Protein AF-A0A7Z9U8B9-F1 (afdb_monomer_lite)

Structure (mmCIF, N/CA/C/O backbone):
data_AF-A0A7Z9U8B9-F1
#
_entry.id   AF-A0A7Z9U8B9-F1
#
loop_
_atom_site.group_PDB
_atom_site.id
_atom_site.type_symbol
_atom_site.label_atom_id
_atom_site.label_alt_id
_atom_site.label_comp_id
_atom_site.label_asym_id
_atom_site.label_entity_id
_atom_site.label_seq_id
_atom_site.pdbx_PDB_ins_code
_atom_site.Cartn_x
_atom_site.Cartn_y
_atom_site.Cartn_z
_atom_site.occupancy
_atom_site.B_iso_or_equiv
_atom_site.auth_seq_id
_atom_site.auth_comp_id
_atom_site.auth_asym_id
_atom_site.auth_atom_id
_atom_site.pdbx_PDB_model_num
ATOM 1 N N . MET A 1 1 ? 22.144 20.217 -22.924 1.00 68.25 1 MET A N 1
ATOM 2 C CA . MET A 1 1 ? 22.379 18.870 -23.494 1.00 68.25 1 MET A CA 1
ATOM 3 C C . MET A 1 1 ? 23.180 18.030 -22.517 1.00 68.25 1 MET A C 1
ATOM 5 O O . MET A 1 1 ? 24.128 18.555 -21.945 1.00 68.25 1 MET A O 1
ATOM 9 N N . ALA A 1 2 ? 22.829 16.751 -22.360 1.00 79.62 2 ALA A N 1
ATOM 10 C CA . ALA A 1 2 ? 23.523 15.823 -21.468 1.00 79.62 2 ALA A CA 1
ATOM 11 C C . ALA A 1 2 ? 25.004 15.615 -21.832 1.00 79.62 2 ALA A C 1
ATOM 13 O O . ALA A 1 2 ? 25.390 15.581 -23.004 1.00 79.62 2 ALA A O 1
ATOM 14 N N . THR A 1 3 ? 25.826 15.415 -20.814 1.00 86.19 3 THR A N 1
ATOM 15 C CA . THR A 1 3 ? 27.270 15.189 -20.874 1.00 86.19 3 THR A CA 1
ATOM 16 C C . THR A 1 3 ? 27.633 13.873 -20.198 1.00 86.19 3 THR A C 1
ATOM 18 O O . THR A 1 3 ? 26.857 13.304 -19.435 1.00 86.19 3 THR A O 1
ATOM 21 N N . THR A 1 4 ? 28.859 13.391 -20.406 1.00 85.31 4 THR A N 1
ATOM 22 C CA . THR A 1 4 ? 29.339 12.217 -19.658 1.00 85.31 4 THR A CA 1
ATOM 23 C C . THR A 1 4 ? 29.394 12.448 -18.147 1.00 85.31 4 THR A C 1
ATOM 25 O O . THR A 1 4 ? 29.430 11.478 -17.400 1.00 85.31 4 THR A O 1
ATOM 28 N N . ASN A 1 5 ? 29.430 13.705 -17.684 1.00 85.31 5 ASN A N 1
ATOM 29 C CA . ASN A 1 5 ? 29.385 13.991 -16.253 1.00 85.31 5 ASN A CA 1
ATOM 30 C C . ASN A 1 5 ? 28.024 13.627 -15.652 1.00 85.31 5 ASN A C 1
ATOM 32 O O . ASN A 1 5 ? 27.999 13.132 -14.536 1.00 85.31 5 ASN A O 1
ATOM 36 N N . ASP A 1 6 ? 26.933 13.782 -16.402 1.00 83.38 6 ASP A N 1
ATOM 37 C CA . ASP A 1 6 ? 25.580 13.457 -15.931 1.00 83.38 6 ASP A CA 1
ATOM 38 C C . ASP A 1 6 ? 25.370 11.942 -15.752 1.00 83.38 6 ASP A C 1
ATOM 40 O O . ASP A 1 6 ? 24.509 11.518 -14.990 1.00 83.38 6 ASP A O 1
ATOM 44 N N . LEU A 1 7 ? 26.202 11.118 -16.404 1.00 81.12 7 LEU A N 1
ATOM 45 C CA . LEU A 1 7 ? 26.239 9.661 -16.215 1.00 81.12 7 LEU A CA 1
ATOM 46 C C . LEU A 1 7 ? 27.098 9.232 -15.015 1.00 81.12 7 LEU A C 1
ATOM 48 O O . LEU A 1 7 ? 26.886 8.166 -14.447 1.00 81.12 7 LEU A O 1
ATOM 52 N N . ILE A 1 8 ? 28.116 10.025 -14.664 1.00 82.31 8 ILE A N 1
ATOM 53 C CA . ILE A 1 8 ? 29.082 9.703 -13.597 1.00 82.31 8 ILE A CA 1
ATOM 54 C C . ILE A 1 8 ? 28.626 10.288 -12.259 1.00 82.31 8 ILE A C 1
ATOM 56 O O . ILE A 1 8 ? 28.775 9.653 -11.221 1.00 82.31 8 ILE A O 1
ATOM 60 N N . ASN A 1 9 ? 28.082 11.502 -12.304 1.00 79.81 9 ASN A N 1
ATOM 61 C CA . ASN A 1 9 ? 27.596 12.282 -11.175 1.00 79.81 9 ASN A CA 1
ATOM 62 C C . ASN A 1 9 ? 26.145 12.714 -11.451 1.00 79.81 9 ASN A C 1
ATOM 64 O O . ASN A 1 9 ? 25.890 13.906 -11.647 1.00 79.81 9 ASN A O 1
ATOM 68 N N . PRO A 1 10 ? 25.208 11.757 -11.539 1.00 76.75 10 PRO A N 1
ATOM 69 C CA . PRO A 1 10 ? 23.806 12.065 -11.769 1.00 76.75 10 PRO A CA 1
ATOM 70 C C . PRO A 1 10 ? 23.230 12.902 -10.625 1.00 76.75 10 PRO A C 1
ATOM 72 O O . PRO A 1 10 ? 23.720 12.879 -9.492 1.00 76.75 10 PRO A O 1
ATOM 75 N N . ALA A 1 11 ? 22.181 13.660 -10.939 1.00 77.56 11 ALA A N 1
ATOM 76 C CA . ALA A 1 11 ? 21.441 14.412 -9.938 1.00 77.56 11 ALA A CA 1
ATOM 77 C C . ALA A 1 11 ? 20.837 13.465 -8.889 1.00 77.56 11 ALA A C 1
ATOM 79 O O . ALA A 1 11 ? 20.367 12.379 -9.228 1.00 77.56 11 ALA A O 1
ATOM 80 N N . LYS A 1 12 ? 20.837 13.909 -7.630 1.00 80.31 12 LYS A N 1
ATOM 81 C CA . LYS A 1 12 ? 20.164 13.236 -6.514 1.00 80.31 12 LYS A CA 1
ATOM 82 C C . LYS A 1 12 ? 18.772 13.815 -6.294 1.00 80.31 12 LYS A C 1
ATOM 84 O O . LYS A 1 12 ? 18.565 14.994 -6.585 1.00 80.31 12 LYS A O 1
ATOM 89 N N . SER A 1 13 ? 17.867 13.011 -5.742 1.00 80.88 13 SER A N 1
ATOM 90 C CA . SER A 1 13 ? 16.534 13.471 -5.337 1.00 80.88 13 SER A CA 1
ATOM 91 C C . SER A 1 13 ? 16.588 14.364 -4.099 1.00 80.88 13 SER A C 1
ATOM 93 O O . SER A 1 13 ? 15.685 15.161 -3.887 1.00 80.88 13 SER A O 1
ATOM 95 N N . LEU A 1 14 ? 17.662 14.260 -3.300 1.00 79.56 14 LEU A N 1
ATOM 96 C CA . LEU A 1 14 ? 17.802 14.907 -1.988 1.00 79.56 14 LEU A CA 1
ATOM 97 C C . LEU A 1 14 ? 16.842 14.346 -0.925 1.00 79.56 14 LEU A C 1
ATOM 99 O O . LEU A 1 14 ? 16.791 14.873 0.188 1.00 79.56 14 LEU A O 1
ATOM 103 N N . VAL A 1 15 ? 16.142 13.252 -1.233 1.00 79.00 15 VAL A N 1
ATOM 104 C CA . VAL A 1 15 ? 15.311 12.488 -0.303 1.00 79.00 15 VAL A CA 1
ATOM 105 C C . VAL A 1 15 ? 16.050 11.197 0.028 1.00 79.00 15 VAL A C 1
ATOM 107 O O . VAL A 1 15 ? 16.256 10.352 -0.837 1.00 79.00 15 VAL A O 1
ATOM 110 N N . GLY A 1 16 ? 16.460 11.040 1.289 1.00 79.94 16 GLY A N 1
ATOM 111 C CA . GLY A 1 16 ? 17.341 9.940 1.698 1.00 79.94 16 GLY A CA 1
ATOM 112 C C . GLY A 1 16 ? 16.769 8.544 1.436 1.00 79.94 16 GLY A C 1
ATOM 113 O O . GLY A 1 16 ? 17.518 7.656 1.049 1.00 79.94 16 GLY A O 1
ATOM 114 N N . THR A 1 17 ? 15.456 8.355 1.593 1.00 81.38 17 THR A N 1
ATOM 115 C CA . THR A 1 17 ? 14.780 7.074 1.322 1.00 81.38 17 THR A CA 1
ATOM 116 C C . THR A 1 17 ? 14.732 6.745 -0.166 1.00 81.38 17 THR A C 1
ATOM 118 O O . THR A 1 17 ? 14.982 5.606 -0.544 1.00 81.38 17 THR A O 1
ATOM 121 N N . THR A 1 18 ? 14.486 7.747 -1.009 1.00 83.69 18 THR A N 1
ATOM 122 C CA . THR A 1 18 ? 14.497 7.626 -2.471 1.00 83.69 18 THR A CA 1
ATOM 123 C C . THR A 1 18 ? 15.905 7.374 -3.002 1.00 83.69 18 THR A C 1
ATOM 125 O O . THR A 1 18 ? 16.117 6.447 -3.778 1.00 83.69 18 THR A O 1
ATOM 128 N N . ASP A 1 19 ? 16.888 8.165 -2.563 1.00 85.12 19 ASP A N 1
ATOM 129 C CA . ASP A 1 19 ? 18.281 8.023 -2.995 1.00 85.12 19 ASP A CA 1
ATOM 130 C C . ASP A 1 19 ? 18.888 6.681 -2.547 1.00 85.12 19 ASP A C 1
ATOM 132 O O . ASP A 1 19 ? 19.757 6.153 -3.239 1.00 85.12 19 ASP A O 1
ATOM 136 N N . ALA A 1 20 ? 18.411 6.101 -1.437 1.00 89.12 20 ALA A N 1
ATOM 137 C CA . ALA A 1 20 ? 18.893 4.818 -0.928 1.00 89.12 20 ALA A CA 1
ATOM 138 C C . ALA A 1 20 ? 18.482 3.598 -1.765 1.00 89.12 20 ALA A C 1
ATOM 140 O O . ALA A 1 20 ? 19.061 2.529 -1.599 1.00 89.12 20 ALA A O 1
ATOM 141 N N . VAL A 1 21 ? 17.497 3.738 -2.655 1.00 92.06 21 VAL A N 1
ATOM 142 C CA . VAL A 1 21 ? 17.031 2.653 -3.536 1.00 92.06 21 VAL A CA 1
ATOM 143 C C . VAL A 1 21 ? 17.298 2.952 -5.012 1.00 92.06 21 VAL A C 1
ATOM 145 O O . VAL A 1 21 ? 16.704 2.322 -5.882 1.00 92.06 21 VAL A O 1
ATOM 148 N N . ILE A 1 22 ? 18.185 3.902 -5.330 1.00 89.81 22 ILE A N 1
ATOM 149 C CA . ILE A 1 22 ? 18.598 4.208 -6.708 1.00 89.81 22 ILE A CA 1
ATOM 150 C C . ILE A 1 22 ? 20.051 3.788 -6.934 1.00 89.81 22 ILE A C 1
ATOM 152 O O . ILE A 1 22 ? 20.962 4.173 -6.203 1.00 89.81 22 ILE A O 1
ATOM 156 N N . THR A 1 23 ? 20.300 3.073 -8.031 1.00 76.38 23 THR A N 1
ATOM 157 C CA . THR A 1 23 ? 21.649 2.656 -8.417 1.00 76.38 23 THR A CA 1
ATOM 158 C C . THR A 1 23 ? 22.392 3.778 -9.147 1.00 76.38 23 THR A C 1
ATOM 160 O O . THR A 1 23 ? 22.108 4.084 -10.311 1.00 76.38 23 THR A O 1
ATOM 163 N N . PHE A 1 24 ? 23.454 4.314 -8.539 1.00 72.44 24 PHE A N 1
ATOM 164 C CA . PHE A 1 24 ? 24.417 5.186 -9.223 1.00 72.44 24 PHE A CA 1
ATOM 165 C C . PHE A 1 24 ? 25.874 4.756 -8.992 1.00 72.44 24 PHE A C 1
ATOM 167 O O . PHE A 1 24 ? 26.240 4.397 -7.875 1.00 72.44 24 PHE A O 1
ATOM 174 N N . PRO A 1 25 ? 26.755 4.811 -10.016 1.00 60.53 25 PRO A N 1
ATOM 175 C CA . PRO A 1 25 ? 26.518 5.116 -11.435 1.00 60.53 25 PRO A CA 1
ATOM 176 C C . PRO A 1 25 ? 26.218 3.861 -12.288 1.00 60.53 25 PRO A C 1
ATOM 178 O O . PRO A 1 25 ? 26.432 3.877 -13.495 1.00 60.53 25 PRO A O 1
ATOM 181 N N . GLN A 1 26 ? 25.805 2.741 -11.685 1.00 62.81 26 GLN A N 1
ATOM 182 C CA . GLN A 1 26 ? 25.656 1.458 -12.393 1.00 62.81 26 GLN A CA 1
ATOM 183 C C . GLN A 1 26 ? 24.251 1.201 -12.971 1.00 62.81 26 GLN A C 1
ATOM 185 O O . GLN A 1 26 ? 23.964 0.074 -13.355 1.00 62.81 26 GLN A O 1
ATOM 190 N N . SER A 1 27 ? 23.372 2.206 -13.063 1.00 73.19 27 SER A N 1
ATOM 191 C CA . SER A 1 27 ? 22.050 2.020 -13.677 1.00 73.19 27 SER A CA 1
ATOM 192 C C . SER A 1 27 ? 22.096 2.031 -15.208 1.00 73.19 27 SER A C 1
ATOM 194 O O . SER A 1 27 ? 23.053 2.483 -15.838 1.00 73.19 27 SER A O 1
ATOM 196 N N . ALA A 1 28 ? 21.017 1.543 -15.825 1.00 80.56 28 ALA A N 1
ATOM 197 C CA . ALA A 1 28 ? 20.840 1.581 -17.274 1.00 80.56 28 ALA A CA 1
ATOM 198 C C . ALA A 1 28 ? 20.695 3.011 -17.832 1.00 80.56 28 ALA A C 1
ATOM 200 O O . ALA A 1 28 ? 20.935 3.219 -19.012 1.00 80.56 28 ALA A O 1
AT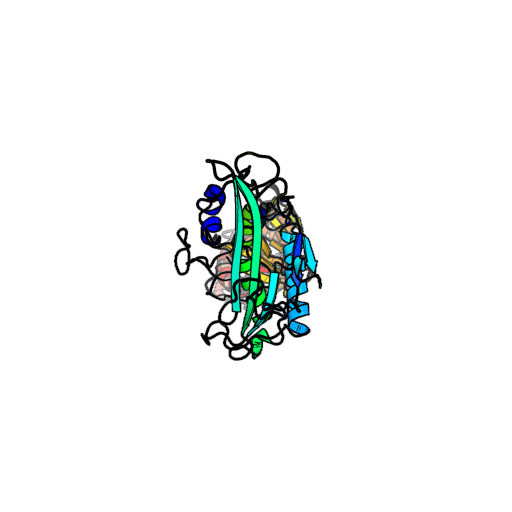OM 201 N N . PHE A 1 29 ? 20.275 3.999 -17.029 1.00 85.50 29 PHE A N 1
ATOM 202 C CA . PHE A 1 29 ? 20.028 5.382 -17.471 1.00 85.50 29 PHE A CA 1
ATOM 203 C C . PHE A 1 29 ? 19.150 5.499 -18.738 1.00 85.50 29 PHE A C 1
ATOM 205 O O . PHE A 1 29 ? 19.492 6.199 -19.698 1.00 85.50 29 PHE A O 1
ATOM 212 N N . TRP A 1 30 ? 17.983 4.846 -18.750 1.00 91.94 30 TRP A N 1
ATOM 213 C CA . TRP A 1 30 ? 17.090 4.788 -19.920 1.00 91.94 30 TRP A CA 1
ATOM 214 C C . TRP A 1 30 ? 16.686 6.160 -20.486 1.00 91.94 30 TRP A C 1
ATOM 216 O O . TRP A 1 30 ? 16.535 6.298 -21.699 1.00 91.94 30 TRP A O 1
ATOM 226 N N . ASN A 1 31 ? 16.609 7.211 -19.661 1.00 88.94 31 ASN A N 1
ATOM 227 C CA . ASN A 1 31 ? 16.320 8.573 -20.134 1.00 88.94 31 ASN A CA 1
ATOM 228 C C . ASN A 1 31 ? 17.397 9.186 -21.030 1.00 88.94 31 ASN A C 1
ATOM 230 O O . ASN A 1 31 ? 17.160 10.205 -21.677 1.00 88.94 31 ASN A O 1
ATOM 234 N N . TYR A 1 32 ? 18.585 8.601 -21.105 1.00 87.31 32 TYR A N 1
ATOM 235 C CA . TYR A 1 32 ? 19.627 9.075 -22.007 1.00 87.31 32 TYR A CA 1
ATOM 236 C C . TYR A 1 32 ? 19.551 8.384 -23.370 1.00 87.31 32 TYR A C 1
ATOM 238 O O . TYR A 1 32 ? 20.203 8.847 -24.303 1.00 87.31 32 TYR A O 1
ATOM 246 N N . GLN A 1 33 ? 18.725 7.338 -23.514 1.00 86.75 33 GLN A N 1
ATOM 247 C CA . GLN A 1 33 ? 18.643 6.505 -24.709 1.00 86.75 33 GLN A CA 1
ATOM 248 C C . GLN A 1 33 ? 18.376 7.308 -25.986 1.00 86.75 33 GLN A C 1
ATOM 250 O O . GLN A 1 33 ? 17.504 8.185 -26.066 1.00 86.75 33 GLN A O 1
ATOM 255 N N . THR A 1 34 ? 19.111 6.935 -27.030 1.00 79.56 34 THR A N 1
ATOM 256 C CA . THR A 1 34 ? 18.948 7.462 -28.378 1.00 79.56 34 THR A CA 1
ATOM 257 C C . THR A 1 34 ? 18.909 6.338 -29.405 1.00 79.56 34 THR A C 1
ATOM 259 O O . THR 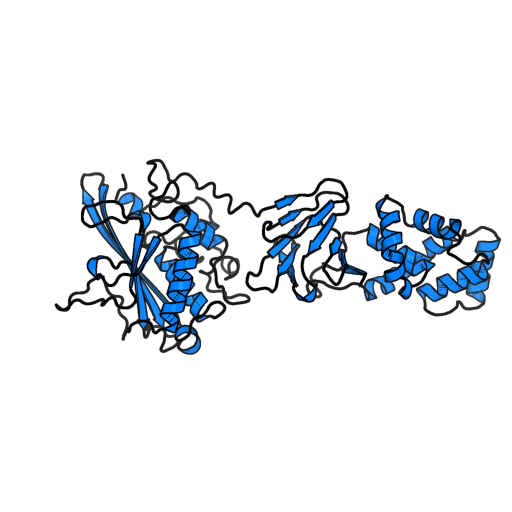A 1 34 ? 19.463 5.259 -29.212 1.00 79.56 34 THR A O 1
ATOM 262 N N . THR A 1 35 ? 18.341 6.615 -30.568 1.00 71.38 35 THR A N 1
ATOM 263 C CA . THR A 1 35 ? 18.573 5.842 -31.788 1.00 71.38 35 THR A CA 1
ATOM 264 C C . THR A 1 35 ? 20.035 5.962 -32.250 1.00 71.38 35 THR A C 1
ATOM 266 O O . THR A 1 35 ? 20.835 6.741 -31.721 1.00 71.38 35 THR A O 1
ATOM 269 N N . ASN A 1 36 ? 20.411 5.187 -33.273 1.00 66.94 36 ASN A N 1
ATOM 270 C CA . ASN A 1 36 ? 21.775 5.179 -33.815 1.00 66.94 36 ASN A CA 1
ATOM 271 C C . ASN A 1 36 ? 22.235 6.519 -34.411 1.00 66.94 36 ASN A C 1
ATOM 273 O O . ASN A 1 36 ? 23.438 6.766 -34.449 1.00 66.94 36 ASN A O 1
ATOM 277 N N . ASP A 1 37 ? 21.306 7.355 -34.872 1.00 66.94 37 ASP A N 1
ATOM 278 C CA . ASP A 1 37 ? 21.549 8.705 -35.391 1.00 66.94 37 ASP A CA 1
ATOM 279 C C . ASP A 1 37 ? 21.485 9.798 -34.305 1.00 66.94 37 ASP A C 1
ATOM 281 O O . ASP A 1 37 ? 21.630 10.975 -34.621 1.00 66.94 37 ASP A O 1
ATOM 285 N N . GLY A 1 38 ? 21.315 9.419 -33.031 1.00 65.00 38 GLY A N 1
ATOM 286 C CA . GLY A 1 38 ? 21.307 10.340 -31.890 1.00 65.00 38 GLY A CA 1
ATOM 287 C C . GLY A 1 38 ? 19.934 10.932 -31.555 1.00 65.00 38 GLY A C 1
ATOM 288 O O . GLY A 1 38 ? 19.837 11.779 -30.667 1.00 65.00 38 GLY A O 1
ATOM 289 N N . THR A 1 39 ? 18.862 10.486 -32.219 1.00 70.50 39 THR A N 1
ATOM 290 C CA . THR A 1 39 ? 17.497 10.934 -31.911 1.00 70.50 39 THR A CA 1
ATOM 291 C C . THR A 1 39 ? 17.036 10.346 -30.568 1.00 70.50 39 THR A C 1
ATOM 293 O O . THR A 1 39 ? 17.185 9.144 -30.353 1.00 70.50 39 THR A O 1
ATOM 296 N N . PRO A 1 40 ? 16.468 11.149 -29.650 1.00 74.19 40 PRO A N 1
ATOM 297 C CA . PRO A 1 40 ? 15.854 10.655 -28.417 1.00 74.19 40 PRO A CA 1
ATOM 298 C C . PRO A 1 40 ? 14.863 9.511 -28.669 1.00 74.19 40 PRO A C 1
ATOM 300 O O . PRO A 1 40 ? 14.018 9.629 -29.557 1.00 74.19 40 PRO A O 1
ATOM 303 N N . LEU A 1 41 ? 14.922 8.441 -27.873 1.00 75.50 41 LEU A N 1
ATOM 304 C CA . LEU A 1 41 ? 13.957 7.342 -27.952 1.00 75.50 41 LEU A CA 1
ATOM 305 C C . LEU A 1 41 ? 13.153 7.252 -26.653 1.00 75.50 41 LEU A C 1
ATOM 307 O O . LEU A 1 41 ? 13.723 7.344 -25.572 1.00 75.50 41 LEU A O 1
ATOM 311 N N . ASN A 1 42 ? 11.838 7.065 -26.769 1.00 79.31 42 ASN A N 1
ATOM 312 C CA . ASN A 1 42 ? 10.918 7.005 -25.628 1.00 79.31 42 ASN A CA 1
ATOM 313 C C . ASN A 1 42 ? 10.373 5.591 -25.343 1.00 79.31 42 ASN A C 1
ATOM 315 O O . ASN A 1 42 ? 9.394 5.432 -24.621 1.00 79.31 42 ASN A O 1
ATOM 319 N N . THR A 1 43 ? 10.948 4.579 -25.991 1.00 83.81 43 THR A N 1
ATOM 320 C CA . THR A 1 43 ? 10.458 3.197 -25.983 1.00 83.81 43 THR A CA 1
ATOM 321 C C . THR A 1 43 ? 11.584 2.267 -25.559 1.00 83.81 43 THR A C 1
ATOM 323 O O . THR A 1 43 ? 12.684 2.348 -26.115 1.00 83.81 43 THR A O 1
ATOM 326 N N . ILE A 1 44 ? 11.304 1.373 -24.612 1.00 94.31 44 ILE A N 1
ATOM 327 C CA . ILE A 1 44 ? 12.178 0.247 -24.278 1.00 94.31 44 ILE A CA 1
ATOM 328 C C . ILE A 1 44 ? 11.700 -0.950 -25.091 1.00 94.31 44 ILE A C 1
ATOM 330 O O . ILE A 1 44 ? 10.578 -1.433 -24.926 1.00 94.31 44 ILE A O 1
ATOM 334 N N . TYR A 1 45 ? 12.556 -1.413 -25.996 1.00 88.81 45 TYR A N 1
ATOM 335 C CA . TYR A 1 45 ? 12.259 -2.565 -26.831 1.00 88.81 45 TYR A CA 1
ATOM 336 C C . TYR A 1 45 ? 12.751 -3.829 -26.143 1.00 88.81 45 TYR A C 1
ATOM 338 O O . TYR A 1 45 ? 13.943 -3.951 -25.844 1.00 88.81 45 TYR A O 1
ATOM 346 N N . TYR A 1 46 ? 11.840 -4.770 -25.916 1.00 96.56 46 TYR A N 1
ATOM 347 C CA . TYR A 1 46 ? 12.155 -6.010 -25.221 1.00 96.56 46 TYR A CA 1
ATOM 348 C C . TYR A 1 46 ? 11.915 -7.252 -26.073 1.00 96.56 46 TYR A C 1
ATOM 350 O O . TYR A 1 46 ? 11.169 -7.220 -27.052 1.00 96.56 46 TYR A O 1
ATOM 358 N N . SER A 1 47 ? 12.569 -8.355 -25.711 1.00 93.69 47 SER A N 1
ATOM 359 C CA . SER A 1 47 ? 12.395 -9.637 -26.393 1.00 93.69 47 SER A CA 1
ATOM 360 C C . SER A 1 47 ? 12.625 -10.826 -25.463 1.00 93.69 47 SER A C 1
ATOM 362 O O . SER A 1 47 ? 13.485 -10.791 -24.581 1.00 93.69 47 SER A O 1
ATOM 364 N N . PHE A 1 48 ? 11.873 -11.899 -25.706 1.00 95.12 48 PHE A N 1
ATOM 365 C CA . PHE A 1 48 ? 12.030 -13.204 -25.051 1.00 95.12 48 PHE A CA 1
ATOM 366 C C . PHE A 1 48 ? 12.835 -14.201 -25.892 1.00 95.12 48 PHE A C 1
ATOM 368 O O . PHE A 1 48 ? 13.056 -15.326 -25.456 1.00 95.12 48 PHE A O 1
ATOM 375 N N . THR A 1 49 ? 13.239 -13.809 -27.103 1.00 91.50 49 THR A N 1
ATOM 376 C CA . THR A 1 49 ? 13.914 -14.673 -28.086 1.00 91.50 49 THR A CA 1
ATOM 377 C C . THR A 1 49 ? 15.207 -14.050 -28.610 1.00 91.50 49 THR A C 1
ATOM 379 O O . THR A 1 49 ? 15.701 -14.440 -29.665 1.00 91.50 49 THR A O 1
ATOM 382 N N . PHE A 1 50 ? 15.736 -13.038 -27.919 1.00 88.69 50 PHE A N 1
ATOM 383 C CA . PHE A 1 50 ? 16.953 -12.360 -28.344 1.00 88.69 50 PHE A CA 1
ATOM 384 C C . PHE A 1 50 ? 18.176 -13.238 -28.091 1.00 88.69 50 PHE A C 1
ATOM 386 O O . PHE A 1 50 ? 18.519 -13.543 -26.954 1.00 88.69 50 PHE A O 1
ATOM 393 N N . GLU A 1 51 ? 18.863 -13.615 -29.162 1.00 83.50 51 GLU A N 1
ATOM 394 C CA . GLU A 1 51 ? 20.122 -14.348 -29.069 1.00 83.50 51 GLU A CA 1
ATOM 395 C C . GLU A 1 51 ? 21.254 -13.389 -28.686 1.00 83.50 51 GLU A C 1
ATOM 397 O O . GLU A 1 51 ? 21.535 -12.420 -29.399 1.00 83.50 51 GLU A O 1
ATOM 402 N N . THR A 1 52 ? 21.931 -13.660 -27.567 1.00 74.75 52 THR A N 1
ATOM 403 C CA . THR A 1 52 ? 23.009 -12.797 -27.045 1.00 74.75 52 THR A CA 1
ATOM 404 C C . THR A 1 52 ? 24.285 -12.856 -27.883 1.00 74.75 52 THR A C 1
ATOM 406 O O . THR A 1 52 ? 25.093 -11.925 -27.846 1.00 74.75 52 THR A O 1
ATOM 409 N N . ILE A 1 53 ? 24.455 -13.913 -28.679 1.00 76.44 53 ILE A N 1
ATOM 410 C CA . ILE A 1 53 ? 25.572 -14.125 -29.600 1.00 76.44 53 ILE A CA 1
ATOM 411 C C . ILE A 1 53 ? 25.035 -14.101 -31.036 1.00 76.44 53 ILE A C 1
ATOM 413 O O . ILE A 1 53 ? 24.022 -14.721 -31.338 1.00 76.44 53 ILE A O 1
ATOM 417 N N . ASN A 1 54 ? 25.706 -13.390 -31.943 1.00 73.62 54 ASN A N 1
ATOM 418 C CA . ASN A 1 54 ? 25.330 -13.389 -33.359 1.00 73.62 54 ASN A CA 1
ATOM 419 C C . ASN A 1 54 ? 25.886 -14.604 -34.126 1.00 73.62 54 ASN A C 1
ATOM 421 O O . ASN A 1 54 ? 26.758 -15.319 -33.638 1.00 73.62 54 ASN A O 1
ATOM 425 N N . ASP A 1 55 ? 25.464 -14.783 -35.383 1.00 76.00 55 ASP A N 1
ATOM 426 C CA . ASP A 1 55 ? 25.906 -15.890 -36.254 1.00 76.00 55 ASP A CA 1
ATOM 427 C C . ASP A 1 55 ? 27.428 -15.940 -36.501 1.00 76.00 55 ASP A C 1
ATOM 429 O O . ASP A 1 55 ? 27.950 -16.922 -37.027 1.00 76.00 55 ASP A O 1
ATOM 433 N N . GLN A 1 56 ? 28.156 -14.871 -36.163 1.00 75.75 56 GLN A N 1
ATOM 434 C CA . GLN A 1 56 ? 29.614 -14.792 -36.266 1.00 75.75 56 GLN A CA 1
ATOM 435 C C . GLN A 1 56 ? 30.327 -15.092 -34.936 1.00 75.75 56 GLN A C 1
ATOM 437 O O . GLN A 1 56 ? 31.549 -14.964 -34.866 1.00 75.75 56 GLN A O 1
ATOM 442 N N . GLY A 1 57 ? 29.594 -15.484 -33.890 1.00 73.19 57 GLY A N 1
ATOM 443 C CA . GLY A 1 57 ? 30.139 -15.804 -32.571 1.00 73.19 57 GLY A CA 1
ATOM 444 C C . GLY A 1 57 ? 30.486 -14.582 -31.718 1.00 73.19 57 GLY A C 1
ATOM 445 O O . GLY A 1 57 ? 31.154 -14.729 -30.698 1.00 73.19 57 GLY A O 1
ATOM 446 N N . ASN A 1 58 ? 30.064 -13.380 -32.122 1.00 71.88 58 ASN A N 1
ATOM 447 C CA . ASN A 1 58 ? 30.321 -12.160 -31.364 1.00 71.88 58 ASN A CA 1
ATOM 448 C C . ASN A 1 58 ? 29.152 -11.851 -30.419 1.00 71.88 58 ASN A C 1
ATOM 450 O O . ASN A 1 58 ? 27.995 -11.950 -30.845 1.00 71.88 58 ASN A O 1
ATOM 454 N N . PRO A 1 59 ? 29.428 -11.418 -29.177 1.00 68.75 59 PRO A N 1
ATOM 455 C CA . PRO A 1 59 ? 28.390 -10.946 -28.277 1.00 68.75 59 PRO A CA 1
ATOM 456 C C . PRO A 1 59 ? 27.731 -9.687 -28.847 1.00 68.75 59 PRO A C 1
ATOM 458 O O . PRO A 1 59 ? 28.415 -8.747 -29.259 1.00 68.75 59 PRO A O 1
ATOM 461 N N . ARG A 1 60 ? 26.398 -9.679 -28.893 1.00 68.06 60 ARG A N 1
ATOM 462 C CA . ARG A 1 60 ? 25.595 -8.526 -29.327 1.00 68.06 60 ARG A CA 1
ATOM 463 C C . ARG A 1 60 ? 25.499 -7.457 -28.238 1.00 68.06 60 ARG A C 1
ATOM 465 O O . ARG A 1 60 ? 25.500 -6.276 -28.562 1.00 68.06 60 ARG A O 1
ATOM 472 N N . HIS A 1 61 ? 25.516 -7.892 -26.980 1.00 67.19 61 HIS A N 1
ATOM 473 C CA . HIS A 1 61 ? 25.749 -7.095 -25.773 1.00 67.19 61 HIS A CA 1
ATOM 474 C C . HIS A 1 61 ? 26.763 -7.842 -24.893 1.00 67.19 61 HIS A C 1
ATOM 476 O O . HIS A 1 61 ? 26.817 -9.070 -24.986 1.00 67.19 61 HIS A O 1
ATOM 482 N N . PRO A 1 62 ? 27.578 -7.167 -24.060 1.00 66.31 62 PRO A N 1
ATOM 483 C CA . PRO A 1 62 ? 28.395 -7.832 -23.045 1.00 66.31 62 PRO A CA 1
ATOM 484 C C . PRO A 1 62 ? 27.570 -8.850 -22.246 1.00 66.31 62 PRO A C 1
ATOM 486 O O . PRO A 1 62 ? 26.546 -8.500 -21.668 1.00 66.31 62 PRO A O 1
ATOM 489 N N . VAL A 1 63 ? 28.000 -10.113 -22.266 1.00 60.53 63 VAL A N 1
ATOM 490 C CA . VAL A 1 63 ? 27.237 -11.246 -21.723 1.00 60.53 63 VAL A CA 1
ATOM 491 C C . VAL A 1 63 ? 27.703 -11.536 -20.301 1.00 60.53 63 VAL A C 1
ATOM 493 O O . VAL A 1 63 ? 28.904 -11.695 -20.068 1.00 60.53 63 VAL A O 1
ATOM 496 N N . PHE A 1 64 ? 26.764 -11.633 -19.360 1.00 63.62 64 PHE A N 1
ATOM 497 C CA . PHE A 1 64 ? 27.052 -12.164 -18.031 1.00 63.62 64 PHE A CA 1
ATOM 498 C C . PHE A 1 64 ? 27.373 -13.662 -18.128 1.00 63.62 64 PHE A C 1
ATOM 500 O O . PHE A 1 64 ? 26.656 -14.421 -18.782 1.00 63.62 64 PHE A O 1
ATOM 507 N N . SER A 1 65 ? 28.465 -14.095 -17.494 1.00 58.19 65 SER A N 1
ATOM 508 C CA . SER A 1 65 ? 28.883 -15.499 -17.514 1.00 58.19 65 SER A CA 1
ATOM 509 C C . SER A 1 65 ? 27.910 -16.344 -16.694 1.00 58.19 65 SER A C 1
ATOM 511 O O . SER A 1 65 ? 28.049 -16.452 -15.480 1.00 58.19 65 SER A O 1
ATOM 513 N N . THR A 1 66 ? 26.941 -16.955 -17.365 1.00 59.56 66 THR A N 1
ATOM 514 C CA . THR A 1 66 ? 26.107 -18.032 -16.823 1.00 59.56 66 THR A CA 1
ATOM 515 C C . THR A 1 66 ? 26.614 -19.364 -17.371 1.00 59.56 66 THR A C 1
ATOM 517 O O . THR A 1 66 ? 27.076 -19.429 -18.511 1.00 59.56 66 THR A O 1
ATOM 520 N N . ASP A 1 67 ? 26.550 -20.433 -16.573 1.00 56.66 67 ASP A N 1
ATOM 521 C CA . ASP A 1 67 ? 27.005 -21.762 -17.013 1.00 56.66 67 ASP A CA 1
ATOM 522 C C . ASP A 1 67 ? 26.128 -22.316 -18.153 1.00 56.66 67 ASP A C 1
ATOM 524 O O . ASP A 1 67 ? 26.580 -23.141 -18.952 1.00 56.66 67 ASP A O 1
ATOM 528 N N . ASN A 1 68 ? 24.873 -21.852 -18.232 1.00 72.88 68 ASN A N 1
ATOM 529 C CA . ASN A 1 68 ? 23.920 -22.093 -19.312 1.00 72.88 68 ASN A CA 1
ATOM 530 C C . ASN A 1 68 ? 22.728 -21.117 -19.173 1.00 72.88 68 ASN A C 1
ATOM 532 O O . ASN A 1 68 ? 22.255 -20.908 -18.052 1.00 72.88 68 ASN A O 1
ATOM 536 N N . HIS A 1 69 ? 22.200 -20.578 -20.278 1.00 82.50 69 HIS A N 1
ATOM 537 C CA . HIS A 1 69 ? 20.915 -19.862 -20.291 1.00 82.50 69 HIS A CA 1
ATOM 538 C C . HIS A 1 69 ? 20.001 -20.375 -21.404 1.00 82.50 69 HIS A C 1
ATOM 540 O O . HIS A 1 69 ? 20.454 -20.930 -22.404 1.00 82.50 69 HIS A O 1
ATOM 546 N N . ALA A 1 70 ? 18.699 -20.186 -21.228 1.00 91.19 70 ALA A N 1
ATOM 547 C CA . ALA A 1 70 ? 17.675 -20.500 -22.214 1.00 91.19 70 ALA A CA 1
ATOM 548 C C . ALA A 1 70 ? 16.580 -19.427 -22.198 1.00 91.19 70 ALA A C 1
ATOM 550 O O . ALA A 1 70 ? 16.494 -18.616 -21.277 1.00 91.19 70 ALA A O 1
ATOM 551 N N . PHE A 1 71 ? 15.729 -19.423 -23.218 1.00 94.94 71 PHE A N 1
ATOM 552 C CA . PHE A 1 71 ? 14.596 -18.506 -23.271 1.00 94.94 71 PHE A CA 1
ATOM 553 C C . PHE A 1 71 ? 13.558 -18.811 -22.195 1.00 94.94 71 PHE A C 1
ATOM 555 O O . PHE A 1 71 ? 13.389 -19.961 -21.781 1.00 94.94 71 PHE A O 1
ATOM 562 N N . PHE A 1 72 ? 12.844 -17.767 -21.778 1.00 97.62 72 PHE A N 1
ATOM 563 C CA . PHE A 1 72 ? 11.692 -17.910 -20.899 1.00 97.62 72 PHE A CA 1
ATOM 564 C C . PHE A 1 72 ? 10.630 -18.844 -21.490 1.00 97.62 72 PHE A C 1
ATOM 566 O O . PHE A 1 72 ? 10.344 -18.841 -22.689 1.00 97.62 72 PHE A O 1
ATOM 573 N N . ASN A 1 73 ? 10.002 -19.625 -20.615 1.00 97.19 73 ASN A N 1
ATOM 574 C CA . ASN A 1 73 ? 8.836 -20.432 -20.943 1.00 97.19 73 ASN A CA 1
ATOM 575 C C . ASN A 1 73 ? 7.551 -19.574 -21.007 1.00 97.19 73 ASN A C 1
ATOM 577 O O . ASN A 1 73 ? 7.549 -18.386 -20.684 1.00 97.19 73 ASN A O 1
ATOM 581 N N . SER A 1 74 ? 6.418 -20.174 -21.390 1.00 97.38 74 SER A N 1
ATOM 582 C CA . SER A 1 74 ? 5.147 -19.448 -21.554 1.00 97.38 74 SER A CA 1
ATOM 583 C C . SER A 1 74 ? 4.630 -18.763 -20.282 1.00 97.38 74 SER A C 1
ATOM 585 O O . SER A 1 74 ? 4.012 -17.702 -20.375 1.00 97.38 74 SER A O 1
ATOM 587 N N . ASN A 1 75 ? 4.868 -19.347 -19.105 1.00 96.94 75 ASN A N 1
ATOM 588 C CA . ASN A 1 75 ? 4.412 -18.796 -17.828 1.00 96.94 75 ASN A CA 1
ATOM 589 C C . ASN A 1 75 ? 5.263 -17.586 -17.436 1.00 96.94 75 ASN A C 1
ATOM 591 O O . ASN A 1 75 ? 4.724 -16.532 -17.114 1.00 96.94 75 ASN A O 1
ATOM 595 N N . GLN A 1 76 ? 6.584 -17.697 -17.582 1.00 98.62 76 GLN A N 1
ATOM 596 C CA . GLN A 1 76 ? 7.517 -16.591 -17.362 1.00 98.62 76 GLN A CA 1
ATOM 597 C C . GLN A 1 76 ? 7.272 -15.424 -18.329 1.00 98.62 76 GLN A C 1
ATOM 599 O O . GLN A 1 76 ? 7.232 -14.275 -17.901 1.00 98.62 76 GLN A O 1
ATOM 604 N N . ILE A 1 77 ? 7.027 -15.707 -19.615 1.00 98.06 77 ILE A N 1
ATOM 605 C CA . ILE A 1 77 ? 6.649 -14.689 -20.611 1.00 98.06 77 ILE A CA 1
ATOM 606 C C . ILE A 1 77 ? 5.362 -13.966 -20.193 1.00 98.06 77 ILE A C 1
ATOM 608 O O . ILE A 1 77 ? 5.273 -12.743 -20.295 1.00 98.06 77 ILE A O 1
ATOM 612 N N . THR A 1 78 ? 4.357 -14.712 -19.725 1.00 94.88 78 THR A N 1
ATOM 613 C CA . THR A 1 78 ? 3.080 -14.133 -19.280 1.00 94.88 78 THR A CA 1
ATOM 614 C C . THR A 1 78 ? 3.288 -13.207 -18.083 1.00 94.88 78 THR A C 1
ATOM 616 O O . THR A 1 78 ? 2.849 -12.059 -18.129 1.00 94.88 78 THR A O 1
ATOM 619 N N . ALA A 1 79 ? 4.023 -13.662 -17.066 1.00 96.88 79 ALA A N 1
ATOM 620 C CA . ALA A 1 79 ? 4.358 -12.863 -15.890 1.00 96.88 79 ALA A CA 1
ATOM 621 C C . ALA A 1 79 ? 5.168 -11.606 -16.241 1.00 96.88 79 ALA A C 1
ATOM 623 O O . ALA A 1 79 ? 4.858 -10.520 -15.761 1.00 96.88 79 ALA A O 1
ATOM 624 N N . ALA A 1 80 ? 6.162 -11.723 -17.127 1.00 98.38 80 ALA A N 1
ATOM 625 C CA . ALA A 1 80 ? 6.980 -10.592 -17.556 1.00 98.38 80 ALA A CA 1
ATOM 626 C C . ALA A 1 80 ? 6.149 -9.531 -18.284 1.00 98.38 80 ALA A C 1
ATOM 628 O O . ALA A 1 80 ? 6.285 -8.346 -17.998 1.00 98.38 80 ALA A O 1
ATOM 629 N N . ARG A 1 81 ? 5.239 -9.936 -19.180 1.00 97.38 81 ARG A N 1
ATOM 630 C CA . ARG A 1 81 ? 4.322 -8.995 -19.844 1.00 97.38 81 ARG A CA 1
ATOM 631 C C . ARG A 1 81 ? 3.394 -8.296 -18.848 1.00 97.38 81 ARG A C 1
ATOM 633 O O . ARG A 1 81 ? 3.152 -7.105 -19.005 1.00 97.38 81 ARG A O 1
ATOM 640 N N . GLN A 1 82 ? 2.899 -9.006 -17.830 1.00 93.75 82 GLN A N 1
ATOM 641 C CA . GLN A 1 82 ? 2.082 -8.407 -16.766 1.00 93.75 82 GLN A CA 1
ATOM 642 C C . GLN A 1 82 ? 2.874 -7.369 -15.964 1.00 93.75 82 GLN A C 1
ATOM 644 O O . GLN A 1 82 ? 2.404 -6.245 -15.807 1.00 93.75 82 GLN A O 1
ATOM 649 N N . ALA A 1 83 ? 4.095 -7.710 -15.543 1.00 96.62 83 ALA A N 1
ATOM 650 C CA . ALA A 1 83 ? 4.972 -6.791 -14.828 1.00 96.62 83 ALA A CA 1
ATOM 651 C C . ALA A 1 83 ? 5.301 -5.552 -15.677 1.00 96.62 83 ALA A C 1
ATOM 653 O O . ALA A 1 83 ? 5.119 -4.431 -15.218 1.00 96.62 83 ALA A O 1
ATOM 654 N N . LEU A 1 84 ? 5.703 -5.726 -16.941 1.00 96.19 84 LEU A N 1
ATOM 655 C CA . LEU A 1 84 ? 6.000 -4.606 -17.841 1.00 96.19 84 LEU A CA 1
ATOM 656 C C . LEU A 1 84 ? 4.773 -3.729 -18.132 1.00 96.19 84 LEU A C 1
ATOM 658 O O . LEU A 1 84 ? 4.930 -2.521 -18.276 1.00 96.19 84 LEU A O 1
ATOM 662 N N . SER A 1 85 ? 3.568 -4.307 -18.198 1.00 88.69 85 SER A N 1
ATOM 663 C CA . SER A 1 85 ? 2.326 -3.533 -18.330 1.00 88.69 85 SER A CA 1
ATOM 664 C C . SER A 1 85 ? 2.096 -2.651 -17.104 1.00 88.69 85 SER A C 1
ATOM 666 O O . SER A 1 85 ? 1.948 -1.445 -17.257 1.00 88.69 85 SER A O 1
ATOM 668 N N . TYR A 1 86 ? 2.143 -3.236 -15.902 1.00 95.81 86 TYR A N 1
ATOM 669 C CA . TYR A 1 86 ? 2.018 -2.506 -14.635 1.00 95.81 86 TYR A CA 1
ATOM 670 C C . TYR A 1 86 ? 3.041 -1.363 -14.533 1.00 95.81 86 TYR A C 1
ATOM 672 O O . TYR A 1 86 ? 2.703 -0.231 -14.199 1.00 95.81 86 TYR A O 1
ATOM 680 N N . ILE A 1 87 ? 4.300 -1.641 -14.875 1.00 95.38 87 ILE A N 1
ATOM 681 C CA . ILE A 1 87 ? 5.372 -0.644 -14.822 1.00 95.38 87 ILE A CA 1
ATOM 682 C C . ILE A 1 87 ? 5.164 0.443 -15.876 1.00 95.38 87 ILE A C 1
ATOM 684 O O . ILE A 1 87 ? 5.429 1.612 -15.601 1.00 95.38 87 ILE A O 1
ATOM 688 N N . GLY A 1 88 ? 4.709 0.081 -17.076 1.00 84.19 88 GLY A N 1
ATOM 689 C CA . GLY A 1 88 ? 4.366 1.043 -18.119 1.00 84.19 88 GLY A CA 1
ATOM 690 C C . GLY A 1 88 ? 3.286 2.018 -17.654 1.00 84.19 88 GLY A C 1
ATOM 691 O O . GLY A 1 88 ? 3.458 3.223 -17.819 1.00 84.19 88 GLY A O 1
ATOM 692 N N . ASP A 1 89 ? 2.241 1.514 -16.992 1.00 81.75 89 ASP A N 1
ATOM 693 C CA . ASP A 1 89 ? 1.175 2.337 -16.409 1.00 81.75 89 ASP A CA 1
ATOM 694 C C . ASP A 1 89 ? 1.699 3.237 -15.275 1.00 81.75 89 ASP A C 1
ATOM 696 O O . ASP A 1 89 ? 1.337 4.409 -15.202 1.00 81.75 89 ASP A O 1
ATOM 700 N N . LEU A 1 90 ? 2.595 2.720 -14.426 1.00 85.50 90 LEU A N 1
ATOM 701 C CA . LEU A 1 90 ? 3.195 3.470 -13.316 1.00 85.50 90 LEU A CA 1
ATOM 702 C C . LEU A 1 90 ? 4.127 4.599 -13.785 1.00 85.50 90 LEU A C 1
ATOM 704 O O . LEU A 1 90 ? 4.142 5.685 -13.212 1.00 85.50 90 LEU A O 1
ATOM 708 N N . THR A 1 91 ? 4.968 4.314 -14.777 1.00 86.19 91 THR A N 1
ATOM 709 C CA . THR A 1 91 ? 6.108 5.172 -15.150 1.00 86.19 91 THR A CA 1
ATOM 710 C C . THR A 1 91 ? 5.874 5.984 -16.418 1.00 86.19 91 THR A C 1
ATOM 712 O O . THR A 1 91 ? 6.671 6.867 -16.732 1.00 86.19 91 THR A O 1
ATOM 715 N N . GLY A 1 92 ? 4.840 5.653 -17.193 1.00 82.06 92 GLY A N 1
ATOM 716 C CA . GLY A 1 92 ? 4.603 6.177 -18.537 1.00 82.06 92 GLY A CA 1
ATOM 717 C C . GLY A 1 92 ? 5.555 5.621 -19.607 1.00 82.06 92 GLY A C 1
ATOM 718 O O . GLY A 1 92 ? 5.493 6.035 -20.768 1.00 82.06 92 GLY A O 1
ATOM 719 N N . ILE A 1 93 ? 6.466 4.702 -19.258 1.00 88.00 93 ILE A N 1
ATOM 720 C CA . ILE A 1 93 ? 7.410 4.110 -20.213 1.00 88.00 93 ILE A CA 1
ATOM 721 C C . ILE A 1 93 ? 6.658 3.218 -21.204 1.00 88.00 93 ILE A C 1
ATOM 723 O O . ILE A 1 93 ? 5.925 2.306 -20.829 1.00 88.00 93 ILE A O 1
ATOM 727 N N . ASN A 1 94 ? 6.917 3.420 -22.497 1.00 86.31 94 ASN A N 1
ATOM 728 C CA . ASN A 1 94 ? 6.415 2.527 -23.533 1.00 86.31 94 ASN A CA 1
ATOM 729 C C . ASN A 1 94 ? 7.313 1.286 -23.650 1.00 86.31 94 ASN A C 1
ATOM 731 O O . ASN A 1 94 ? 8.417 1.364 -24.198 1.00 86.31 94 ASN A O 1
ATOM 735 N N . PHE A 1 95 ? 6.841 0.139 -23.164 1.00 93.31 95 PHE A N 1
ATOM 736 C CA . PHE A 1 95 ? 7.486 -1.153 -23.394 1.00 93.31 95 PHE A CA 1
ATOM 737 C C . PHE A 1 95 ? 6.919 -1.813 -24.647 1.00 93.31 95 PHE A C 1
ATOM 739 O O . PHE A 1 95 ? 5.724 -2.093 -24.728 1.00 93.31 95 PHE A O 1
ATOM 746 N N . GLN A 1 96 ? 7.782 -2.122 -25.613 1.00 90.12 96 GLN A N 1
ATOM 747 C CA . GLN A 1 96 ? 7.365 -2.732 -26.872 1.00 90.12 96 GLN A CA 1
ATOM 748 C C . GLN A 1 96 ? 8.137 -4.020 -27.156 1.00 90.12 96 GLN A C 1
ATOM 750 O O . GLN A 1 96 ? 9.355 -4.004 -27.327 1.00 90.12 96 GLN A O 1
ATOM 755 N N . GLU A 1 97 ? 7.417 -5.135 -27.263 1.00 91.69 97 GLU A N 1
ATOM 756 C CA . GLU A 1 97 ? 8.010 -6.401 -27.691 1.00 91.69 97 GLU A CA 1
ATOM 757 C C . GLU A 1 97 ? 8.440 -6.316 -29.161 1.00 91.69 97 GLU A C 1
ATOM 759 O O . GLU A 1 97 ? 7.725 -5.754 -29.999 1.00 91.69 97 GLU A O 1
ATOM 764 N N . THR A 1 98 ? 9.606 -6.868 -29.491 1.00 85.44 98 THR A N 1
ATOM 765 C CA . THR A 1 98 ? 10.118 -6.891 -30.863 1.00 85.44 98 THR A CA 1
ATOM 766 C C . THR A 1 98 ? 10.883 -8.175 -31.173 1.00 85.44 98 THR A C 1
ATOM 768 O O . THR A 1 98 ? 11.567 -8.749 -30.325 1.00 85.44 98 THR A O 1
ATOM 771 N N . GLU A 1 99 ? 10.793 -8.601 -32.432 1.00 83.69 99 GLU A N 1
ATOM 772 C CA . GLU A 1 99 ? 11.631 -9.657 -33.017 1.00 83.69 99 GLU A CA 1
ATOM 773 C C . GLU A 1 99 ? 12.850 -9.072 -33.752 1.00 83.69 99 GLU A C 1
ATOM 775 O O . GLU A 1 99 ? 13.706 -9.803 -34.247 1.00 83.69 99 GLU A O 1
ATOM 780 N N . LEU A 1 100 ? 12.939 -7.741 -33.863 1.00 78.62 100 LEU A N 1
ATOM 781 C CA . LEU A 1 100 ? 14.055 -7.091 -34.531 1.00 78.62 100 LEU A CA 1
ATOM 782 C C . LEU A 1 100 ? 15.223 -6.929 -33.557 1.00 78.62 100 LEU A C 1
ATOM 784 O O . LEU A 1 100 ? 15.300 -5.953 -32.814 1.00 78.62 100 LEU A O 1
ATOM 788 N N . ASP A 1 101 ? 16.180 -7.849 -33.641 1.00 78.00 101 ASP A N 1
ATOM 789 C CA . ASP A 1 101 ? 17.392 -7.889 -32.813 1.00 78.00 101 ASP A CA 1
ATOM 790 C C . ASP A 1 101 ? 18.103 -6.536 -32.659 1.00 78.00 101 ASP A C 1
ATOM 792 O O . ASP A 1 101 ? 18.598 -6.202 -31.587 1.00 78.00 101 ASP A O 1
ATOM 796 N N . SER A 1 102 ? 18.145 -5.719 -33.716 1.00 77.06 102 SER A N 1
ATOM 797 C CA . SER A 1 102 ? 18.818 -4.414 -33.684 1.00 77.06 102 SER A CA 1
ATOM 798 C C . SER A 1 102 ? 18.135 -3.366 -32.799 1.00 77.06 102 SER A C 1
ATOM 800 O O . SER A 1 102 ? 18.695 -2.287 -32.615 1.00 77.06 102 SER A O 1
ATOM 802 N N . GLN A 1 103 ? 16.917 -3.633 -32.325 1.00 81.56 103 GLN A N 1
ATOM 803 C CA . GLN A 1 103 ? 16.175 -2.765 -31.412 1.00 81.56 103 GLN A CA 1
ATOM 804 C C . GLN A 1 103 ? 16.241 -3.240 -29.963 1.00 81.56 103 GLN A C 1
ATOM 806 O O . GLN A 1 103 ? 16.030 -2.418 -29.081 1.00 81.56 103 GLN A O 1
ATOM 811 N N . VAL A 1 104 ? 16.511 -4.524 -29.711 1.00 86.56 104 VAL A N 1
ATOM 812 C CA . VAL A 1 104 ? 16.373 -5.114 -28.375 1.00 86.56 104 VAL A CA 1
ATOM 813 C C . VAL A 1 104 ? 17.367 -4.492 -27.398 1.00 86.56 104 VAL A C 1
ATOM 815 O O . VAL A 1 104 ? 18.588 -4.603 -27.556 1.00 86.56 104 VAL A O 1
ATOM 818 N N . THR A 1 105 ? 16.819 -3.876 -26.355 1.00 89.31 105 THR A N 1
ATOM 819 C CA . THR A 1 105 ? 17.577 -3.320 -25.235 1.00 89.31 105 THR A CA 1
ATOM 820 C C . THR A 1 105 ? 17.265 -4.028 -23.923 1.00 89.31 105 THR A C 1
ATOM 822 O O . THR A 1 105 ? 18.140 -4.091 -23.071 1.00 89.31 105 THR A O 1
ATOM 825 N N . LEU A 1 106 ? 16.082 -4.621 -23.759 1.00 95.25 106 LEU A N 1
ATOM 826 C CA . LEU A 1 106 ? 15.734 -5.432 -22.589 1.00 95.25 106 LEU A CA 1
ATOM 827 C C . LEU A 1 106 ? 15.493 -6.889 -23.000 1.00 95.25 106 LEU A C 1
ATOM 829 O O . LEU A 1 106 ? 14.781 -7.166 -23.961 1.00 95.25 106 LEU A O 1
ATOM 833 N N . SER A 1 107 ? 16.081 -7.845 -22.291 1.00 94.62 107 SER A N 1
ATOM 834 C CA . SER A 1 107 ? 15.929 -9.265 -22.629 1.00 94.62 107 SER A CA 1
ATOM 835 C C . SER A 1 107 ? 15.811 -10.145 -21.395 1.00 94.62 107 SER A C 1
ATOM 837 O O . SER A 1 107 ? 16.268 -9.764 -20.322 1.00 94.62 107 SER A O 1
ATOM 839 N N . PHE A 1 108 ? 15.178 -11.306 -21.557 1.00 96.62 108 PHE A N 1
ATOM 840 C CA . PHE A 1 108 ? 14.776 -12.175 -20.454 1.00 96.62 108 PHE A CA 1
ATOM 841 C C . PHE A 1 108 ? 15.158 -13.631 -20.717 1.00 96.62 108 PHE A C 1
ATOM 843 O O . PHE A 1 108 ? 14.877 -14.164 -21.795 1.00 96.62 108 PHE A O 1
ATOM 850 N N . TYR A 1 109 ? 15.741 -14.285 -19.715 1.00 95.31 109 TYR A N 1
ATOM 851 C CA . TYR A 1 109 ? 16.246 -15.649 -19.819 1.00 95.31 109 TYR A CA 1
ATOM 852 C C . TYR A 1 109 ? 16.046 -16.422 -18.526 1.00 95.31 109 TYR A C 1
ATOM 854 O O . TYR A 1 109 ? 16.123 -15.883 -17.428 1.00 95.31 109 TYR A O 1
ATOM 862 N N . GLN A 1 110 ? 15.881 -17.728 -18.648 1.00 94.56 110 GLN A N 1
ATOM 863 C CA . GLN A 1 110 ? 16.128 -18.633 -17.536 1.00 94.56 110 GLN A CA 1
ATOM 864 C C . GLN A 1 110 ? 17.606 -19.037 -17.540 1.00 94.56 110 GLN A C 1
ATOM 866 O O . GLN A 1 110 ? 18.210 -19.179 -18.606 1.00 94.56 110 GLN A O 1
ATOM 871 N N . ALA A 1 111 ? 18.193 -19.243 -16.368 1.00 92.19 111 ALA A N 1
ATOM 872 C CA . ALA A 1 111 ? 19.589 -19.647 -16.244 1.00 92.19 111 ALA A CA 1
ATOM 873 C C . ALA A 1 111 ? 19.809 -20.617 -15.080 1.00 92.19 111 ALA A C 1
ATOM 875 O O . ALA A 1 111 ? 18.918 -20.851 -14.262 1.00 92.19 111 ALA A O 1
ATOM 876 N N . ASN A 1 112 ? 21.016 -21.180 -15.050 1.00 92.25 112 ASN A N 1
ATOM 877 C CA . ASN A 1 112 ? 21.647 -21.692 -13.839 1.00 92.25 112 ASN A CA 1
ATOM 878 C C . ASN A 1 112 ? 22.614 -20.613 -13.337 1.00 92.25 112 ASN A C 1
ATOM 880 O O . ASN A 1 112 ? 23.646 -20.378 -13.981 1.00 92.25 112 ASN A O 1
ATOM 884 N N . ILE A 1 113 ? 22.262 -19.906 -12.265 1.00 90.69 113 ILE A N 1
ATOM 885 C CA . ILE A 1 113 ? 23.099 -18.845 -11.709 1.00 90.69 113 ILE A CA 1
ATOM 886 C C . ILE A 1 113 ? 24.127 -19.499 -10.782 1.00 90.69 113 ILE A C 1
ATOM 888 O O . ILE A 1 113 ? 23.813 -20.351 -9.966 1.00 90.69 113 ILE A O 1
ATOM 892 N N . ALA A 1 114 ? 25.399 -19.111 -10.907 1.00 88.44 114 ALA A N 1
ATOM 893 C CA . ALA A 1 114 ? 26.496 -19.812 -10.232 1.00 88.44 114 ALA A CA 1
ATOM 894 C C . ALA A 1 114 ? 26.391 -19.828 -8.691 1.00 88.44 114 ALA A C 1
ATOM 896 O O . ALA A 1 114 ? 26.971 -20.703 -8.047 1.00 88.44 114 ALA A O 1
ATOM 897 N N . ASN A 1 115 ? 25.704 -18.845 -8.098 1.00 89.25 115 ASN A N 1
ATOM 898 C CA . ASN A 1 115 ? 25.413 -18.829 -6.672 1.00 89.25 115 ASN A CA 1
ATOM 899 C C . ASN A 1 115 ? 24.001 -19.392 -6.421 1.00 89.25 115 ASN A C 1
ATOM 901 O O . ASN A 1 115 ? 23.038 -18.700 -6.747 1.00 89.25 115 ASN A O 1
ATOM 905 N N . PRO A 1 116 ? 23.861 -20.555 -5.757 1.00 89.19 116 PRO A N 1
ATOM 906 C CA . PRO A 1 116 ? 22.570 -21.220 -5.559 1.00 89.19 116 PRO A CA 1
ATOM 907 C C . PRO A 1 116 ? 21.620 -20.487 -4.600 1.00 89.19 116 PRO A C 1
ATOM 909 O O . PRO A 1 116 ? 20.524 -20.967 -4.339 1.00 89.19 116 PRO A O 1
ATOM 912 N N . THR A 1 117 ? 22.044 -19.370 -3.994 1.00 93.25 117 THR A N 1
ATOM 913 C CA . THR A 1 117 ? 21.164 -18.510 -3.183 1.00 93.25 117 THR A CA 1
ATOM 914 C C . THR A 1 117 ? 20.606 -17.323 -3.965 1.00 93.25 117 THR A C 1
ATOM 916 O O . THR A 1 117 ? 19.872 -16.517 -3.398 1.00 93.25 117 THR A O 1
ATOM 919 N N . THR A 1 118 ? 21.011 -17.147 -5.222 1.00 93.69 118 THR A N 1
ATOM 920 C CA . THR A 1 118 ? 20.594 -16.034 -6.074 1.00 93.69 118 THR A CA 1
ATOM 921 C C . THR A 1 118 ? 19.451 -16.503 -6.969 1.00 93.69 118 THR A C 1
ATOM 923 O O . THR A 1 118 ? 19.667 -17.216 -7.942 1.00 93.69 118 THR A O 1
ATOM 926 N N . ALA A 1 119 ? 18.225 -16.092 -6.641 1.00 96.19 119 ALA A N 1
ATOM 927 C CA . ALA A 1 119 ? 17.031 -16.535 -7.361 1.00 96.19 119 ALA A CA 1
ATOM 928 C C . ALA A 1 119 ? 16.781 -15.776 -8.674 1.00 96.19 119 ALA A C 1
ATOM 930 O O . ALA A 1 119 ? 16.125 -16.300 -9.575 1.00 96.19 119 ALA A O 1
ATOM 931 N N . GLY A 1 120 ? 17.302 -14.560 -8.797 1.00 95.88 120 GLY A N 1
ATOM 932 C CA . GLY A 1 120 ? 17.208 -13.728 -9.987 1.00 95.88 120 GLY A CA 1
ATOM 933 C C . GLY A 1 120 ? 18.462 -12.877 -10.143 1.00 95.88 120 GLY A C 1
ATOM 934 O O . GLY A 1 120 ? 19.258 -12.753 -9.212 1.00 95.88 120 GLY A O 1
ATOM 935 N N . LEU A 1 121 ? 18.685 -12.372 -11.354 1.00 93.31 121 LEU A N 1
ATOM 936 C CA . LEU A 1 121 ? 19.758 -11.426 -11.625 1.00 93.31 121 LEU A CA 1
ATOM 937 C C . LEU A 1 121 ? 19.404 -10.510 -12.791 1.00 93.31 121 LEU A C 1
ATOM 939 O O . LEU A 1 121 ? 19.151 -10.973 -13.904 1.00 93.31 121 LEU A O 1
ATOM 943 N N . ALA A 1 122 ? 19.502 -9.209 -12.566 1.00 93.25 122 ALA A N 1
ATOM 944 C CA . ALA A 1 122 ? 19.532 -8.200 -13.603 1.00 93.25 122 ALA A CA 1
ATOM 945 C C . ALA A 1 122 ? 20.974 -7.777 -13.887 1.00 93.25 122 ALA A C 1
ATOM 947 O O . ALA A 1 122 ? 21.705 -7.291 -13.027 1.00 93.25 122 ALA A O 1
ATOM 948 N N . TRP A 1 123 ? 21.384 -7.928 -15.138 1.00 89.25 123 TRP A N 1
ATOM 949 C CA . TRP A 1 123 ? 22.626 -7.373 -15.646 1.00 89.25 123 TRP A CA 1
ATOM 950 C C . TRP A 1 123 ? 22.307 -6.143 -16.480 1.00 89.25 123 TRP A C 1
ATOM 952 O O . TRP A 1 123 ? 21.448 -6.199 -17.357 1.00 89.25 123 TRP A O 1
ATOM 962 N N . THR A 1 124 ? 22.993 -5.034 -16.238 1.00 89.62 124 THR A N 1
ATOM 963 C CA . THR A 1 124 ? 22.766 -3.783 -16.962 1.00 89.62 124 THR A CA 1
ATOM 964 C C . THR A 1 124 ? 24.073 -3.192 -17.464 1.00 89.62 124 THR A C 1
ATOM 966 O O . THR A 1 124 ? 25.146 -3.413 -16.899 1.00 89.62 124 THR A O 1
ATOM 969 N N . GLY A 1 125 ? 23.997 -2.445 -18.556 1.00 86.62 125 GLY A N 1
ATOM 970 C CA . GLY A 1 125 ? 25.125 -1.698 -19.073 1.00 86.62 125 GLY A CA 1
ATOM 971 C C . GLY A 1 125 ? 24.717 -0.747 -20.181 1.00 86.62 125 GLY A C 1
ATOM 972 O O . GLY A 1 125 ? 23.564 -0.683 -20.600 1.00 86.62 125 GLY A O 1
ATOM 973 N N . ALA A 1 126 ? 25.690 0.006 -20.683 1.00 86.69 126 ALA A N 1
ATOM 974 C CA . ALA A 1 126 ? 25.459 0.923 -21.784 1.00 86.69 126 ALA A CA 1
ATOM 975 C C . ALA A 1 126 ? 26.698 1.094 -22.659 1.00 86.69 126 ALA A C 1
ATOM 977 O O . ALA A 1 126 ? 27.837 0.900 -22.230 1.00 86.69 126 ALA A O 1
ATOM 978 N N . SER A 1 127 ? 26.466 1.515 -23.898 1.00 82.75 127 SER A N 1
ATOM 979 C CA . SER A 1 127 ? 27.494 2.071 -24.774 1.00 82.75 127 SER A CA 1
ATOM 980 C C . SER A 1 127 ? 27.104 3.484 -25.185 1.00 82.75 127 SER A C 1
ATOM 982 O O . SER A 1 127 ? 25.929 3.771 -25.408 1.00 82.75 127 SER A O 1
ATOM 984 N N . TYR A 1 128 ? 28.076 4.386 -25.284 1.00 85.38 128 TYR A N 1
ATOM 985 C CA . TYR A 1 128 ? 27.796 5.778 -25.618 1.00 85.38 128 TYR A CA 1
ATOM 986 C C . TYR A 1 128 ? 28.904 6.420 -26.449 1.00 85.38 128 TYR A C 1
ATOM 988 O O . TYR A 1 128 ? 30.051 5.973 -26.451 1.00 85.38 128 TYR A O 1
ATOM 996 N N . ALA A 1 129 ? 28.543 7.480 -27.167 1.00 83.25 129 ALA A N 1
ATOM 997 C CA . ALA A 1 129 ? 29.460 8.351 -27.888 1.00 83.25 129 ALA A CA 1
ATOM 998 C C . ALA A 1 129 ? 29.273 9.795 -27.418 1.00 83.25 129 ALA A C 1
ATOM 1000 O O . ALA A 1 129 ? 28.177 10.193 -27.017 1.00 83.25 129 ALA A O 1
ATOM 1001 N N . TYR A 1 130 ? 30.349 10.577 -27.471 1.00 88.88 130 TYR A N 1
ATOM 1002 C CA . TYR A 1 130 ? 30.347 11.979 -27.073 1.00 88.88 130 TYR A CA 1
ATOM 1003 C C . TYR A 1 130 ? 31.220 12.828 -28.000 1.00 88.88 130 TYR A C 1
ATOM 1005 O O . TYR A 1 130 ? 32.059 12.308 -28.738 1.00 88.88 130 TYR A O 1
ATOM 1013 N N . THR A 1 131 ? 31.024 14.143 -27.959 1.00 89.38 131 THR A N 1
ATOM 1014 C CA . THR A 1 131 ? 31.784 15.122 -28.745 1.00 89.38 131 THR A CA 1
ATOM 1015 C C . THR A 1 131 ? 32.142 16.356 -27.918 1.00 89.38 131 THR A C 1
ATOM 1017 O O . THR A 1 131 ? 31.549 16.604 -26.869 1.00 89.38 131 THR A O 1
ATOM 1020 N N . GLY A 1 132 ? 33.100 17.141 -28.417 1.00 90.94 132 GLY A N 1
ATOM 1021 C CA . GLY A 1 132 ? 33.552 18.387 -27.798 1.00 90.94 132 GLY A CA 1
ATOM 1022 C C . GLY A 1 132 ? 34.321 18.198 -26.487 1.00 90.94 132 GLY A C 1
ATOM 1023 O O . GLY A 1 132 ? 34.409 17.098 -25.938 1.00 90.94 132 GLY A O 1
ATOM 1024 N N . ASP A 1 133 ? 34.877 19.299 -25.981 1.00 87.75 133 ASP A N 1
ATOM 1025 C CA . ASP A 1 133 ? 35.663 19.307 -24.739 1.00 87.75 133 ASP A CA 1
ATOM 1026 C C . ASP A 1 133 ? 34.785 19.050 -23.500 1.00 87.75 133 ASP A C 1
ATOM 1028 O O . ASP A 1 133 ? 35.225 18.417 -22.542 1.00 87.75 133 ASP A O 1
ATOM 1032 N N . GLU A 1 134 ? 33.516 19.463 -23.557 1.00 83.19 134 GLU A N 1
ATOM 1033 C CA . GLU A 1 134 ? 32.499 19.237 -22.517 1.00 83.19 134 GLU A CA 1
ATOM 1034 C C . GLU A 1 134 ? 31.942 17.802 -22.514 1.00 83.19 134 GLU A C 1
ATOM 1036 O O . GLU A 1 134 ? 31.163 17.438 -21.636 1.00 83.19 134 GLU A O 1
ATOM 1041 N N . LYS A 1 135 ? 32.355 16.964 -23.480 1.00 89.38 135 LYS A N 1
ATOM 1042 C CA . LYS A 1 135 ? 31.910 15.571 -23.640 1.00 89.38 135 LYS A CA 1
ATOM 1043 C C . LYS A 1 135 ? 30.384 15.431 -23.680 1.00 89.38 135 LYS A C 1
ATOM 1045 O O . LYS A 1 135 ? 29.801 14.594 -22.987 1.00 89.38 135 LYS A O 1
ATOM 1050 N N . THR A 1 136 ? 29.738 16.233 -24.517 1.00 85.56 136 THR A N 1
ATOM 1051 C CA . THR A 1 136 ? 28.298 16.143 -24.776 1.00 85.56 136 THR A CA 1
ATOM 1052 C C . THR A 1 136 ? 27.958 14.796 -25.403 1.00 85.56 136 THR A C 1
ATOM 1054 O O . THR A 1 136 ? 28.581 14.408 -26.393 1.00 85.56 136 THR A O 1
ATOM 1057 N N . ILE A 1 137 ? 26.971 14.093 -24.850 1.00 83.44 137 ILE A N 1
ATOM 1058 C CA . ILE A 1 137 ? 26.513 12.794 -25.346 1.00 83.44 137 ILE A CA 1
ATOM 1059 C C . ILE A 1 137 ? 25.819 12.985 -26.695 1.00 83.44 137 ILE A C 1
ATOM 1061 O O . ILE A 1 137 ? 24.906 13.795 -26.834 1.00 83.44 137 ILE A O 1
ATOM 1065 N N . THR A 1 138 ? 26.249 12.217 -27.694 1.00 79.38 138 THR A N 1
ATOM 1066 C CA . THR A 1 138 ? 25.650 12.193 -29.039 1.00 79.38 138 THR A CA 1
ATOM 1067 C C . THR A 1 138 ? 24.919 10.890 -29.331 1.00 79.38 138 THR A C 1
ATOM 1069 O O . THR A 1 138 ? 24.082 10.843 -30.228 1.00 79.38 138 THR A O 1
ATOM 1072 N N . LYS A 1 139 ? 25.237 9.829 -28.584 1.00 81.56 139 LYS A N 1
ATOM 1073 C CA . LYS A 1 139 ? 24.578 8.530 -28.671 1.00 81.56 139 LYS A CA 1
ATOM 1074 C C . LYS A 1 139 ? 24.644 7.831 -27.324 1.00 81.56 139 LYS A C 1
ATOM 1076 O O . LYS A 1 139 ? 25.715 7.814 -26.722 1.00 81.56 139 LYS A O 1
ATOM 1081 N N . TYR A 1 140 ? 23.552 7.203 -26.909 1.00 86.38 140 TYR A N 1
ATOM 1082 C CA . TYR A 1 140 ? 23.506 6.367 -25.713 1.00 86.38 140 TYR A CA 1
ATOM 1083 C C . TYR A 1 140 ? 22.610 5.153 -25.968 1.00 86.38 140 TYR A C 1
ATOM 1085 O O . TYR A 1 140 ? 21.451 5.296 -26.358 1.00 86.38 140 TYR A O 1
ATOM 1093 N N . LEU A 1 141 ? 23.167 3.960 -25.791 1.00 84.69 141 LEU A N 1
ATOM 1094 C CA . LEU A 1 141 ? 22.497 2.678 -25.983 1.00 84.69 141 LEU A CA 1
ATOM 1095 C C . LEU A 1 141 ? 22.622 1.862 -24.697 1.00 84.69 141 LEU A C 1
ATOM 1097 O O . LEU A 1 141 ? 23.642 1.184 -24.516 1.00 84.69 141 LEU A O 1
ATOM 1101 N N . PRO A 1 142 ? 21.626 1.952 -23.812 1.00 89.69 142 PRO A N 1
ATOM 1102 C CA . PRO A 1 142 ? 21.534 1.086 -22.658 1.00 89.69 142 PRO A CA 1
ATOM 1103 C C . PRO A 1 142 ? 21.004 -0.291 -23.044 1.00 89.69 142 PRO A C 1
ATOM 1105 O O . PRO A 1 142 ? 20.312 -0.455 -24.053 1.00 89.69 142 PRO A O 1
ATOM 1108 N N . TYR A 1 143 ? 21.346 -1.283 -22.237 1.00 88.62 143 TYR A N 1
ATOM 1109 C CA . TYR A 1 143 ? 20.806 -2.624 -22.334 1.00 88.62 143 TYR A CA 1
ATOM 1110 C C . TYR A 1 143 ? 20.698 -3.255 -20.948 1.00 88.62 143 TYR A C 1
ATOM 1112 O O . TYR A 1 143 ? 21.499 -2.972 -20.058 1.00 88.62 143 TYR A O 1
ATOM 1120 N N . SER A 1 144 ? 19.732 -4.154 -20.786 1.00 92.88 144 SER A N 1
ATOM 1121 C CA . SER A 1 144 ? 19.612 -4.996 -19.607 1.00 92.88 144 SER A CA 1
ATOM 1122 C C . SER A 1 144 ? 19.172 -6.417 -19.962 1.00 92.88 144 SER A C 1
ATOM 1124 O O . SER A 1 144 ? 18.465 -6.667 -20.945 1.00 92.88 144 SER A O 1
ATOM 1126 N N . GLN A 1 145 ? 19.653 -7.370 -19.175 1.00 92.12 145 GLN A N 1
ATOM 1127 C CA . GLN A 1 145 ? 19.386 -8.792 -19.298 1.00 92.12 145 GLN A CA 1
ATOM 1128 C C . GLN A 1 145 ? 18.913 -9.300 -17.943 1.00 92.12 145 GLN A C 1
ATOM 1130 O O . GLN A 1 145 ? 19.635 -9.178 -16.957 1.00 92.12 145 GLN A O 1
ATOM 1135 N N . ILE A 1 146 ? 17.715 -9.866 -17.908 1.00 95.56 146 ILE A N 1
ATOM 1136 C CA . ILE A 1 146 ? 17.100 -10.408 -16.704 1.00 95.56 146 ILE A CA 1
ATOM 1137 C C . ILE A 1 146 ? 17.182 -11.924 -16.762 1.00 95.56 146 ILE A C 1
ATOM 1139 O O . ILE A 1 146 ? 16.784 -12.542 -17.752 1.00 95.56 146 ILE A O 1
ATOM 1143 N N . TYR A 1 147 ? 17.684 -12.511 -15.685 1.00 95.25 147 TYR A N 1
ATOM 1144 C CA . TYR A 1 147 ? 17.839 -13.941 -15.508 1.00 95.25 147 TYR A CA 1
ATOM 1145 C C . TYR A 1 147 ? 17.002 -14.403 -14.319 1.00 95.25 147 TYR A C 1
ATOM 1147 O O . TYR A 1 147 ? 17.074 -13.810 -13.247 1.00 95.25 147 TYR A O 1
ATOM 1155 N N . LEU A 1 148 ? 16.240 -15.482 -14.492 1.00 97.31 148 LEU A N 1
ATOM 1156 C CA . LEU A 1 148 ? 15.650 -16.225 -13.377 1.00 97.31 148 LEU A CA 1
ATOM 1157 C C . LEU A 1 148 ? 16.377 -17.553 -13.216 1.00 97.31 148 LEU A C 1
ATOM 1159 O O . LEU A 1 148 ? 16.513 -18.306 -14.189 1.00 97.31 148 LEU A O 1
ATOM 1163 N N . ASP A 1 149 ? 16.806 -17.863 -11.996 1.00 95.69 149 ASP A N 1
ATOM 1164 C CA . ASP A 1 149 ? 17.383 -19.170 -11.716 1.00 95.69 149 ASP A CA 1
ATOM 1165 C C . ASP A 1 149 ? 16.279 -20.231 -11.734 1.00 95.69 149 ASP A C 1
ATOM 1167 O O . ASP A 1 149 ? 15.320 -20.171 -10.967 1.00 95.69 149 ASP A O 1
ATOM 1171 N N . THR A 1 150 ? 16.393 -21.204 -12.630 1.00 95.19 150 THR A N 1
ATOM 1172 C CA . THR A 1 150 ? 15.408 -22.293 -12.765 1.00 95.19 150 THR A CA 1
ATOM 1173 C C . THR A 1 150 ? 15.975 -23.660 -12.412 1.00 95.19 150 THR A C 1
ATOM 1175 O O . THR A 1 150 ? 15.281 -24.664 -12.571 1.00 95.19 150 THR A O 1
ATOM 1178 N N . VAL A 1 151 ? 17.218 -23.713 -11.936 1.00 93.94 151 VAL A N 1
ATOM 1179 C CA . VAL A 1 151 ? 17.875 -24.942 -11.493 1.00 93.94 151 VAL A CA 1
ATOM 1180 C C . VAL A 1 151 ? 17.770 -25.057 -9.980 1.00 93.94 151 VAL A C 1
ATOM 1182 O O . VAL A 1 151 ? 17.214 -26.040 -9.491 1.00 93.94 151 VAL A O 1
ATOM 1185 N N . ASP A 1 152 ? 18.214 -24.033 -9.255 1.00 94.94 152 ASP A N 1
ATOM 1186 C CA . ASP A 1 152 ? 18.196 -23.999 -7.793 1.00 94.94 152 ASP A CA 1
ATOM 1187 C C . ASP A 1 152 ? 16.872 -23.432 -7.249 1.00 94.94 152 ASP A C 1
ATOM 1189 O O . ASP A 1 152 ? 16.416 -23.829 -6.176 1.00 94.94 152 ASP A O 1
ATOM 1193 N N . HIS A 1 153 ? 16.186 -22.588 -8.032 1.00 96.25 153 HIS A N 1
ATOM 1194 C CA . HIS A 1 153 ? 14.925 -21.929 -7.651 1.00 96.25 153 HIS A CA 1
ATOM 1195 C C . HIS A 1 153 ? 13.730 -22.309 -8.546 1.00 96.25 153 HIS A C 1
ATOM 1197 O O . HIS A 1 153 ? 12.794 -21.535 -8.761 1.00 96.25 153 HIS A O 1
ATOM 1203 N N . ALA A 1 154 ? 13.730 -23.543 -9.059 1.00 96.12 154 ALA A N 1
ATOM 1204 C CA . ALA A 1 154 ? 12.720 -24.048 -9.991 1.00 96.12 154 ALA A CA 1
ATOM 1205 C C . ALA A 1 154 ? 11.267 -23.923 -9.483 1.00 96.12 154 ALA A C 1
ATOM 1207 O O . ALA A 1 154 ? 10.364 -23.631 -10.268 1.00 96.12 154 ALA A O 1
ATOM 1208 N N . GLU A 1 155 ? 11.039 -24.144 -8.183 1.00 95.81 155 GLU A N 1
ATOM 1209 C CA . GLU A 1 155 ? 9.701 -24.152 -7.573 1.00 95.81 155 GLU A CA 1
ATOM 1210 C C . GLU A 1 155 ? 8.982 -22.805 -7.725 1.00 95.81 155 GLU A C 1
ATOM 1212 O O . GLU A 1 155 ? 7.804 -22.777 -8.081 1.00 95.81 155 GLU A O 1
ATOM 1217 N N . SER A 1 156 ? 9.699 -21.695 -7.534 1.00 95.69 156 SER A N 1
ATOM 1218 C CA . SER A 1 156 ? 9.159 -20.347 -7.713 1.00 95.69 156 SER A CA 1
ATOM 1219 C C . SER A 1 156 ? 9.246 -19.880 -9.167 1.00 95.69 156 SER A C 1
ATOM 1221 O O . SER A 1 156 ? 8.288 -19.322 -9.703 1.00 95.69 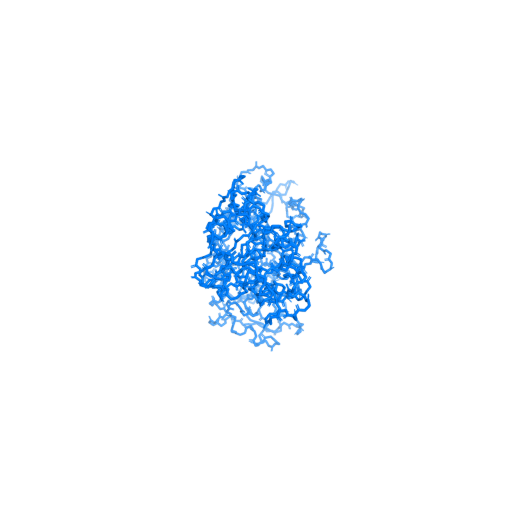156 SER A O 1
ATOM 1223 N N . ASN A 1 157 ? 10.384 -20.109 -9.824 1.00 97.94 157 ASN A N 1
ATOM 1224 C CA . ASN A 1 157 ? 10.741 -19.386 -11.043 1.00 97.94 157 ASN A CA 1
ATOM 1225 C C . ASN A 1 157 ? 10.296 -20.057 -12.342 1.00 97.94 157 ASN A C 1
ATOM 1227 O O . ASN A 1 157 ? 10.290 -19.397 -13.381 1.00 97.94 157 ASN A O 1
ATOM 1231 N N . LEU A 1 158 ? 9.898 -21.336 -12.329 1.00 97.75 158 LEU A N 1
ATOM 1232 C CA . LEU A 1 158 ? 9.336 -21.972 -13.528 1.00 97.75 158 LEU A CA 1
ATOM 1233 C C . LEU A 1 158 ? 7.922 -21.474 -13.844 1.00 97.75 158 LEU A C 1
ATOM 1235 O O . LEU A 1 158 ? 7.546 -21.438 -15.016 1.00 97.75 158 LEU A O 1
ATOM 1239 N N . ASN A 1 159 ? 7.146 -21.102 -12.822 1.00 97.06 159 ASN A N 1
ATOM 1240 C CA . ASN A 1 159 ? 5.736 -20.727 -12.954 1.00 97.06 159 ASN A CA 1
ATOM 1241 C C . ASN A 1 159 ? 5.405 -19.436 -12.177 1.00 97.06 159 ASN A C 1
ATOM 1243 O O . ASN A 1 159 ? 4.528 -19.465 -11.312 1.00 97.06 159 ASN A O 1
ATOM 1247 N N . PRO A 1 160 ? 6.089 -18.310 -12.449 1.00 97.56 160 PRO A N 1
ATOM 1248 C CA . PRO A 1 160 ? 5.789 -17.055 -11.774 1.00 97.56 160 PRO A CA 1
ATOM 1249 C C . PRO A 1 160 ? 4.373 -16.586 -12.135 1.00 97.56 160 PRO A C 1
ATOM 1251 O O . PRO A 1 160 ? 3.953 -16.660 -13.290 1.00 97.56 160 PRO A O 1
ATOM 1254 N N . ALA A 1 161 ? 3.644 -16.096 -11.138 1.00 93.50 161 ALA A N 1
ATOM 1255 C CA . ALA A 1 161 ? 2.330 -15.478 -11.278 1.00 93.50 161 ALA A CA 1
ATOM 1256 C C . ALA A 1 161 ? 2.139 -14.448 -10.150 1.00 93.50 161 ALA A C 1
ATOM 1258 O O . ALA A 1 161 ? 2.720 -14.651 -9.078 1.00 93.50 161 ALA A O 1
ATOM 1259 N N . PRO A 1 162 ? 1.352 -13.373 -10.353 1.00 92.44 162 PRO A N 1
ATOM 1260 C CA . PRO A 1 162 ? 1.068 -12.392 -9.305 1.00 92.44 162 PRO A CA 1
ATOM 1261 C C . PRO A 1 162 ? 0.671 -13.058 -7.974 1.00 92.44 162 PRO A C 1
ATOM 1263 O O . PRO A 1 162 ? -0.140 -13.983 -7.960 1.00 92.44 162 PRO A O 1
ATOM 1266 N N . GLY A 1 163 ? 1.288 -12.623 -6.871 1.00 91.19 163 GLY A N 1
ATOM 1267 C CA . GLY A 1 163 ? 1.129 -13.187 -5.523 1.00 91.19 163 GLY A CA 1
ATOM 1268 C C . GLY A 1 163 ? 2.071 -14.360 -5.213 1.00 91.19 163 GLY A C 1
ATOM 1269 O O . GLY A 1 163 ? 2.179 -14.792 -4.065 1.00 91.19 163 GLY A O 1
ATOM 1270 N N . GLY A 1 164 ? 2.797 -14.874 -6.208 1.00 95.94 164 GLY A N 1
ATOM 1271 C CA . GLY A 1 164 ? 3.833 -15.893 -6.038 1.00 95.94 164 GLY A CA 1
ATOM 1272 C C . GLY A 1 164 ? 5.241 -15.306 -5.904 1.00 95.94 164 GLY A C 1
ATOM 1273 O O . GLY A 1 164 ? 5.561 -14.281 -6.507 1.00 95.94 164 GLY A O 1
ATOM 1274 N N . ALA A 1 165 ? 6.121 -16.011 -5.187 1.00 97.75 165 ALA A N 1
ATOM 1275 C CA . ALA A 1 165 ? 7.505 -15.584 -4.958 1.00 97.75 165 ALA A CA 1
ATOM 1276 C C . ALA A 1 165 ? 8.285 -15.338 -6.263 1.00 97.75 165 ALA A C 1
ATOM 1278 O O . ALA A 1 165 ? 9.014 -14.358 -6.373 1.00 97.75 165 ALA A O 1
ATOM 1279 N N . GLY A 1 166 ? 8.081 -16.176 -7.289 1.00 98.38 166 GLY A N 1
ATOM 1280 C CA . GLY A 1 166 ? 8.741 -16.006 -8.589 1.00 98.38 166 GLY A CA 1
ATOM 1281 C C . GLY A 1 166 ? 8.329 -14.728 -9.325 1.00 98.38 166 GLY A C 1
ATOM 1282 O O . GLY A 1 166 ? 9.129 -14.170 -10.070 1.00 98.38 166 GLY A O 1
ATOM 1283 N N . TYR A 1 167 ? 7.102 -14.236 -9.111 1.00 98.62 167 TYR A N 1
ATOM 1284 C CA . TYR A 1 167 ? 6.666 -12.962 -9.687 1.00 98.62 167 TYR A CA 1
ATOM 1285 C C . TYR A 1 167 ? 7.293 -11.778 -8.955 1.00 98.62 167 TYR A C 1
ATOM 1287 O O . TYR A 1 167 ? 7.758 -10.853 -9.612 1.00 98.62 167 TYR A O 1
ATOM 1295 N N . GLN A 1 168 ? 7.373 -11.831 -7.622 1.00 98.62 168 GLN A N 1
ATOM 1296 C CA . GLN A 1 168 ? 8.084 -10.811 -6.849 1.00 98.62 168 GLN A CA 1
ATOM 1297 C C . GLN A 1 168 ? 9.568 -10.748 -7.238 1.00 98.62 168 GLN A C 1
ATOM 1299 O O . GLN A 1 168 ? 10.079 -9.654 -7.447 1.00 98.62 168 GLN A O 1
ATOM 1304 N N . ILE A 1 169 ? 10.240 -11.896 -7.409 1.00 98.62 169 ILE A N 1
ATOM 1305 C CA . ILE A 1 169 ? 11.629 -11.954 -7.902 1.00 98.62 169 ILE A CA 1
ATOM 1306 C C . ILE A 1 169 ? 11.726 -11.330 -9.297 1.00 98.62 169 ILE A C 1
ATOM 1308 O O . ILE A 1 169 ? 12.570 -10.478 -9.536 1.00 98.62 169 ILE A O 1
ATOM 1312 N N . LEU A 1 170 ? 10.840 -11.698 -10.226 1.00 98.81 170 LEU A N 1
ATOM 1313 C CA . LEU A 1 170 ? 10.843 -11.106 -11.564 1.00 98.81 170 LEU A CA 1
ATOM 1314 C C . LEU A 1 170 ? 10.653 -9.582 -11.524 1.00 98.81 170 LEU A C 1
ATOM 1316 O O . LEU A 1 170 ? 11.347 -8.863 -12.240 1.00 98.81 170 LEU A O 1
ATOM 1320 N N . LEU A 1 171 ? 9.736 -9.089 -10.690 1.00 98.75 171 LEU A N 1
ATOM 1321 C CA . LEU A 1 171 ? 9.492 -7.659 -10.524 1.00 98.75 171 LEU A CA 1
ATOM 1322 C C . LEU A 1 171 ? 10.707 -6.944 -9.909 1.00 98.75 171 LEU A C 1
ATOM 1324 O O . LEU A 1 171 ? 11.048 -5.849 -10.350 1.00 98.75 171 LEU A O 1
ATOM 1328 N N . HIS A 1 172 ? 11.399 -7.597 -8.972 1.00 98.56 172 HIS A N 1
ATOM 1329 C CA . HIS A 1 172 ? 12.651 -7.131 -8.371 1.00 98.56 172 HIS A CA 1
ATOM 1330 C C . HIS A 1 172 ? 13.752 -6.958 -9.424 1.00 98.56 172 HIS A C 1
ATOM 1332 O O . HIS A 1 172 ? 14.336 -5.882 -9.545 1.00 98.56 172 HIS A O 1
ATOM 1338 N N . GLU A 1 173 ? 13.969 -7.966 -10.275 1.00 98.06 173 GLU A N 1
ATOM 1339 C CA . GLU A 1 173 ? 14.976 -7.872 -11.339 1.00 98.06 173 GLU A CA 1
ATOM 1340 C C . GLU A 1 173 ? 14.625 -6.816 -12.396 1.00 98.06 173 GLU A C 1
ATOM 1342 O O . GLU A 1 173 ? 15.507 -6.139 -12.929 1.00 98.06 173 GLU A O 1
ATOM 1347 N N . ILE A 1 174 ? 13.337 -6.620 -12.697 1.00 98.44 174 ILE A N 1
ATOM 1348 C CA . ILE A 1 174 ? 12.926 -5.506 -13.560 1.00 98.44 174 ILE A CA 1
ATOM 1349 C C . ILE A 1 174 ? 13.194 -4.161 -12.863 1.00 98.44 174 ILE A C 1
ATOM 1351 O O . ILE A 1 174 ? 13.625 -3.220 -13.526 1.00 98.44 174 ILE A O 1
ATOM 1355 N N . GLY A 1 175 ? 13.017 -4.068 -11.541 1.00 97.69 175 GLY A N 1
ATOM 1356 C CA . GLY A 1 175 ? 13.406 -2.902 -10.741 1.00 97.69 175 GLY A CA 1
ATOM 1357 C C . GLY A 1 175 ? 14.879 -2.537 -10.933 1.00 97.69 175 GLY A C 1
ATOM 1358 O O . GLY A 1 175 ? 15.190 -1.410 -11.327 1.00 97.69 175 GLY A O 1
ATOM 1359 N N . HIS A 1 176 ? 15.781 -3.510 -10.790 1.00 96.44 176 HIS A N 1
ATOM 1360 C CA . HIS A 1 176 ? 17.202 -3.325 -11.097 1.00 96.44 176 HIS A CA 1
ATOM 1361 C C . HIS A 1 176 ? 17.457 -2.910 -12.549 1.00 96.44 176 HIS A C 1
ATOM 1363 O O . HIS A 1 176 ? 18.227 -1.980 -12.808 1.00 96.44 176 HIS A O 1
ATOM 1369 N N . ALA A 1 177 ? 16.783 -3.542 -13.515 1.00 95.81 177 ALA A N 1
ATOM 1370 C CA . ALA A 1 177 ? 16.894 -3.162 -14.923 1.00 95.81 177 ALA A CA 1
ATOM 1371 C C . ALA A 1 177 ? 16.493 -1.695 -15.163 1.00 95.81 177 ALA A C 1
ATOM 1373 O O . ALA A 1 177 ? 17.023 -1.056 -16.072 1.00 95.81 177 ALA A O 1
ATOM 1374 N N . LEU A 1 178 ? 15.599 -1.145 -14.339 1.00 95.44 178 LEU A N 1
ATOM 1375 C CA . LEU A 1 178 ? 15.147 0.247 -14.368 1.00 95.44 178 LEU A CA 1
ATOM 1376 C C . LEU A 1 178 ? 15.965 1.183 -13.470 1.00 95.44 178 LEU A C 1
ATOM 1378 O O . LEU A 1 178 ? 15.693 2.381 -13.456 1.00 95.44 178 LEU A O 1
ATOM 1382 N N . GLY A 1 179 ? 17.002 0.685 -12.798 1.00 93.38 179 GLY A N 1
ATOM 1383 C CA . GLY A 1 179 ? 17.930 1.493 -12.009 1.00 93.38 179 GLY A CA 1
ATOM 1384 C C . GLY A 1 179 ? 17.606 1.597 -10.523 1.00 93.38 179 G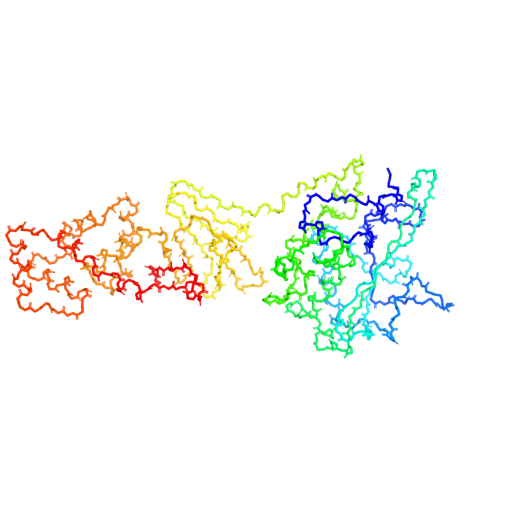LY A C 1
ATOM 1385 O O . GLY A 1 179 ? 18.161 2.485 -9.877 1.00 93.38 179 GLY A O 1
ATOM 1386 N N . LEU A 1 180 ? 16.744 0.727 -9.992 1.00 95.06 180 LEU A N 1
ATOM 1387 C CA . LEU A 1 180 ? 16.585 0.573 -8.547 1.00 95.06 180 LEU A CA 1
ATOM 1388 C C . LEU A 1 180 ? 17.711 -0.289 -7.962 1.00 95.06 180 LEU A C 1
ATOM 1390 O O . LEU A 1 180 ? 18.166 -1.234 -8.606 1.00 95.06 180 LEU A O 1
ATOM 1394 N N . ASP A 1 181 ? 18.136 0.019 -6.742 1.00 93.25 181 ASP A N 1
ATOM 1395 C CA . ASP A 1 181 ? 19.141 -0.737 -5.990 1.00 93.25 181 ASP A CA 1
ATOM 1396 C C . ASP A 1 181 ? 18.528 -1.372 -4.745 1.00 93.25 181 ASP A C 1
ATOM 1398 O O . ASP A 1 181 ? 17.442 -0.991 -4.300 1.00 93.25 181 ASP A O 1
ATOM 1402 N N . HIS A 1 182 ? 19.253 -2.307 -4.141 1.00 95.19 182 HIS A N 1
ATOM 1403 C CA . HIS A 1 182 ? 18.914 -2.725 -2.792 1.00 95.19 182 HIS A CA 1
ATOM 1404 C C . HIS A 1 182 ? 19.077 -1.549 -1.816 1.00 95.19 182 HIS A C 1
ATOM 1406 O O . HIS A 1 182 ? 20.065 -0.818 -1.904 1.00 95.19 182 HIS A O 1
ATOM 1412 N N . PRO A 1 183 ? 18.200 -1.419 -0.801 1.00 93.88 183 PRO A N 1
ATOM 1413 C CA . PRO A 1 183 ? 18.232 -0.299 0.147 1.00 93.88 183 PRO A CA 1
ATOM 1414 C C . PRO A 1 183 ? 19.500 -0.236 1.014 1.00 93.88 183 PRO A C 1
ATOM 1416 O O . PRO A 1 183 ? 19.733 0.750 1.709 1.00 93.88 183 PRO A O 1
ATOM 1419 N N . PHE A 1 184 ? 20.296 -1.305 1.023 1.00 91.06 184 PHE A N 1
ATOM 1420 C CA . PHE A 1 184 ? 21.529 -1.449 1.797 1.00 91.06 184 PHE A CA 1
ATOM 1421 C C . PHE A 1 184 ? 22.793 -1.386 0.923 1.00 91.06 184 PHE A C 1
ATOM 1423 O O . PHE A 1 184 ? 23.907 -1.506 1.448 1.00 91.06 184 PHE A O 1
ATOM 1430 N N . ASP A 1 185 ? 22.656 -1.203 -0.391 1.00 87.31 185 ASP A N 1
ATOM 1431 C CA . ASP A 1 185 ? 23.765 -1.075 -1.338 1.00 87.31 185 ASP A CA 1
ATOM 1432 C C . ASP A 1 185 ? 24.060 0.402 -1.667 1.00 87.31 185 ASP A C 1
ATOM 1434 O O . ASP A 1 185 ? 23.438 1.315 -1.144 1.00 87.31 185 ASP A O 1
ATOM 1438 N N . GLY A 1 186 ? 25.128 0.683 -2.419 1.00 79.44 186 GLY A N 1
ATOM 1439 C CA . GLY A 1 186 ? 25.462 2.064 -2.806 1.00 79.44 186 GLY A CA 1
ATOM 1440 C C . GLY A 1 186 ? 26.062 2.953 -1.700 1.00 79.44 186 GLY A C 1
ATOM 1441 O O . GLY A 1 186 ? 26.725 2.477 -0.775 1.00 79.44 186 GLY A O 1
ATOM 1442 N N . THR A 1 187 ? 25.938 4.276 -1.855 1.00 80.06 187 THR A N 1
ATOM 1443 C CA . THR A 1 187 ? 26.458 5.279 -0.899 1.00 80.06 187 THR A CA 1
ATOM 1444 C C . THR A 1 187 ? 25.405 5.791 0.068 1.00 80.06 187 THR A C 1
ATOM 1446 O O . THR A 1 187 ? 25.725 6.050 1.227 1.00 80.06 187 THR A O 1
ATOM 1449 N N . ASP A 1 188 ? 24.184 5.964 -0.422 1.00 83.94 188 ASP A N 1
ATOM 1450 C CA . ASP A 1 188 ? 23.020 6.345 0.363 1.00 83.94 188 ASP A CA 1
ATOM 1451 C C . ASP A 1 188 ? 22.311 5.032 0.702 1.00 83.94 188 ASP A C 1
ATOM 1453 O O . ASP A 1 188 ? 22.084 4.223 -0.189 1.00 83.94 188 ASP A O 1
ATOM 1457 N N . LYS A 1 189 ? 22.091 4.759 1.989 1.00 88.62 189 LYS A N 1
ATOM 1458 C CA . LYS A 1 189 ? 21.605 3.464 2.479 1.00 88.62 189 LYS A CA 1
ATOM 1459 C C . LYS A 1 189 ? 20.588 3.677 3.579 1.00 88.62 189 LYS A C 1
ATOM 1461 O O . LYS A 1 189 ? 20.755 4.582 4.400 1.00 88.62 189 LYS A O 1
ATOM 1466 N N . LEU A 1 190 ? 19.597 2.803 3.630 1.00 86.31 190 LEU A N 1
ATOM 1467 C CA . LEU A 1 190 ? 18.739 2.641 4.791 1.00 86.31 190 LEU A CA 1
ATOM 1468 C C . LEU A 1 190 ? 19.463 1.814 5.857 1.00 86.31 190 LEU A C 1
ATOM 1470 O O . LEU A 1 190 ? 20.325 0.989 5.552 1.00 86.31 190 LEU A O 1
ATOM 1474 N N . GLU A 1 191 ? 19.133 2.056 7.123 1.00 84.81 191 GLU A N 1
ATOM 1475 C CA . GLU A 1 191 ? 19.711 1.293 8.227 1.00 84.81 191 GLU A CA 1
ATOM 1476 C C . GLU A 1 191 ? 19.134 -0.131 8.261 1.00 84.81 191 GLU A C 1
ATOM 1478 O O . GLU A 1 191 ? 17.933 -0.334 8.053 1.00 84.81 191 GLU A O 1
ATOM 1483 N N . ASP A 1 192 ? 19.971 -1.120 8.579 1.00 82.38 192 ASP A N 1
ATOM 1484 C CA . ASP A 1 192 ? 19.540 -2.512 8.732 1.00 82.38 192 ASP A CA 1
ATOM 1485 C C . ASP A 1 192 ? 18.361 -2.614 9.718 1.00 82.38 192 ASP A C 1
ATOM 1487 O O . ASP A 1 192 ? 18.409 -2.099 10.836 1.00 82.38 192 ASP A O 1
ATOM 1491 N N . GLY A 1 193 ? 17.297 -3.311 9.315 1.00 78.25 193 GLY A N 1
ATOM 1492 C CA . GLY A 1 193 ? 16.093 -3.494 10.134 1.00 78.25 193 GLY A CA 1
ATOM 1493 C C . GLY A 1 193 ? 15.083 -2.342 10.067 1.00 78.25 193 GLY A C 1
ATOM 1494 O O . GLY A 1 193 ? 14.038 -2.439 10.704 1.00 78.25 193 GLY A O 1
ATOM 1495 N N . THR A 1 194 ? 15.352 -1.292 9.281 1.00 78.62 194 THR A N 1
ATOM 1496 C CA . THR A 1 194 ? 14.393 -0.199 8.999 1.00 78.62 194 THR A CA 1
ATOM 1497 C C . THR A 1 194 ? 13.681 -0.340 7.655 1.00 78.62 194 THR A C 1
ATOM 1499 O O . THR A 1 194 ? 12.872 0.505 7.282 1.00 78.62 194 THR A O 1
ATOM 1502 N N . HIS A 1 195 ? 13.975 -1.411 6.921 1.00 88.06 195 HIS A N 1
ATOM 1503 C CA . HIS A 1 195 ? 13.417 -1.664 5.604 1.00 88.06 195 HIS A CA 1
ATOM 1504 C C . HIS A 1 195 ? 13.013 -3.130 5.446 1.00 88.06 195 HIS A C 1
ATOM 1506 O O . HIS A 1 195 ? 13.702 -4.046 5.913 1.00 88.06 195 HIS A O 1
ATOM 1512 N N . ASP A 1 196 ? 11.928 -3.351 4.720 1.00 93.12 196 ASP A N 1
ATOM 1513 C CA . ASP A 1 196 ? 11.437 -4.668 4.341 1.00 93.12 196 ASP A CA 1
ATOM 1514 C C . ASP A 1 196 ? 10.632 -4.573 3.038 1.00 93.12 196 ASP A C 1
ATOM 1516 O O . ASP A 1 196 ? 10.504 -3.503 2.441 1.00 93.12 196 ASP A O 1
ATOM 1520 N N . THR A 1 197 ? 10.091 -5.695 2.569 1.00 93.94 197 THR A N 1
ATOM 1521 C CA . THR A 1 197 ? 9.318 -5.729 1.321 1.00 93.94 197 THR A CA 1
ATOM 1522 C C . THR A 1 197 ? 7.990 -4.969 1.368 1.00 93.94 197 THR A C 1
ATOM 1524 O O . THR A 1 197 ? 7.340 -4.896 0.332 1.00 93.94 197 THR A O 1
ATOM 1527 N N . ASN A 1 198 ? 7.544 -4.439 2.514 1.00 89.19 198 ASN A N 1
ATOM 1528 C CA . ASN A 1 198 ? 6.413 -3.505 2.584 1.00 89.19 198 ASN A CA 1
ATOM 1529 C C . ASN A 1 198 ? 6.847 -2.048 2.359 1.00 89.19 198 ASN A C 1
ATOM 1531 O O . ASN A 1 198 ? 6.010 -1.238 1.973 1.00 89.19 198 ASN A O 1
ATOM 1535 N N . THR A 1 199 ? 8.124 -1.706 2.575 1.00 86.69 199 THR A N 1
ATOM 1536 C CA . THR A 1 199 ? 8.652 -0.352 2.316 1.00 86.69 199 THR A CA 1
ATOM 1537 C C . THR A 1 199 ? 9.315 -0.234 0.941 1.00 86.69 199 THR A C 1
ATOM 1539 O O . THR A 1 199 ? 9.114 0.755 0.235 1.00 86.69 199 THR A O 1
ATOM 1542 N N . THR A 1 200 ? 10.060 -1.264 0.523 1.00 95.88 200 THR A N 1
ATOM 1543 C CA . THR A 1 200 ? 10.683 -1.394 -0.806 1.00 95.88 200 THR A CA 1
ATOM 1544 C C . THR A 1 200 ? 10.739 -2.859 -1.227 1.00 95.88 200 THR A C 1
ATOM 1546 O O . THR A 1 200 ? 11.274 -3.714 -0.520 1.00 95.88 200 THR A O 1
ATOM 1549 N N . LEU A 1 201 ? 10.237 -3.163 -2.423 1.00 97.75 201 LEU A N 1
ATOM 1550 C CA . LEU A 1 201 ? 10.340 -4.484 -3.042 1.00 97.75 201 LEU A CA 1
ATOM 1551 C C . LEU A 1 201 ? 11.805 -4.901 -3.258 1.00 97.75 201 LEU A C 1
ATOM 1553 O O . LEU A 1 201 ? 12.104 -6.095 -3.334 1.00 97.75 201 LEU A O 1
ATOM 1557 N N . MET A 1 202 ? 12.727 -3.934 -3.293 1.00 97.50 202 MET A N 1
ATOM 1558 C CA . MET A 1 202 ? 14.166 -4.170 -3.389 1.00 97.50 202 MET A CA 1
ATOM 1559 C C . MET A 1 202 ? 14.786 -4.703 -2.086 1.00 97.50 202 MET A C 1
ATOM 1561 O O . MET A 1 202 ? 15.974 -5.011 -2.043 1.00 97.50 202 MET A O 1
ATOM 1565 N N . SER A 1 203 ? 14.020 -4.851 -1.001 1.00 96.62 203 SER A N 1
ATOM 1566 C CA . SER A 1 203 ? 14.539 -5.411 0.247 1.00 96.62 203 SER A CA 1
ATOM 1567 C C . SER A 1 203 ? 14.726 -6.932 0.208 1.00 96.62 203 SER A C 1
ATOM 1569 O O . SER A 1 203 ? 13.912 -7.678 -0.335 1.00 96.62 203 SER A O 1
ATOM 1571 N N . TYR A 1 204 ? 15.757 -7.418 0.904 1.00 95.25 204 TYR A N 1
ATOM 1572 C CA . TYR A 1 204 ? 15.942 -8.847 1.188 1.00 95.25 204 TYR A CA 1
ATOM 1573 C C . TYR A 1 204 ? 15.119 -9.341 2.385 1.00 95.25 204 TYR A C 1
ATOM 1575 O O . TYR A 1 204 ? 14.984 -10.549 2.581 1.00 95.25 204 TYR A O 1
ATOM 1583 N N . THR A 1 205 ? 14.539 -8.439 3.178 1.00 94.88 205 THR A N 1
ATOM 1584 C CA . THR A 1 205 ? 13.688 -8.803 4.317 1.00 94.88 205 THR A CA 1
ATOM 1585 C C . THR A 1 205 ? 12.246 -8.960 3.844 1.00 94.88 205 THR A C 1
ATOM 1587 O O . THR A 1 205 ? 11.515 -7.981 3.726 1.00 94.88 205 THR A O 1
ATOM 1590 N N . TRP A 1 206 ? 11.836 -10.194 3.545 1.00 95.50 206 TRP A N 1
ATOM 1591 C CA . TRP A 1 206 ? 10.492 -10.492 3.041 1.00 95.50 206 TRP A CA 1
ATOM 1592 C C . TRP A 1 206 ? 9.475 -10.563 4.186 1.00 95.50 206 TRP A C 1
ATOM 1594 O O . TRP A 1 206 ? 9.649 -11.332 5.131 1.00 95.50 206 TRP A O 1
ATOM 1604 N N . VAL A 1 207 ? 8.404 -9.773 4.090 1.00 91.56 207 VAL A N 1
ATOM 1605 C CA . VAL A 1 207 ? 7.343 -9.651 5.101 1.00 91.56 207 VAL A CA 1
ATOM 1606 C C . VAL A 1 207 ? 5.965 -9.677 4.438 1.00 91.56 207 VAL A C 1
ATOM 1608 O O . VAL A 1 207 ? 5.702 -8.953 3.473 1.00 91.56 207 VAL A O 1
ATOM 1611 N N . GLY A 1 208 ? 5.063 -10.474 5.016 1.00 93.25 208 GLY A N 1
ATOM 1612 C CA . GLY A 1 208 ? 3.685 -10.629 4.550 1.00 93.25 208 GLY A CA 1
ATOM 1613 C C . GLY A 1 208 ? 3.582 -11.398 3.232 1.00 93.25 208 GLY A C 1
ATOM 1614 O O . GLY A 1 208 ? 4.445 -12.213 2.905 1.00 93.25 208 GLY A O 1
ATOM 1615 N N . ASP A 1 209 ? 2.509 -11.134 2.488 1.00 94.44 209 ASP A N 1
ATOM 1616 C CA . ASP A 1 209 ? 2.287 -11.735 1.173 1.00 94.44 209 ASP A CA 1
ATOM 1617 C C . ASP A 1 209 ? 3.306 -11.239 0.143 1.00 94.44 209 ASP A C 1
ATOM 1619 O O . ASP A 1 209 ? 3.811 -10.110 0.235 1.00 94.44 209 ASP A O 1
ATOM 1623 N N . ASN A 1 210 ? 3.575 -12.077 -0.866 1.00 96.62 210 ASN A N 1
ATOM 1624 C CA . ASN A 1 210 ? 4.487 -11.711 -1.944 1.00 96.62 210 ASN A CA 1
ATOM 1625 C C . ASN A 1 210 ? 3.929 -10.528 -2.735 1.00 96.62 210 ASN A C 1
ATOM 1627 O O . ASN A 1 210 ? 2.756 -10.506 -3.118 1.00 96.62 210 ASN A O 1
ATOM 1631 N N . LYS A 1 211 ? 4.795 -9.567 -3.030 1.00 96.38 211 LYS A N 1
ATOM 1632 C CA . LYS A 1 211 ? 4.419 -8.314 -3.671 1.00 96.38 211 LYS A CA 1
ATOM 1633 C C . LYS A 1 211 ? 4.127 -8.512 -5.152 1.00 96.38 211 LYS A C 1
ATOM 1635 O O . LYS A 1 211 ? 4.873 -9.166 -5.883 1.00 96.38 211 LYS A O 1
ATOM 1640 N N . THR A 1 212 ? 3.029 -7.911 -5.592 1.00 94.94 212 THR A N 1
ATOM 1641 C CA . THR A 1 212 ? 2.623 -7.824 -7.002 1.00 94.94 212 THR A CA 1
ATOM 1642 C C . THR A 1 212 ? 2.946 -6.477 -7.631 1.00 94.94 212 THR A C 1
ATOM 1644 O O . THR A 1 212 ? 2.837 -6.332 -8.846 1.00 94.94 212 THR A O 1
ATOM 1647 N N . GLU A 1 213 ? 3.345 -5.510 -6.811 1.00 96.75 213 GLU A N 1
ATOM 1648 C CA . GLU A 1 213 ? 3.596 -4.125 -7.182 1.00 96.75 213 GLU A CA 1
ATOM 1649 C C . GLU A 1 213 ? 4.849 -3.605 -6.476 1.00 96.75 213 GLU A C 1
ATOM 1651 O O . GLU A 1 213 ? 5.334 -4.201 -5.519 1.00 96.75 213 GLU A O 1
ATOM 1656 N N . PHE A 1 214 ? 5.346 -2.469 -6.949 1.00 96.88 214 PHE A N 1
ATOM 1657 C CA . PHE A 1 214 ? 6.396 -1.697 -6.291 1.00 96.88 214 PHE A CA 1
ATOM 1658 C C . PHE A 1 214 ? 5.846 -0.980 -5.053 1.00 96.88 214 PHE A C 1
ATOM 1660 O O . PHE A 1 214 ? 4.691 -0.542 -5.045 1.00 96.88 214 PHE A O 1
ATOM 1667 N N . MET A 1 215 ? 6.666 -0.863 -4.010 1.00 94.31 215 MET A N 1
ATOM 1668 C CA . MET A 1 215 ? 6.291 -0.186 -2.767 1.00 94.31 215 MET A CA 1
ATOM 1669 C C . MET A 1 215 ? 6.604 1.314 -2.844 1.00 94.31 215 MET A C 1
ATOM 1671 O O . MET A 1 215 ? 7.067 1.815 -3.869 1.00 94.31 215 MET A O 1
ATOM 1675 N N . GLU A 1 216 ? 6.323 2.042 -1.765 1.00 88.38 216 GLU A N 1
ATOM 1676 C CA . GLU A 1 216 ? 6.433 3.503 -1.699 1.00 88.38 216 GLU A CA 1
ATOM 1677 C C . GLU A 1 216 ? 7.796 4.026 -2.180 1.00 88.38 216 GLU A C 1
ATOM 1679 O O . GLU A 1 216 ? 7.848 4.886 -3.061 1.00 88.38 216 GLU A O 1
ATOM 1684 N N . TYR A 1 217 ? 8.903 3.470 -1.676 1.00 91.19 217 TYR A N 1
ATOM 1685 C CA . TYR A 1 217 ? 10.241 3.977 -2.009 1.00 91.19 217 TYR A CA 1
ATOM 1686 C C . TYR A 1 217 ? 10.633 3.665 -3.455 1.00 91.19 217 TYR A C 1
ATOM 1688 O O . TYR A 1 217 ? 11.239 4.496 -4.130 1.00 91.19 217 TYR A O 1
ATOM 1696 N N . ASP A 1 218 ? 10.216 2.507 -3.965 1.00 95.69 218 ASP A N 1
ATOM 1697 C CA . ASP A 1 218 ? 10.435 2.115 -5.357 1.00 95.69 218 ASP A CA 1
ATOM 1698 C C . ASP A 1 218 ? 9.675 3.048 -6.312 1.00 95.69 218 ASP A C 1
ATOM 1700 O O . ASP A 1 218 ? 10.221 3.510 -7.314 1.00 95.69 218 ASP A O 1
ATOM 1704 N N . LYS A 1 219 ? 8.407 3.352 -5.992 1.00 92.38 219 LYS A N 1
ATOM 1705 C CA . LYS A 1 219 ? 7.554 4.264 -6.765 1.00 92.38 219 LYS A CA 1
ATOM 1706 C C . LYS A 1 219 ? 8.153 5.671 -6.776 1.00 92.38 219 LYS A C 1
ATOM 1708 O O . LYS A 1 219 ? 8.277 6.258 -7.850 1.00 92.38 219 LYS A O 1
ATOM 1713 N N . ALA A 1 220 ? 8.591 6.178 -5.621 1.00 84.50 220 ALA A N 1
ATOM 1714 C CA . ALA A 1 220 ? 9.260 7.474 -5.514 1.00 84.50 220 ALA A CA 1
ATOM 1715 C C . ALA A 1 220 ? 10.552 7.527 -6.348 1.00 84.50 220 ALA A C 1
ATOM 1717 O O . ALA A 1 220 ? 10.778 8.486 -7.089 1.00 84.50 220 ALA A O 1
ATOM 1718 N N . ALA A 1 221 ? 11.370 6.476 -6.295 1.00 91.69 221 ALA A N 1
ATOM 1719 C CA . ALA A 1 221 ? 12.607 6.382 -7.062 1.00 91.69 221 ALA A CA 1
ATOM 1720 C C . ALA A 1 221 ? 12.367 6.300 -8.571 1.00 91.69 221 ALA A C 1
ATOM 1722 O O . ALA A 1 221 ? 12.972 7.055 -9.333 1.00 91.69 221 ALA A O 1
ATOM 1723 N N . LEU A 1 222 ? 11.445 5.449 -9.025 1.00 92.94 222 LEU A N 1
ATOM 1724 C CA . LEU A 1 222 ? 11.081 5.361 -10.441 1.00 92.94 222 LEU A CA 1
ATOM 1725 C C . LEU A 1 222 ? 10.506 6.674 -10.960 1.00 92.94 222 LEU A C 1
ATOM 1727 O O . LEU A 1 222 ? 10.778 7.057 -12.095 1.00 92.94 222 LEU A O 1
ATOM 1731 N N . ALA A 1 223 ? 9.743 7.384 -10.142 1.00 87.56 223 ALA A N 1
ATOM 1732 C CA . ALA A 1 223 ? 9.158 8.644 -10.540 1.00 87.56 223 ALA A CA 1
ATOM 1733 C C . ALA A 1 223 ? 10.188 9.795 -10.518 1.00 87.56 223 ALA A C 1
ATOM 1735 O O . ALA A 1 223 ? 10.166 10.649 -11.403 1.00 87.56 223 ALA A O 1
ATOM 1736 N N . PHE A 1 224 ? 11.186 9.762 -9.628 1.00 87.06 224 PHE A N 1
ATOM 1737 C CA . PHE A 1 224 ? 12.367 10.627 -9.734 1.00 87.06 224 PHE A CA 1
ATOM 1738 C C . PHE A 1 224 ? 13.180 10.345 -11.004 1.00 87.06 224 PHE A C 1
ATOM 1740 O O . PHE A 1 224 ? 13.630 11.269 -11.685 1.00 87.06 224 PHE A O 1
ATOM 1747 N N . LEU A 1 225 ? 13.351 9.070 -11.357 1.00 89.00 225 LEU A N 1
ATOM 1748 C CA . LEU A 1 225 ? 14.061 8.692 -12.569 1.00 89.00 225 LEU A CA 1
ATOM 1749 C C . LEU A 1 225 ? 13.277 9.121 -13.813 1.00 89.00 225 LEU A C 1
ATOM 1751 O O . LEU A 1 225 ? 13.860 9.784 -14.662 1.00 89.00 225 LEU A O 1
ATOM 1755 N N . TYR A 1 226 ? 11.981 8.811 -13.914 1.00 88.25 226 TYR A N 1
ATOM 1756 C CA . TYR A 1 226 ? 11.212 8.846 -15.169 1.00 88.25 226 TYR A CA 1
ATOM 1757 C C . TYR A 1 226 ? 10.067 9.859 -15.232 1.00 88.25 226 TYR A C 1
ATOM 1759 O O . TYR A 1 226 ? 9.455 9.985 -16.284 1.00 88.25 226 TYR A O 1
ATOM 1767 N N . GLY A 1 227 ? 9.755 10.568 -14.147 1.00 83.06 227 GLY A N 1
ATOM 1768 C CA . GLY A 1 227 ? 8.729 11.617 -14.135 1.00 83.06 227 GLY A CA 1
ATOM 1769 C C . GLY A 1 227 ? 7.280 11.138 -14.277 1.00 83.06 227 GLY A C 1
ATOM 1770 O O . GLY A 1 227 ? 6.379 11.969 -14.351 1.00 83.06 227 GLY A O 1
ATOM 1771 N N . SER A 1 228 ? 7.051 9.822 -14.331 1.00 84.25 228 SER A N 1
ATOM 1772 C CA . SER A 1 228 ? 5.748 9.173 -14.570 1.00 84.25 228 SER A CA 1
ATOM 1773 C C . SER A 1 228 ? 5.087 9.479 -15.923 1.00 84.25 228 SER A C 1
ATOM 1775 O O . SER A 1 228 ? 3.988 9.003 -16.198 1.00 84.25 228 SER A O 1
ATOM 1777 N N . ASP A 1 229 ? 5.753 10.226 -16.802 1.00 78.69 229 ASP A N 1
ATOM 1778 C CA . ASP A 1 229 ? 5.311 10.525 -18.166 1.00 78.69 229 ASP A CA 1
ATOM 1779 C C . ASP A 1 229 ? 6.226 9.903 -19.236 1.00 78.69 229 ASP A C 1
ATOM 1781 O O . ASP A 1 229 ? 6.219 10.285 -20.413 1.00 78.69 229 ASP A O 1
ATOM 1785 N N . GLY A 1 230 ? 6.965 8.874 -18.821 1.00 82.94 230 GLY A N 1
ATOM 1786 C CA . GLY A 1 230 ? 7.796 8.040 -19.664 1.00 82.94 230 GLY A CA 1
ATOM 1787 C C . GLY A 1 230 ? 9.168 8.623 -19.956 1.00 82.94 230 GLY A C 1
ATOM 1788 O O . GLY A 1 230 ? 9.597 9.661 -19.455 1.00 82.94 230 GLY A O 1
ATOM 1789 N N . LEU A 1 231 ? 9.905 7.910 -20.808 1.00 87.12 231 LEU A N 1
ATOM 1790 C CA . LEU A 1 231 ? 11.290 8.266 -21.073 1.00 87.12 231 LEU A CA 1
ATOM 1791 C C . LEU A 1 231 ? 11.404 9.645 -21.732 1.00 87.12 231 LEU A C 1
ATOM 1793 O O . LEU A 1 231 ? 10.858 9.886 -22.818 1.00 87.12 231 LEU A O 1
ATOM 1797 N N . ARG A 1 232 ? 12.201 10.516 -21.103 1.00 79.75 232 ARG A N 1
ATOM 1798 C CA . ARG A 1 232 ? 12.408 11.912 -21.516 1.00 79.75 232 ARG A CA 1
ATOM 1799 C C . ARG A 1 232 ? 11.087 12.664 -21.632 1.00 79.75 232 ARG A C 1
ATOM 1801 O O . ARG A 1 232 ? 10.836 13.305 -22.658 1.00 79.75 232 ARG A O 1
ATOM 1808 N N . GLY A 1 233 ? 10.232 12.538 -20.630 1.00 78.94 233 GLY A N 1
ATOM 1809 C CA . GLY A 1 233 ? 9.050 13.365 -20.493 1.00 78.94 233 GLY A CA 1
ATOM 1810 C C . GLY A 1 233 ? 9.383 14.798 -20.072 1.00 78.94 233 GLY A C 1
ATOM 1811 O O . GLY A 1 233 ? 10.431 15.358 -20.413 1.00 78.94 233 GLY A O 1
ATOM 1812 N N . THR A 1 234 ? 8.446 15.417 -19.376 1.00 81.06 234 THR A N 1
ATOM 1813 C CA . THR A 1 234 ? 8.513 16.763 -18.801 1.00 81.06 234 THR A CA 1
ATOM 1814 C C . THR A 1 234 ? 9.183 16.766 -17.427 1.00 81.06 234 THR A C 1
ATOM 1816 O O . THR A 1 234 ? 9.804 17.765 -17.065 1.00 81.06 234 THR A O 1
ATOM 1819 N N . ALA A 1 235 ? 9.154 15.636 -16.718 1.00 79.81 235 ALA A N 1
ATOM 1820 C CA . ALA A 1 235 ? 9.804 15.432 -15.427 1.00 79.81 235 ALA A CA 1
ATOM 1821 C C . ALA A 1 235 ? 10.842 14.292 -15.481 1.00 79.81 235 ALA A C 1
ATOM 1823 O O . ALA A 1 235 ? 11.051 13.654 -16.515 1.00 79.81 235 ALA A O 1
ATOM 1824 N N . GLY A 1 236 ? 11.534 14.075 -14.362 1.00 81.81 236 GLY A N 1
ATOM 1825 C CA . GLY A 1 236 ? 12.575 13.059 -14.217 1.00 81.81 236 GLY A CA 1
ATOM 1826 C C . GLY A 1 236 ? 13.960 13.486 -14.714 1.00 81.81 236 GLY A C 1
ATOM 1827 O O . GLY A 1 236 ? 14.176 14.595 -15.215 1.00 81.81 236 GLY A O 1
ATOM 1828 N N . ILE A 1 237 ? 14.942 12.597 -14.562 1.00 84.06 237 ILE A N 1
ATOM 1829 C CA . ILE A 1 237 ? 16.326 12.871 -14.972 1.00 84.06 237 ILE A CA 1
ATOM 1830 C C . ILE A 1 237 ? 16.401 13.022 -16.498 1.00 84.06 237 ILE A C 1
ATOM 1832 O O . ILE A 1 237 ? 15.935 12.155 -17.228 1.00 84.06 237 ILE A O 1
ATOM 1836 N N . ASN A 1 238 ? 17.079 14.065 -16.995 1.00 81.56 238 ASN A N 1
ATOM 1837 C CA . ASN A 1 238 ? 17.261 14.319 -18.435 1.00 81.56 238 ASN A CA 1
ATOM 1838 C C . ASN A 1 238 ? 15.927 14.502 -19.205 1.00 81.56 238 ASN A C 1
ATOM 1840 O O . ASN A 1 238 ? 15.770 14.019 -20.335 1.00 81.56 238 ASN A O 1
ATOM 1844 N N . SER A 1 239 ? 14.969 15.204 -18.587 1.00 78.75 239 SER A N 1
ATOM 1845 C CA . SER A 1 239 ? 13.690 15.604 -19.189 1.00 78.75 239 SER A CA 1
ATOM 1846 C C . SER A 1 239 ? 13.858 16.601 -20.357 1.00 78.75 239 SER A C 1
ATOM 1848 O O . SER A 1 239 ? 14.945 17.122 -20.623 1.00 78.75 239 SER A O 1
ATOM 1850 N N . ARG A 1 240 ? 12.788 16.825 -21.138 1.00 67.44 240 ARG A N 1
ATOM 1851 C CA . ARG A 1 240 ? 12.801 17.656 -22.367 1.00 67.44 240 ARG A CA 1
ATOM 1852 C C . ARG A 1 240 ? 12.927 19.158 -22.124 1.00 67.44 240 ARG A C 1
ATOM 1854 O O . ARG A 1 240 ? 13.370 19.863 -23.032 1.00 67.44 240 ARG A O 1
ATOM 1861 N N . GLU A 1 241 ? 12.522 19.653 -20.960 1.00 58.97 241 GLU A N 1
ATOM 1862 C CA . GLU A 1 241 ? 12.731 21.051 -20.588 1.00 58.97 241 GLU A CA 1
ATOM 1863 C C . GLU A 1 241 ? 14.126 21.168 -19.967 1.00 58.97 241 GLU A C 1
ATOM 1865 O O . GLU A 1 241 ? 14.335 20.784 -18.824 1.00 58.97 241 GLU A O 1
ATOM 1870 N N . GLU A 1 242 ? 15.118 21.630 -20.741 1.00 44.47 242 GLU A N 1
ATOM 1871 C CA . GLU A 1 242 ? 16.484 21.813 -20.232 1.00 44.47 242 GLU A CA 1
ATOM 1872 C C . GLU A 1 242 ? 16.512 22.867 -19.105 1.00 44.47 242 GLU A C 1
ATOM 1874 O O . GLU A 1 242 ? 16.614 24.072 -19.332 1.00 44.47 242 GLU A O 1
ATOM 1879 N N . GLY A 1 243 ? 16.455 22.370 -17.876 1.00 41.25 243 GLY A N 1
ATOM 1880 C CA . GLY A 1 243 ? 16.741 22.999 -16.592 1.00 41.25 243 GLY A CA 1
ATOM 1881 C C . GLY A 1 243 ? 17.196 21.883 -15.648 1.00 41.25 243 GLY A C 1
ATOM 1882 O O . GLY A 1 243 ? 17.173 20.718 -16.043 1.00 41.25 243 GLY A O 1
ATOM 1883 N N . ALA A 1 244 ? 17.653 22.189 -14.428 1.00 38.72 244 ALA A N 1
ATOM 1884 C CA . ALA A 1 244 ? 17.838 21.145 -13.406 1.00 38.72 244 ALA A CA 1
ATOM 1885 C C . ALA A 1 244 ? 16.612 20.212 -13.421 1.00 38.72 244 ALA A C 1
ATOM 1887 O O . ALA A 1 244 ? 15.531 20.764 -13.658 1.00 38.72 244 ALA A O 1
ATOM 1888 N N . PRO A 1 245 ? 16.749 18.874 -13.229 1.00 41.47 245 PRO A N 1
ATOM 1889 C CA . PRO A 1 245 ? 15.575 18.013 -13.102 1.00 41.47 245 PRO A CA 1
ATOM 1890 C C . PRO A 1 245 ? 14.654 18.752 -12.151 1.00 41.47 245 PRO A C 1
ATOM 1892 O O . PRO A 1 245 ? 15.089 19.089 -11.045 1.00 41.47 245 PRO A O 1
ATOM 1895 N N . ALA A 1 246 ? 13.498 19.195 -12.661 1.00 35.75 246 ALA A N 1
ATOM 1896 C CA . ALA A 1 246 ? 12.546 19.884 -11.818 1.00 35.75 246 ALA A CA 1
ATOM 1897 C C . ALA A 1 246 ? 12.379 18.928 -10.656 1.00 35.75 246 ALA A C 1
ATOM 1899 O O . ALA A 1 246 ? 12.099 17.757 -10.920 1.00 35.75 246 ALA A O 1
ATOM 1900 N N . ASP A 1 247 ? 12.702 19.401 -9.446 1.00 32.56 247 ASP A N 1
ATOM 1901 C CA . ASP A 1 247 ? 12.425 18.674 -8.221 1.00 32.56 247 ASP A CA 1
ATOM 1902 C C . ASP A 1 247 ? 11.025 18.131 -8.434 1.00 32.56 247 ASP A C 1
ATOM 1904 O O . ASP A 1 247 ? 10.115 18.948 -8.663 1.00 32.56 247 ASP A O 1
ATOM 1908 N N . PRO A 1 248 ? 10.865 16.811 -8.612 1.00 36.19 248 PRO A N 1
ATOM 1909 C CA . PRO A 1 248 ? 9.560 16.292 -8.869 1.00 36.19 248 PRO A CA 1
ATOM 1910 C C . PRO A 1 248 ? 8.804 16.640 -7.600 1.00 36.19 248 PRO A C 1
ATOM 1912 O O . PRO A 1 248 ? 8.950 15.976 -6.580 1.00 36.19 248 PRO A O 1
ATOM 1915 N N . VAL A 1 249 ? 7.979 17.687 -7.654 1.00 34.25 249 VAL A N 1
ATOM 1916 C CA . VAL A 1 249 ? 6.809 17.780 -6.797 1.00 34.25 249 VAL A CA 1
ATOM 1917 C C . VAL A 1 249 ? 5.896 16.676 -7.304 1.00 34.25 249 VAL A C 1
ATOM 1919 O O . VAL A 1 249 ? 4.884 16.897 -7.957 1.00 34.25 249 VAL A O 1
ATOM 1922 N N . ILE A 1 250 ? 6.326 15.449 -7.055 1.00 36.19 250 ILE A N 1
ATOM 1923 C CA . ILE A 1 250 ? 5.442 14.357 -6.770 1.00 36.19 250 ILE A CA 1
ATOM 1924 C C . ILE A 1 250 ? 5.151 14.672 -5.318 1.00 36.19 250 ILE A C 1
ATOM 1926 O O . ILE A 1 250 ? 5.909 14.344 -4.411 1.00 36.19 250 ILE A O 1
ATOM 1930 N N . ALA A 1 251 ? 4.033 15.360 -5.114 1.00 34.53 251 ALA A N 1
ATOM 1931 C CA . ALA A 1 251 ? 3.078 14.786 -4.195 1.00 34.53 251 ALA A CA 1
ATOM 1932 C C . ALA A 1 251 ? 3.078 13.282 -4.512 1.00 34.53 251 ALA A C 1
ATOM 1934 O O . ALA A 1 251 ? 2.457 12.899 -5.503 1.00 34.53 251 ALA A O 1
ATOM 1935 N N . SER A 1 252 ? 3.900 12.470 -3.817 1.00 33.88 252 SER A N 1
ATOM 1936 C CA . SER A 1 252 ? 3.638 11.027 -3.672 1.00 33.88 252 SER A CA 1
ATOM 1937 C C . SER A 1 252 ? 2.156 11.007 -3.439 1.00 33.88 252 SER A C 1
ATOM 1939 O O . SER A 1 252 ? 1.873 11.614 -2.412 1.00 33.88 252 SER A O 1
ATOM 1941 N N . PRO A 1 253 ? 1.297 10.583 -4.405 1.00 41.22 253 PRO A N 1
ATOM 1942 C CA . PRO A 1 253 ? -0.068 11.106 -4.553 1.00 41.22 253 PRO A CA 1
ATOM 1943 C C . PRO A 1 253 ? -0.566 11.357 -3.155 1.00 41.22 253 PRO A C 1
ATOM 1945 O O . PRO A 1 253 ? -0.656 10.362 -2.436 1.00 41.22 253 PRO A O 1
ATOM 1948 N N . GLU A 1 254 ? -0.551 12.643 -2.730 1.00 44.41 254 GLU A N 1
ATOM 1949 C CA . GLU A 1 254 ? -0.577 12.961 -1.287 1.00 44.41 254 GLU A CA 1
ATOM 1950 C C . GLU A 1 254 ? -1.716 12.124 -0.768 1.00 44.41 254 GLU A C 1
ATOM 1952 O O . GLU A 1 254 ? -2.780 12.257 -1.383 1.00 44.41 254 GLU A O 1
ATOM 1957 N N . PRO A 1 255 ? -1.455 11.179 0.161 1.00 56.25 255 PRO A N 1
ATOM 1958 C CA . PRO A 1 255 ? -2.362 10.069 0.409 1.00 56.25 255 PRO A CA 1
ATOM 1959 C C . PRO A 1 255 ? -3.755 10.652 0.461 1.00 56.25 255 PRO A C 1
ATOM 1961 O O . PRO A 1 255 ? -3.972 11.554 1.263 1.00 56.25 255 PRO A O 1
ATOM 1964 N N . GLU A 1 256 ? -4.621 10.293 -0.489 1.00 68.81 256 GLU A N 1
ATOM 1965 C CA . GLU A 1 256 ? -5.740 11.184 -0.798 1.00 68.81 256 GLU A CA 1
ATOM 1966 C C . GLU A 1 256 ? -6.626 11.218 0.450 1.00 68.81 256 GLU A C 1
ATOM 1968 O O . GLU A 1 256 ? -7.078 10.173 0.931 1.00 68.81 256 GLU A O 1
ATOM 1973 N N . ILE A 1 257 ? -6.766 12.407 1.044 1.00 82.69 257 ILE A N 1
ATOM 1974 C CA . ILE A 1 257 ? -7.354 12.562 2.375 1.00 82.69 257 ILE A CA 1
ATOM 1975 C C . ILE A 1 257 ? -8.826 12.906 2.216 1.00 82.69 257 ILE A C 1
ATOM 1977 O O . ILE A 1 257 ? -9.181 13.946 1.658 1.00 82.69 257 ILE A O 1
ATOM 1981 N N . TYR A 1 258 ? -9.692 12.070 2.778 1.00 91.75 258 TYR A N 1
ATOM 1982 C CA . TYR A 1 258 ? -11.065 12.463 3.038 1.00 91.75 258 TYR A CA 1
ATOM 1983 C C . TYR A 1 258 ? -11.141 13.108 4.422 1.00 91.75 258 TYR A C 1
ATOM 1985 O O . TYR A 1 258 ? -11.204 12.405 5.426 1.00 91.75 258 TYR A O 1
ATOM 1993 N N . THR A 1 259 ? -11.121 14.441 4.466 1.00 93.50 259 THR A N 1
ATOM 1994 C CA . THR A 1 259 ? -11.257 15.205 5.714 1.00 93.50 259 THR A CA 1
ATOM 1995 C C . THR A 1 259 ? -12.720 15.548 6.002 1.00 93.50 259 THR A C 1
ATOM 1997 O O . THR A 1 259 ? -13.400 16.130 5.148 1.00 93.50 259 THR A O 1
ATOM 2000 N N . GLY A 1 260 ? -13.180 15.216 7.206 1.00 93.00 260 GLY A N 1
ATOM 2001 C CA . GLY A 1 260 ? -14.432 15.673 7.793 1.00 93.00 260 GLY A CA 1
ATOM 2002 C C . GLY A 1 260 ? -14.353 17.114 8.301 1.00 93.00 260 GLY A C 1
ATOM 2003 O O . GLY A 1 260 ? -13.550 17.938 7.849 1.00 93.00 260 GLY A O 1
ATOM 2004 N N . THR A 1 261 ? -15.257 17.464 9.202 1.00 93.62 261 THR A N 1
ATOM 2005 C CA . THR A 1 261 ? -15.420 18.800 9.767 1.00 93.62 261 THR A CA 1
ATOM 2006 C C . THR A 1 261 ? -15.114 18.792 11.268 1.00 93.62 261 THR A C 1
ATOM 2008 O O . THR A 1 261 ? -14.375 17.958 11.770 1.00 93.62 261 THR A O 1
ATOM 2011 N N . ASN A 1 262 ? -15.609 19.798 11.996 1.00 90.94 262 ASN A N 1
ATOM 2012 C CA . ASN A 1 262 ? -15.540 19.818 13.461 1.00 90.94 262 ASN A CA 1
ATOM 2013 C C . ASN A 1 262 ? -16.876 19.366 14.092 1.00 90.94 262 ASN A C 1
ATOM 2015 O O . ASN A 1 262 ? -17.170 19.720 15.238 1.00 90.94 262 ASN A O 1
ATOM 2019 N N . ALA A 1 263 ? -17.748 18.743 13.302 1.00 91.19 263 ALA A N 1
ATOM 2020 C CA . ALA A 1 263 ? -19.060 18.255 13.700 1.00 91.19 263 ALA A CA 1
ATOM 2021 C C . ALA A 1 263 ? -19.117 16.741 13.467 1.00 91.19 263 ALA A C 1
ATOM 2023 O O . ALA A 1 263 ? -18.144 16.162 13.031 1.00 91.19 263 ALA A O 1
ATOM 2024 N N . PHE A 1 264 ? -20.255 16.112 13.761 1.00 89.88 264 PHE A N 1
ATOM 2025 C CA . PHE A 1 264 ? -20.472 14.716 13.385 1.00 89.88 264 PHE A CA 1
ATOM 2026 C C . PHE A 1 264 ? -20.446 14.573 11.859 1.00 89.88 264 PHE A C 1
ATOM 2028 O O . PHE A 1 264 ? -21.311 15.152 11.184 1.00 89.88 264 PHE A O 1
ATOM 2035 N N . ASP A 1 265 ? -19.510 13.783 11.341 1.00 94.44 265 ASP A N 1
ATOM 2036 C CA . ASP A 1 265 ? -19.425 13.447 9.927 1.00 94.44 265 ASP A CA 1
ATOM 2037 C C . ASP A 1 265 ? -19.702 11.959 9.657 1.00 94.44 265 ASP A C 1
ATOM 2039 O O . ASP A 1 265 ? -19.238 11.054 10.349 1.00 94.44 265 ASP A O 1
ATOM 2043 N N . GLU A 1 266 ? -20.470 11.705 8.593 1.00 94.19 266 GLU A N 1
ATOM 2044 C CA . GLU A 1 266 ? -20.671 10.369 8.030 1.00 94.19 266 GLU A CA 1
ATOM 2045 C C . GLU A 1 266 ? -19.827 10.249 6.756 1.00 94.19 266 GLU A C 1
ATOM 2047 O O . GLU A 1 266 ? -20.197 10.727 5.678 1.00 94.19 266 GLU A O 1
ATOM 2052 N N . LEU A 1 267 ? -18.655 9.638 6.897 1.00 95.38 267 LEU A N 1
ATOM 2053 C CA . LEU A 1 267 ? -17.648 9.491 5.855 1.00 95.38 267 LEU A CA 1
ATOM 2054 C C . LEU A 1 267 ? -17.774 8.114 5.199 1.00 95.38 267 LEU A C 1
ATOM 2056 O O . LEU A 1 267 ? -17.879 7.088 5.865 1.00 95.38 267 LEU A O 1
ATOM 2060 N N . ILE A 1 268 ? -17.745 8.061 3.869 1.00 94.00 268 ILE A N 1
ATOM 2061 C CA . ILE A 1 268 ? -17.805 6.795 3.125 1.00 94.00 268 ILE A CA 1
ATOM 2062 C C . ILE A 1 268 ? -16.393 6.399 2.698 1.00 94.00 268 ILE A C 1
ATOM 2064 O O . ILE A 1 268 ? -15.749 7.113 1.926 1.00 94.00 268 ILE A O 1
ATOM 2068 N N . ALA A 1 269 ? -15.938 5.226 3.138 1.00 90.19 269 ALA A N 1
ATOM 2069 C CA . ALA A 1 269 ? -14.673 4.654 2.704 1.00 90.19 269 ALA A CA 1
ATOM 2070 C C . ALA A 1 269 ? -14.769 4.217 1.234 1.00 90.19 269 ALA A C 1
ATOM 2072 O O . ALA A 1 269 ? -15.513 3.298 0.873 1.00 90.19 269 ALA A O 1
ATOM 2073 N N . THR A 1 270 ? -13.997 4.876 0.372 1.00 84.31 270 THR A N 1
ATOM 2074 C CA . THR A 1 270 ? -13.875 4.525 -1.047 1.00 84.31 270 THR A CA 1
ATOM 2075 C C . THR A 1 270 ? -12.409 4.416 -1.426 1.00 84.31 270 THR A C 1
ATOM 2077 O O . THR A 1 270 ? -11.572 5.112 -0.862 1.00 84.31 270 THR A O 1
ATOM 2080 N N . THR A 1 271 ? -12.094 3.605 -2.434 1.00 77.19 271 THR A N 1
ATOM 2081 C CA . THR A 1 271 ? -10.717 3.418 -2.927 1.00 77.19 271 THR A CA 1
ATOM 2082 C C . THR A 1 271 ? -10.120 4.669 -3.586 1.00 77.19 271 THR A C 1
ATOM 2084 O O . THR A 1 271 ? -9.064 4.582 -4.199 1.00 77.19 271 THR A O 1
ATOM 2087 N N . ALA A 1 272 ? -10.825 5.803 -3.555 1.00 70.25 272 ALA A N 1
ATOM 2088 C CA . ALA A 1 272 ? -10.288 7.091 -3.967 1.00 70.25 272 ALA A CA 1
ATOM 2089 C C . ALA A 1 272 ? -9.426 7.738 -2.873 1.00 70.25 272 ALA A C 1
ATOM 2091 O O . ALA A 1 272 ? -8.671 8.635 -3.211 1.00 70.25 272 ALA A O 1
ATOM 2092 N N . TYR A 1 273 ? -9.548 7.302 -1.612 1.00 77.62 273 TYR A N 1
ATOM 2093 C CA . TYR A 1 273 ? -8.882 7.897 -0.453 1.00 77.62 273 TYR A CA 1
ATOM 2094 C C . TYR A 1 273 ? -7.980 6.884 0.250 1.00 77.62 273 TYR A C 1
ATOM 2096 O O . TYR A 1 273 ? -8.379 5.738 0.475 1.00 77.62 273 TYR A O 1
ATOM 2104 N N . ASP A 1 274 ? -6.790 7.322 0.643 1.00 80.81 274 ASP A N 1
ATOM 2105 C CA . ASP A 1 274 ? -5.826 6.525 1.410 1.00 80.81 274 ASP A CA 1
ATOM 2106 C C . ASP A 1 274 ? -5.923 6.825 2.913 1.00 80.81 274 ASP A C 1
ATOM 2108 O O . ASP A 1 274 ? -5.693 5.947 3.753 1.00 80.81 274 ASP A O 1
ATOM 2112 N N . ILE A 1 275 ? -6.298 8.064 3.256 1.00 86.50 275 ILE A N 1
ATOM 2113 C CA . ILE A 1 275 ? -6.517 8.524 4.629 1.00 86.50 275 ILE A CA 1
ATOM 2114 C C . ILE A 1 275 ? -7.954 9.016 4.768 1.00 86.50 275 ILE A C 1
ATOM 2116 O O . ILE A 1 275 ? -8.461 9.754 3.924 1.00 86.50 275 ILE A O 1
ATOM 2120 N N . ILE A 1 276 ? -8.604 8.627 5.859 1.00 94.94 276 ILE A N 1
ATOM 2121 C CA . ILE A 1 276 ? -9.894 9.179 6.266 1.00 94.94 276 ILE A CA 1
ATOM 2122 C C . ILE A 1 276 ? -9.670 9.861 7.610 1.00 94.94 276 ILE A C 1
ATOM 2124 O O . ILE A 1 276 ? -9.307 9.200 8.581 1.00 94.94 276 ILE A O 1
ATOM 2128 N N . ASP A 1 277 ? -9.832 11.177 7.624 1.00 95.44 277 ASP A N 1
ATOM 2129 C CA . ASP A 1 277 ? -9.609 12.040 8.779 1.00 95.44 277 ASP A CA 1
ATOM 2130 C C . ASP A 1 277 ? -10.955 12.604 9.231 1.00 95.44 277 ASP A C 1
ATOM 2132 O O . ASP A 1 277 ? -11.510 13.456 8.537 1.00 95.44 277 ASP A O 1
ATOM 2136 N N . GLY A 1 278 ? -11.511 12.096 10.334 1.00 95.44 278 GLY A N 1
ATOM 2137 C CA . GLY A 1 278 ? -12.814 12.540 10.847 1.00 95.44 278 GLY A CA 1
ATOM 2138 C C . GLY A 1 278 ? -12.804 14.012 11.241 1.00 95.44 278 GLY A C 1
ATOM 2139 O O . GLY A 1 278 ? -13.714 14.762 10.892 1.00 95.44 278 GLY A O 1
ATOM 2140 N N . GLY A 1 279 ? -11.682 14.465 11.799 1.00 93.50 279 GLY A N 1
ATOM 2141 C CA . GLY A 1 279 ? -11.510 15.826 12.271 1.00 93.50 279 GLY A CA 1
ATOM 2142 C C . GLY A 1 279 ? -11.799 15.919 13.761 1.00 93.50 279 GLY A C 1
ATOM 2143 O O . GLY A 1 279 ? -11.124 15.301 14.570 1.00 93.50 279 GLY A O 1
ATOM 2144 N N . SER A 1 280 ? -12.707 16.799 14.166 1.00 90.19 280 SER A N 1
ATOM 2145 C CA . SER A 1 280 ? -13.133 16.876 15.567 1.00 90.19 280 SER A CA 1
ATOM 2146 C C . SER A 1 280 ? -14.603 16.546 15.650 1.00 90.19 280 SER A C 1
ATOM 2148 O O . SER A 1 280 ? -15.381 17.072 14.868 1.00 90.19 280 SER A O 1
ATOM 2150 N N . GLY A 1 281 ? -15.018 15.855 16.699 1.00 89.19 281 GLY A N 1
ATOM 2151 C CA . GLY A 1 281 ? -16.416 15.498 16.851 1.00 89.19 281 GLY A CA 1
ATOM 2152 C C . GLY A 1 281 ? -16.516 14.020 17.129 1.00 89.19 281 GLY A C 1
ATOM 2153 O O . GLY A 1 281 ? -15.712 13.489 17.885 1.00 89.19 281 GLY A O 1
ATOM 2154 N N . ILE A 1 282 ? -17.566 13.415 16.595 1.00 90.00 282 ILE A N 1
ATOM 2155 C CA . ILE A 1 282 ? -17.764 11.977 16.650 1.00 90.00 282 ILE A CA 1
ATOM 2156 C C . ILE A 1 282 ? -17.988 11.563 15.219 1.00 90.00 282 ILE A C 1
ATOM 2158 O O . ILE A 1 282 ? -19.030 11.886 14.653 1.00 90.00 282 ILE A O 1
ATOM 2162 N N . ASP A 1 283 ? -17.016 10.876 14.652 1.00 95.00 283 ASP A N 1
ATOM 2163 C CA . ASP A 1 283 ? -16.985 10.643 13.222 1.00 95.00 283 ASP A CA 1
ATOM 2164 C C . ASP A 1 283 ? -17.197 9.170 12.906 1.00 95.00 283 ASP A C 1
ATOM 2166 O O . ASP A 1 283 ? -16.683 8.262 13.569 1.00 95.00 283 ASP A O 1
ATOM 2170 N N . LEU A 1 284 ? -18.023 8.932 11.889 1.00 94.06 284 LEU A N 1
ATOM 2171 C CA . LEU A 1 284 ? -18.439 7.609 11.462 1.00 94.06 284 LEU A CA 1
ATOM 2172 C C . LEU A 1 284 ? -17.896 7.319 10.071 1.00 94.06 284 LEU A C 1
ATOM 2174 O O . LEU A 1 284 ? -18.174 8.048 9.123 1.00 94.06 284 LEU A O 1
ATOM 2178 N N . VAL A 1 285 ? -17.199 6.194 9.926 1.00 97.00 285 VAL A N 1
ATOM 2179 C CA . VAL A 1 285 ? -16.734 5.694 8.630 1.00 97.00 285 VAL A CA 1
ATOM 2180 C C . VAL A 1 285 ? -17.549 4.479 8.201 1.00 97.00 285 VAL A C 1
ATOM 2182 O O . VAL A 1 285 ? -17.553 3.446 8.869 1.00 97.00 285 VAL A O 1
ATOM 2185 N N . THR A 1 286 ? -18.206 4.583 7.046 1.00 95.69 286 THR A N 1
ATOM 2186 C CA . THR A 1 286 ? -18.971 3.499 6.421 1.00 95.69 286 THR A CA 1
ATOM 2187 C C . THR A 1 286 ? -18.139 2.772 5.370 1.00 95.69 286 THR A C 1
ATOM 2189 O O . THR A 1 286 ? -17.715 3.353 4.369 1.00 95.69 286 THR A O 1
ATOM 2192 N N . PHE A 1 287 ? -17.968 1.470 5.563 1.00 93.69 287 PHE A N 1
ATOM 2193 C CA . PHE A 1 287 ? -17.336 0.538 4.643 1.00 93.69 287 PHE A CA 1
ATOM 2194 C C . PHE A 1 287 ? -18.377 -0.176 3.781 1.00 93.69 287 PHE A C 1
ATOM 2196 O O . PHE A 1 287 ? -19.488 -0.488 4.203 1.00 93.69 287 PHE A O 1
ATOM 2203 N N . SER A 1 288 ? -18.004 -0.442 2.532 1.00 90.69 288 SER A N 1
ATOM 2204 C CA . SER A 1 288 ? -18.930 -0.929 1.509 1.00 90.69 288 SER A CA 1
ATOM 2205 C C . SER A 1 288 ? -19.191 -2.434 1.533 1.00 90.69 288 SER A C 1
ATOM 2207 O O . SER A 1 288 ? -20.111 -2.856 0.841 1.00 90.69 288 SER A O 1
ATOM 2209 N N . ASN A 1 289 ? -18.436 -3.238 2.288 1.00 90.75 289 ASN A N 1
ATOM 2210 C CA . ASN A 1 289 ? -18.592 -4.699 2.365 1.00 90.75 289 ASN A CA 1
ATOM 2211 C C . ASN A 1 289 ? -18.826 -5.178 3.810 1.00 90.75 289 ASN A C 1
ATOM 2213 O O . ASN A 1 289 ? -18.946 -4.363 4.728 1.00 90.75 289 ASN A O 1
ATOM 2217 N N . ASN A 1 290 ? -18.910 -6.496 4.008 1.00 91.75 290 ASN A N 1
ATOM 2218 C CA . ASN A 1 290 ? -19.054 -7.093 5.336 1.00 91.75 290 ASN A CA 1
ATOM 2219 C C . ASN A 1 290 ? -17.748 -6.972 6.129 1.00 91.75 290 ASN A C 1
ATOM 2221 O O . ASN A 1 290 ? -16.667 -6.932 5.544 1.00 91.75 290 ASN A O 1
ATOM 2225 N N . TYR A 1 291 ? -17.822 -7.003 7.458 1.00 90.69 291 TYR A N 1
ATOM 2226 C CA . TYR A 1 291 ? -16.660 -6.960 8.351 1.00 90.69 291 TYR A CA 1
ATOM 2227 C C . TYR A 1 291 ? -15.609 -8.027 8.004 1.00 90.69 291 TYR A C 1
ATOM 2229 O O . TYR A 1 291 ? -14.411 -7.754 8.017 1.00 90.69 291 TYR A O 1
ATOM 2237 N N . ALA A 1 292 ? -16.054 -9.235 7.636 1.00 89.94 292 ALA A N 1
ATOM 2238 C CA . ALA A 1 292 ? -15.175 -10.350 7.272 1.00 89.94 292 ALA A CA 1
ATOM 2239 C C . ALA A 1 292 ? -14.348 -10.112 5.992 1.00 89.94 292 ALA A C 1
ATOM 2241 O O . ALA A 1 292 ? -13.387 -10.842 5.752 1.00 89.94 292 ALA A O 1
ATOM 2242 N N . ASP A 1 293 ? -14.702 -9.105 5.188 1.00 89.19 293 ASP A N 1
ATOM 2243 C CA . ASP A 1 293 ? -13.979 -8.730 3.972 1.00 89.19 293 ASP A CA 1
ATOM 2244 C C . ASP A 1 293 ? -12.828 -7.743 4.251 1.00 89.19 293 ASP A C 1
ATOM 2246 O O . ASP A 1 293 ? -12.156 -7.309 3.308 1.00 89.19 293 ASP A O 1
ATOM 2250 N N . TYR A 1 294 ? -12.562 -7.413 5.520 1.00 88.81 294 TYR A N 1
ATOM 2251 C CA . TYR A 1 294 ? -11.504 -6.495 5.944 1.00 88.81 294 TYR A CA 1
ATOM 2252 C C . TYR A 1 294 ? -10.554 -7.126 6.971 1.00 88.81 294 TYR A C 1
ATOM 2254 O O . TYR A 1 294 ? -10.926 -7.993 7.761 1.00 88.81 294 TYR A O 1
ATOM 2262 N N . THR A 1 295 ? -9.309 -6.656 6.976 1.00 85.94 295 THR A N 1
ATOM 2263 C CA . THR A 1 295 ? -8.316 -6.919 8.023 1.00 85.94 295 THR A CA 1
ATOM 2264 C C . THR A 1 295 ? -7.882 -5.613 8.676 1.00 85.94 295 THR A C 1
ATOM 2266 O O . THR A 1 295 ? -7.974 -4.541 8.078 1.00 85.94 295 THR A O 1
ATOM 2269 N N . PHE A 1 296 ? -7.405 -5.700 9.916 1.00 87.19 296 PHE A N 1
ATOM 2270 C CA . PHE A 1 296 ? -7.073 -4.540 10.735 1.00 87.19 296 PHE A CA 1
ATOM 2271 C C . PHE A 1 296 ? -5.622 -4.622 11.203 1.00 87.19 296 PHE A C 1
ATOM 2273 O O . PHE A 1 296 ? -5.147 -5.680 11.613 1.00 87.19 296 PHE A O 1
ATOM 2280 N N . SER A 1 297 ? -4.917 -3.499 11.152 1.00 80.81 297 SER A N 1
ATOM 2281 C CA . SER A 1 297 ? -3.561 -3.343 11.682 1.00 80.81 297 SER A CA 1
ATOM 2282 C C . SER A 1 297 ? -3.365 -1.929 12.231 1.00 80.81 297 SER A C 1
ATOM 2284 O O . SER A 1 297 ? -4.308 -1.141 12.262 1.00 80.81 297 SER A O 1
ATOM 2286 N N . VAL A 1 298 ? -2.155 -1.613 12.685 1.00 77.31 298 VAL A N 1
ATOM 2287 C CA . VAL A 1 298 ? -1.766 -0.259 13.095 1.00 77.31 298 VAL A CA 1
ATOM 2288 C C . VAL A 1 298 ? -0.560 0.198 12.287 1.00 77.31 298 VAL A C 1
ATOM 2290 O O . VAL A 1 298 ? 0.293 -0.622 11.935 1.00 77.31 298 VAL A O 1
ATOM 2293 N N . ASP A 1 299 ? -0.496 1.486 11.965 1.00 72.44 299 ASP A N 1
ATOM 2294 C CA . ASP A 1 299 ? 0.669 2.069 11.297 1.00 72.44 299 ASP A CA 1
ATOM 2295 C C . ASP A 1 299 ? 1.780 2.473 12.288 1.00 72.44 299 ASP A C 1
ATOM 2297 O O . ASP A 1 299 ? 1.681 2.250 13.497 1.00 72.44 299 ASP A O 1
ATOM 2301 N N . GLY A 1 300 ? 2.870 3.052 11.770 1.00 56.69 300 GLY A N 1
ATOM 2302 C CA . GLY A 1 300 ? 4.011 3.497 12.580 1.00 56.69 300 GLY A CA 1
ATOM 2303 C C . GLY A 1 300 ? 3.708 4.663 13.531 1.00 56.69 300 GLY A C 1
ATOM 2304 O O . GLY A 1 300 ? 4.497 4.915 14.440 1.00 56.69 300 GLY A O 1
ATOM 2305 N N . GLU A 1 301 ? 2.575 5.344 13.350 1.00 70.94 301 GLU A N 1
ATOM 2306 C CA . GLU A 1 301 ? 2.080 6.428 14.209 1.00 70.94 301 GLU A CA 1
ATOM 2307 C C . GLU A 1 301 ? 1.022 5.927 15.204 1.00 70.94 301 GLU A C 1
ATOM 2309 O O . GLU A 1 301 ? 0.569 6.676 16.067 1.00 70.94 301 GLU A O 1
ATOM 2314 N N . GLY A 1 302 ? 0.667 4.641 15.127 1.00 71.81 302 GLY A N 1
ATOM 2315 C CA . GLY A 1 302 ? -0.333 4.018 15.977 1.00 71.81 302 GLY A CA 1
ATOM 2316 C C . GLY A 1 302 ? -1.764 4.300 15.536 1.00 71.81 302 GLY A C 1
ATOM 2317 O O . GLY A 1 302 ? -2.654 4.142 16.359 1.00 71.81 302 GLY A O 1
ATOM 2318 N N . ARG A 1 303 ? -2.015 4.699 14.285 1.00 83.81 303 ARG A N 1
ATOM 2319 C CA . ARG A 1 303 ? -3.369 4.864 13.730 1.00 83.81 303 ARG A CA 1
ATOM 2320 C C . ARG A 1 303 ? -3.953 3.530 13.287 1.00 83.81 303 ARG A C 1
ATOM 2322 O O . ARG A 1 303 ? -3.213 2.650 12.838 1.00 83.81 303 ARG A O 1
ATOM 2329 N N . LEU A 1 304 ? -5.277 3.387 13.373 1.00 87.25 304 LEU A N 1
ATOM 2330 C CA . LEU A 1 304 ? -5.972 2.197 12.888 1.00 87.25 304 LEU A CA 1
ATOM 2331 C C . LEU A 1 304 ? -5.912 2.133 11.357 1.00 87.25 304 LEU A C 1
ATOM 2333 O O . LEU A 1 304 ? -6.239 3.086 10.653 1.00 87.25 304 LEU A O 1
ATOM 2337 N N . VAL A 1 305 ? -5.522 0.972 10.847 1.00 87.19 305 VAL A N 1
ATOM 2338 C CA . VAL A 1 305 ? -5.425 0.684 9.420 1.00 87.19 305 VAL A CA 1
ATOM 2339 C C . VAL A 1 305 ? -6.405 -0.423 9.070 1.00 87.19 305 VAL A C 1
ATOM 2341 O O . VAL A 1 305 ? -6.265 -1.547 9.552 1.00 87.19 305 VAL A O 1
ATOM 2344 N N . VAL A 1 306 ? -7.351 -0.131 8.182 1.00 90.94 306 VAL A N 1
ATOM 2345 C CA . VAL A 1 306 ? -8.332 -1.091 7.662 1.00 90.94 306 VAL A CA 1
ATOM 2346 C C . VAL A 1 306 ? -7.939 -1.467 6.238 1.00 90.94 306 VAL A C 1
ATOM 2348 O O . VAL A 1 306 ? -7.754 -0.597 5.397 1.00 90.94 306 VAL A O 1
ATOM 2351 N N . THR A 1 307 ? -7.790 -2.753 5.937 1.00 85.06 307 THR A N 1
ATOM 2352 C CA . THR A 1 307 ? -7.355 -3.234 4.616 1.00 85.06 307 THR A CA 1
ATOM 2353 C C . THR A 1 307 ? -8.415 -4.147 4.017 1.00 85.06 307 THR A C 1
ATOM 2355 O O . THR A 1 307 ? -8.840 -5.104 4.656 1.00 85.06 307 THR A O 1
ATOM 2358 N N . GLY A 1 308 ? -8.866 -3.864 2.795 1.00 83.12 308 GLY A N 1
ATOM 2359 C CA . GLY A 1 308 ? -9.801 -4.740 2.086 1.00 83.12 308 GLY A CA 1
ATOM 2360 C C . GLY A 1 308 ? -9.120 -6.032 1.624 1.00 83.12 308 GLY A C 1
ATOM 2361 O O . GLY A 1 308 ? -8.009 -5.998 1.116 1.00 83.12 308 GLY A O 1
ATOM 2362 N N . THR A 1 309 ? -9.790 -7.176 1.742 1.00 74.25 309 THR A N 1
ATOM 2363 C CA . THR A 1 309 ? -9.235 -8.503 1.383 1.00 74.25 309 THR A CA 1
ATOM 2364 C C . THR A 1 309 ? -9.425 -8.893 -0.093 1.00 74.25 309 THR A C 1
ATOM 2366 O O . THR A 1 309 ? -8.980 -9.956 -0.526 1.00 74.25 309 THR A O 1
ATOM 2369 N N . GLY A 1 310 ? -10.092 -8.044 -0.887 1.00 60.34 310 GLY A N 1
ATOM 2370 C CA . GLY A 1 310 ? -10.329 -8.253 -2.320 1.00 60.34 310 GLY A CA 1
ATOM 2371 C C . GLY A 1 310 ? -9.090 -8.041 -3.203 1.00 60.34 310 GLY A C 1
ATOM 2372 O O . GLY A 1 310 ? -8.031 -7.640 -2.734 1.00 60.34 310 GLY A O 1
ATOM 2373 N N . SER A 1 311 ? -9.238 -8.253 -4.517 1.00 36.09 311 SER A N 1
ATOM 2374 C CA . SER A 1 311 ? -8.146 -8.335 -5.513 1.00 36.09 311 SER A CA 1
ATOM 2375 C C . SER A 1 311 ? -7.184 -7.139 -5.593 1.00 36.09 311 SER A C 1
ATOM 2377 O O . SER A 1 311 ? -6.124 -7.286 -6.190 1.00 36.09 311 SER A O 1
ATOM 2379 N N . ASN A 1 312 ? -7.539 -5.996 -4.999 1.00 49.81 312 ASN A N 1
ATOM 2380 C CA . ASN A 1 312 ? -6.727 -4.777 -4.992 1.00 49.81 312 ASN A CA 1
ATOM 2381 C C . ASN A 1 312 ? -6.278 -4.336 -3.586 1.00 49.81 312 ASN A C 1
ATOM 2383 O O . ASN A 1 312 ? -5.639 -3.299 -3.481 1.00 49.81 312 ASN A O 1
ATOM 2387 N N . GLY A 1 313 ? -6.609 -5.071 -2.514 1.00 65.12 313 GLY A N 1
ATOM 2388 C CA . GLY A 1 313 ? -5.960 -4.893 -1.208 1.00 65.12 313 GLY A CA 1
ATOM 2389 C C . GLY A 1 313 ? -5.968 -3.479 -0.609 1.00 65.12 313 GLY A C 1
ATOM 2390 O O . GLY A 1 313 ? -5.030 -3.151 0.113 1.00 65.12 313 GLY A O 1
ATOM 2391 N N . HIS A 1 314 ? -6.938 -2.614 -0.952 1.00 75.81 314 HIS A N 1
ATOM 2392 C CA . HIS A 1 314 ? -6.841 -1.179 -0.634 1.00 75.81 314 HIS A CA 1
ATOM 2393 C C . HIS A 1 314 ? -6.787 -0.938 0.872 1.00 75.81 314 HIS A C 1
ATOM 2395 O O . HIS A 1 314 ? -7.541 -1.557 1.632 1.00 75.81 314 HIS A O 1
ATOM 2401 N N . ARG A 1 315 ? -5.916 -0.016 1.280 1.00 82.81 315 ARG A N 1
ATOM 2402 C CA . ARG A 1 315 ? -5.624 0.293 2.675 1.00 82.81 315 ARG A CA 1
ATOM 2403 C C . ARG A 1 315 ? -6.172 1.673 3.030 1.00 82.81 315 ARG A C 1
ATOM 2405 O O . ARG A 1 315 ? -5.813 2.660 2.406 1.00 82.81 315 ARG A O 1
ATOM 2412 N N . TYR A 1 316 ? -6.993 1.724 4.068 1.00 88.94 316 TYR A N 1
ATOM 2413 C CA . TYR A 1 316 ? -7.531 2.942 4.660 1.00 88.94 316 TYR A CA 1
ATOM 2414 C C . TYR A 1 316 ? -6.813 3.198 5.980 1.00 88.94 316 TYR A C 1
ATOM 2416 O O . TYR A 1 316 ? -6.860 2.356 6.879 1.00 88.94 316 TYR A O 1
ATOM 2424 N N . THR A 1 317 ? -6.152 4.341 6.109 1.00 91.00 317 THR A N 1
ATOM 2425 C CA . THR A 1 317 ? -5.595 4.787 7.391 1.00 91.00 317 THR A CA 1
ATOM 2426 C C . THR A 1 317 ? -6.577 5.762 8.030 1.00 91.00 317 THR A C 1
ATOM 2428 O O . THR A 1 317 ? -6.938 6.760 7.411 1.00 91.00 317 THR A O 1
ATOM 2431 N N . LEU A 1 318 ? -7.049 5.456 9.237 1.00 94.38 318 LEU A N 1
ATOM 2432 C CA . LEU A 1 318 ? -8.066 6.248 9.927 1.00 94.38 318 LEU A CA 1
ATOM 2433 C C . LEU A 1 318 ? -7.412 7.198 10.930 1.00 94.38 318 LEU A C 1
ATOM 2435 O O . LEU A 1 318 ? -6.560 6.779 11.714 1.00 94.38 318 LEU A O 1
ATOM 2439 N N . ASN A 1 319 ? -7.822 8.460 10.911 1.00 92.81 319 ASN A N 1
ATOM 2440 C CA . ASN A 1 319 ? -7.359 9.502 11.819 1.00 92.81 319 ASN A CA 1
ATOM 2441 C C . ASN A 1 319 ? -8.564 10.194 12.464 1.00 92.81 319 ASN A C 1
ATOM 2443 O O . ASN A 1 319 ? -9.485 10.544 11.737 1.00 92.81 319 ASN A O 1
ATOM 2447 N N . GLU A 1 320 ? -8.554 10.369 13.791 1.00 93.38 320 GLU A N 1
ATOM 2448 C CA . GLU A 1 320 ? -9.662 10.988 14.549 1.00 93.38 320 GLU A CA 1
ATOM 2449 C C . GLU A 1 320 ? -11.044 10.451 14.112 1.00 93.38 320 GLU A C 1
ATOM 2451 O O . GLU A 1 320 ? -11.879 11.183 13.599 1.00 93.38 320 GLU A O 1
ATOM 2456 N N . VAL A 1 321 ? -11.232 9.129 14.198 1.00 94.19 321 VAL A N 1
ATOM 2457 C CA . VAL A 1 321 ? -12.495 8.447 13.874 1.00 94.19 321 VAL A CA 1
ATOM 2458 C C . VAL A 1 321 ? -12.948 7.671 15.100 1.00 94.19 321 VAL A C 1
ATOM 2460 O O . VAL A 1 321 ? -12.154 6.947 15.697 1.00 94.19 321 VAL A O 1
ATOM 2463 N N . GLU A 1 322 ? -14.234 7.751 15.429 1.00 92.88 322 GLU A N 1
ATOM 2464 C CA . GLU A 1 322 ? -14.821 7.119 16.614 1.00 92.88 322 GLU A CA 1
ATOM 2465 C C . GLU A 1 322 ? -15.646 5.879 16.268 1.00 92.88 322 GLU A C 1
ATOM 2467 O O . GLU A 1 322 ? -15.777 4.977 17.096 1.00 92.88 322 GLU A O 1
ATOM 2472 N N . ARG A 1 323 ? -16.227 5.803 15.062 1.00 92.75 323 ARG A N 1
ATOM 2473 C CA . ARG A 1 323 ? -17.199 4.757 14.704 1.00 92.75 323 ARG A CA 1
ATOM 2474 C C . ARG A 1 323 ? -16.939 4.153 13.334 1.00 92.75 323 ARG A C 1
ATOM 2476 O O . ARG A 1 323 ? -16.667 4.856 12.367 1.00 92.75 323 ARG A O 1
ATOM 2483 N N . LEU A 1 324 ? -17.095 2.836 13.234 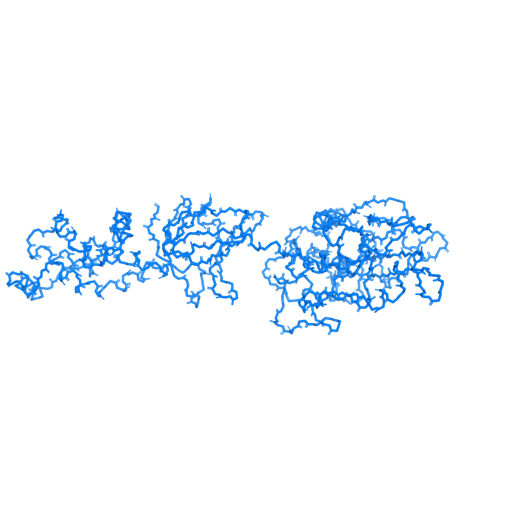1.00 94.81 324 LEU A N 1
ATOM 2484 C CA . LEU A 1 324 ? -16.968 2.075 11.991 1.00 94.81 324 LEU A CA 1
ATOM 2485 C C . LEU A 1 324 ? -18.274 1.337 11.702 1.00 94.81 324 LEU A C 1
ATOM 2487 O O . LEU A 1 324 ? -18.792 0.633 12.567 1.00 94.81 324 LEU A O 1
ATOM 2491 N N . VAL A 1 325 ? -18.778 1.437 10.477 1.00 93.19 325 VAL A N 1
ATOM 2492 C CA . VAL A 1 325 ? -19.957 0.695 10.014 1.00 93.19 325 VAL A CA 1
ATOM 2493 C C . VAL A 1 325 ? -19.586 -0.154 8.810 1.00 93.19 325 VAL A C 1
ATOM 2495 O O . VAL A 1 325 ? -19.019 0.338 7.841 1.00 93.19 325 VAL A O 1
ATOM 2498 N N . PHE A 1 326 ? -19.933 -1.431 8.866 1.00 93.25 326 PHE A N 1
ATOM 2499 C CA . PHE A 1 326 ? -19.861 -2.394 7.773 1.00 93.25 326 PHE A CA 1
ATOM 2500 C C . PHE A 1 326 ? -21.286 -2.784 7.361 1.00 93.25 326 PHE A C 1
ATOM 2502 O O . PHE A 1 326 ? -22.256 -2.401 8.015 1.00 93.25 326 PHE A O 1
ATOM 2509 N N . GLN A 1 327 ? -21.443 -3.561 6.287 1.00 91.62 327 GLN A N 1
ATOM 2510 C CA . GLN A 1 327 ? -22.781 -4.005 5.862 1.00 91.62 327 GLN A CA 1
ATOM 2511 C C . GLN A 1 327 ? -23.518 -4.851 6.911 1.00 91.62 327 GLN A C 1
ATOM 2513 O O . GLN A 1 327 ? -24.748 -4.879 6.905 1.00 91.62 327 GLN A O 1
ATOM 2518 N N . ASP A 1 328 ? -22.775 -5.560 7.758 1.00 89.75 328 ASP A N 1
ATOM 2519 C CA . ASP A 1 328 ? -23.284 -6.569 8.686 1.00 89.75 328 ASP A CA 1
ATOM 2520 C C . ASP A 1 328 ? -22.950 -6.292 10.156 1.00 89.75 328 ASP A C 1
ATOM 2522 O O . ASP A 1 328 ? -23.362 -7.074 11.003 1.00 89.75 328 ASP A O 1
ATOM 2526 N N . ARG A 1 329 ? -22.153 -5.257 10.467 1.00 88.62 329 ARG A N 1
ATOM 2527 C CA . ARG A 1 329 ? -21.677 -4.969 11.833 1.00 88.62 329 ARG A CA 1
ATOM 2528 C C . ARG A 1 329 ? -21.353 -3.492 12.016 1.00 88.62 329 ARG A C 1
ATOM 2530 O O . ARG A 1 329 ? -20.888 -2.841 11.080 1.00 88.62 329 ARG A O 1
ATOM 2537 N N . ALA A 1 330 ? -21.496 -2.987 13.238 1.00 88.88 330 ALA A N 1
ATOM 2538 C CA . ALA A 1 330 ? -21.069 -1.639 13.606 1.00 88.88 330 ALA A CA 1
ATOM 2539 C C . ALA A 1 330 ? -20.246 -1.635 14.898 1.00 88.88 330 ALA A C 1
ATOM 2541 O O . ALA A 1 330 ? -20.549 -2.357 15.849 1.00 88.88 330 ALA A O 1
ATOM 2542 N N . PHE A 1 331 ? -19.229 -0.779 14.945 1.00 89.06 331 PHE A N 1
ATOM 2543 C CA . PHE A 1 331 ? -18.274 -0.686 16.041 1.00 89.06 331 PHE A CA 1
ATOM 2544 C C . PHE A 1 331 ? -18.091 0.757 16.499 1.00 89.06 331 PHE A C 1
ATOM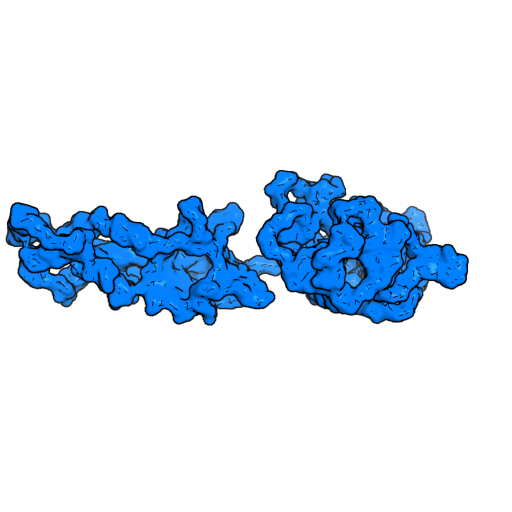 2546 O O . PHE A 1 331 ? -17.944 1.655 15.673 1.00 89.06 331 PHE A O 1
ATOM 2553 N N . ALA A 1 332 ? -18.029 0.954 17.811 1.00 88.88 332 ALA A N 1
ATOM 2554 C CA . ALA A 1 332 ? -17.510 2.162 18.433 1.00 88.88 332 ALA A CA 1
ATOM 2555 C C . ALA A 1 332 ? -16.106 1.882 18.969 1.00 88.88 332 ALA A C 1
ATOM 2557 O O . ALA A 1 332 ? -15.893 0.891 19.673 1.00 88.88 332 ALA A O 1
ATOM 2558 N N . LEU A 1 333 ? -15.147 2.721 18.600 1.00 88.62 333 LEU A N 1
ATOM 2559 C CA . LEU A 1 333 ? -13.760 2.620 19.032 1.00 88.62 333 LEU A CA 1
ATOM 2560 C C . LEU A 1 333 ? -13.614 3.130 20.469 1.00 88.62 333 LEU A C 1
ATOM 2562 O O . LEU A 1 333 ? -14.455 3.872 20.966 1.00 88.62 333 LEU A O 1
ATOM 2566 N N . GLU A 1 334 ? -12.532 2.742 21.141 1.00 82.31 334 GLU A N 1
ATOM 2567 C CA . GLU A 1 334 ? -12.219 3.170 22.515 1.00 82.31 334 GLU A CA 1
ATOM 2568 C C . GLU A 1 334 ? -12.193 4.701 22.697 1.00 82.31 334 GLU A C 1
ATOM 2570 O O . GLU A 1 334 ? -12.431 5.204 23.791 1.00 82.31 334 GLU A O 1
ATOM 2575 N N . THR A 1 335 ? -11.947 5.455 21.625 1.00 83.19 335 THR A N 1
ATOM 2576 C CA . THR A 1 335 ? -11.985 6.923 21.625 1.00 83.19 335 THR A CA 1
ATOM 2577 C C . THR A 1 335 ? -13.404 7.500 21.734 1.00 83.19 335 THR A C 1
ATOM 2579 O O . THR A 1 335 ? -13.558 8.664 22.105 1.00 83.19 335 THR A O 1
ATOM 2582 N N . ASP A 1 336 ? -14.450 6.702 21.488 1.00 88.19 336 ASP A N 1
ATOM 2583 C CA . ASP A 1 336 ? -15.851 7.118 21.566 1.00 88.19 336 ASP A CA 1
ATOM 2584 C C . ASP A 1 336 ? -16.413 7.050 22.998 1.00 88.19 336 ASP A C 1
ATOM 2586 O O . ASP A 1 336 ? -17.105 6.109 23.406 1.00 88.19 336 ASP A O 1
ATOM 2590 N N . ILE A 1 337 ? -16.180 8.120 23.757 1.00 85.56 337 ILE A N 1
ATOM 2591 C CA . ILE A 1 337 ? -16.701 8.283 25.124 1.00 85.56 337 ILE A CA 1
ATOM 2592 C C . ILE A 1 337 ? -18.244 8.255 25.153 1.00 85.56 337 ILE A C 1
ATOM 2594 O O . ILE A 1 337 ? -18.855 7.841 26.144 1.00 85.56 337 ILE A O 1
ATOM 2598 N N . ASN A 1 338 ? -18.913 8.675 24.077 1.00 90.50 338 ASN A N 1
ATOM 2599 C CA . ASN A 1 338 ? -20.374 8.714 24.025 1.00 90.50 338 ASN A CA 1
ATOM 2600 C C . ASN A 1 338 ? -20.982 7.316 23.902 1.00 90.50 338 ASN A C 1
ATOM 2602 O O . ASN A 1 338 ? -22.011 7.020 24.524 1.00 90.50 338 ASN A O 1
ATOM 2606 N N . SER A 1 339 ? -20.334 6.439 23.140 1.00 88.56 339 SER A N 1
ATOM 2607 C CA . SER A 1 339 ? -20.705 5.028 23.093 1.00 88.56 339 SER A CA 1
ATOM 2608 C C . SER A 1 339 ? -20.516 4.354 24.446 1.00 88.56 339 SER A C 1
ATOM 2610 O O . SER A 1 339 ? -21.399 3.608 24.871 1.00 88.56 339 SER A O 1
ATOM 2612 N N . GLU A 1 340 ? -19.447 4.673 25.178 1.00 87.00 340 GLU A N 1
ATOM 2613 C CA . GLU A 1 340 ? -19.259 4.172 26.542 1.00 87.00 340 GLU A CA 1
ATOM 2614 C C . GLU A 1 340 ? -20.411 4.606 27.462 1.00 87.00 340 GLU A C 1
ATOM 2616 O O . GLU A 1 340 ? -21.057 3.759 28.082 1.00 87.00 340 GLU A O 1
ATOM 2621 N N . ILE A 1 341 ? -20.750 5.901 27.490 1.00 92.25 341 ILE A N 1
ATOM 2622 C CA . ILE A 1 341 ? -21.887 6.422 28.272 1.00 92.25 341 ILE A CA 1
ATOM 2623 C C . ILE A 1 341 ? -23.186 5.692 27.905 1.00 92.25 341 ILE A C 1
ATOM 2625 O O . ILE A 1 341 ? -23.965 5.326 28.791 1.00 92.25 341 ILE A O 1
ATOM 2629 N N . SER A 1 342 ? -23.415 5.465 26.611 1.00 92.94 342 SER A N 1
ATOM 2630 C CA . SER A 1 342 ? -24.606 4.785 26.102 1.00 92.94 342 SER A CA 1
ATOM 2631 C C . SER A 1 342 ? -24.689 3.343 26.605 1.00 92.94 342 SER A C 1
ATOM 2633 O O . SER A 1 342 ? -25.710 2.950 27.176 1.00 92.94 342 SER A O 1
ATOM 2635 N N . VAL A 1 343 ? -23.605 2.569 26.482 1.00 90.75 343 VAL A N 1
ATOM 2636 C CA . VAL A 1 343 ? -23.553 1.186 26.980 1.00 90.75 343 VAL A CA 1
ATOM 2637 C C . VAL A 1 343 ? -23.707 1.147 28.496 1.00 90.75 343 VAL A C 1
ATOM 2639 O O . VAL A 1 343 ? -24.515 0.365 28.994 1.00 90.75 343 VAL A O 1
ATOM 2642 N N . VAL A 1 344 ? -23.001 2.002 29.240 1.00 93.38 344 VAL A N 1
ATOM 2643 C CA . VAL A 1 344 ? -23.093 2.072 30.707 1.00 93.38 344 VAL A CA 1
ATOM 2644 C C . VAL A 1 344 ? -24.529 2.353 31.145 1.00 93.38 344 VAL A C 1
ATOM 2646 O O . VAL A 1 344 ? -25.058 1.662 32.022 1.00 93.38 344 VAL A O 1
ATOM 2649 N N . ALA A 1 345 ? -25.196 3.321 30.513 1.00 96.06 345 ALA A N 1
ATOM 2650 C CA . ALA A 1 345 ? -26.581 3.648 30.824 1.00 96.06 345 ALA A CA 1
ATOM 2651 C C . ALA A 1 345 ? -27.516 2.458 30.568 1.00 96.06 345 ALA A C 1
ATOM 2653 O O . ALA A 1 345 ? -28.335 2.116 31.429 1.00 96.06 345 ALA A O 1
ATOM 2654 N N . ILE A 1 346 ? -27.366 1.796 29.416 1.00 95.06 346 ILE A N 1
ATOM 2655 C CA . ILE A 1 346 ? -28.200 0.653 29.035 1.00 95.06 346 ILE A CA 1
ATOM 2656 C C . ILE A 1 346 ? -27.954 -0.544 29.949 1.00 95.06 346 ILE A C 1
ATOM 2658 O O . ILE A 1 346 ? -28.911 -1.119 30.460 1.00 95.06 346 ILE A O 1
ATOM 2662 N N . VAL A 1 347 ? -26.697 -0.916 30.192 1.00 94.56 347 VAL A N 1
ATOM 2663 C CA . VAL A 1 347 ? -26.346 -2.053 31.052 1.00 94.56 347 VAL A CA 1
ATOM 2664 C C . VAL A 1 347 ? -26.879 -1.822 32.461 1.00 94.56 347 VAL A C 1
ATOM 2666 O O . VAL A 1 347 ? -27.512 -2.712 33.022 1.00 94.56 347 VAL A O 1
ATOM 2669 N N . THR A 1 348 ? -26.712 -0.618 33.008 1.00 96.81 348 THR A N 1
ATOM 2670 C CA . THR A 1 348 ? -27.177 -0.301 34.363 1.00 96.81 348 THR A CA 1
ATOM 2671 C C . THR A 1 348 ? -28.710 -0.342 34.460 1.00 96.81 348 THR A C 1
ATOM 2673 O O . THR A 1 348 ? -29.268 -0.966 35.367 1.00 96.81 348 THR A O 1
ATOM 2676 N N . ALA A 1 349 ? -29.421 0.289 33.519 1.00 96.94 349 ALA A N 1
ATOM 2677 C CA . ALA A 1 349 ? -30.878 0.430 33.584 1.00 96.94 349 ALA A CA 1
ATOM 2678 C C . ALA A 1 349 ? -31.648 -0.796 33.058 1.00 96.94 349 ALA A C 1
ATOM 2680 O O . ALA A 1 349 ? -32.668 -1.187 33.629 1.00 96.94 349 ALA A O 1
ATOM 2681 N N . PHE A 1 350 ? -31.154 -1.442 32.005 1.00 95.75 350 PHE A N 1
ATOM 2682 C CA . PHE A 1 350 ? -31.881 -2.460 31.236 1.00 95.75 350 PHE A CA 1
ATOM 2683 C C . PHE A 1 350 ? -31.134 -3.793 31.093 1.00 95.75 350 PHE A C 1
ATOM 2685 O O . PHE A 1 350 ? -31.696 -4.748 30.551 1.00 95.75 350 PHE A O 1
ATOM 2692 N N . GLY A 1 351 ? -29.894 -3.877 31.575 1.00 93.00 351 GLY A N 1
ATOM 2693 C CA . GLY A 1 351 ? -29.063 -5.073 31.489 1.00 93.00 351 GLY A CA 1
ATOM 2694 C C . GLY A 1 351 ? -28.363 -5.237 30.140 1.00 93.00 351 GLY A C 1
ATOM 2695 O O . GLY A 1 351 ? -28.770 -4.701 29.110 1.00 93.00 351 GLY A O 1
ATOM 2696 N N . VAL A 1 352 ? -27.295 -6.036 30.149 1.00 87.19 352 VAL A N 1
ATOM 2697 C CA . VAL A 1 352 ? -26.392 -6.239 29.000 1.00 87.19 352 VAL A CA 1
ATOM 2698 C C . VAL A 1 352 ? -27.066 -6.825 27.753 1.00 87.19 352 VAL A C 1
ATOM 2700 O O . VAL A 1 352 ? -26.634 -6.559 26.635 1.00 87.19 352 VAL A O 1
ATOM 2703 N N . GLY A 1 353 ? -28.150 -7.588 27.924 1.00 88.50 353 GLY A N 1
ATOM 2704 C CA . GLY A 1 353 ? -28.931 -8.143 26.811 1.00 88.50 353 GLY A CA 1
ATOM 2705 C C . GLY A 1 353 ? -29.784 -7.114 26.064 1.00 88.50 353 GLY A C 1
ATOM 2706 O O . GLY A 1 353 ? -30.387 -7.456 25.055 1.00 88.50 353 GLY A O 1
ATOM 2707 N N . SER A 1 354 ? -29.848 -5.876 26.558 1.00 91.44 354 SER A N 1
ATOM 2708 C CA . SER A 1 354 ? -30.649 -4.799 25.971 1.00 91.44 354 SER A CA 1
ATOM 2709 C C . SER A 1 354 ? -29.814 -3.794 25.170 1.00 91.44 354 SER A C 1
ATOM 2711 O O . SER A 1 354 ? -30.388 -2.845 24.638 1.00 91.44 354 SER A O 1
ATOM 2713 N N . VAL A 1 355 ? -28.487 -3.984 25.082 1.00 87.12 355 VAL A N 1
ATOM 2714 C CA . VAL A 1 355 ? -27.567 -3.080 24.363 1.00 87.12 355 VAL A CA 1
ATOM 2715 C C . VAL A 1 355 ? -28.025 -2.907 22.919 1.00 87.12 355 VAL A C 1
ATOM 2717 O O . VAL A 1 355 ? -28.452 -1.815 22.569 1.00 87.12 355 VAL A O 1
ATOM 2720 N N . ASP A 1 356 ? -28.108 -3.981 22.138 1.00 83.81 356 ASP A N 1
ATOM 2721 C CA . ASP A 1 356 ? -28.458 -3.920 20.710 1.00 83.81 356 ASP A CA 1
ATOM 2722 C C . ASP A 1 356 ? -29.837 -3.273 20.463 1.00 83.81 356 ASP A C 1
ATOM 2724 O O . ASP A 1 356 ? -30.073 -2.621 19.450 1.00 83.81 356 ASP A O 1
ATOM 2728 N N . THR A 1 357 ? -30.762 -3.416 21.421 1.00 88.75 357 THR A N 1
ATOM 2729 C CA . THR A 1 357 ? -32.114 -2.841 21.328 1.00 88.75 357 THR A CA 1
ATOM 2730 C C . THR A 1 357 ? -32.126 -1.330 21.542 1.00 88.75 357 THR A C 1
ATOM 2732 O O . THR A 1 357 ? -32.900 -0.627 20.891 1.00 88.75 357 THR A O 1
ATOM 2735 N N . TYR A 1 358 ? -31.320 -0.822 22.477 1.00 91.25 358 TYR A N 1
ATOM 2736 C CA . TYR A 1 358 ? -31.385 0.577 22.906 1.00 91.25 358 TYR A CA 1
ATOM 2737 C C . TYR A 1 358 ? -30.202 1.422 22.464 1.00 91.25 358 TYR A C 1
ATOM 2739 O O . TYR A 1 358 ? -30.283 2.641 22.591 1.00 91.25 358 TYR A O 1
ATOM 2747 N N . MET A 1 359 ? -29.141 0.822 21.927 1.00 88.94 359 MET A N 1
ATOM 2748 C CA . MET A 1 359 ? -27.909 1.537 21.620 1.00 88.94 359 MET A CA 1
ATOM 2749 C C . MET A 1 359 ? -28.152 2.707 20.667 1.00 88.94 359 MET A C 1
ATOM 2751 O O . MET A 1 359 ? -27.634 3.789 20.902 1.00 88.94 359 MET A O 1
ATOM 2755 N N . SER A 1 360 ? -29.032 2.563 19.669 1.00 87.12 360 SER A N 1
ATOM 2756 C CA . SER A 1 360 ? -29.234 3.627 18.667 1.00 87.12 360 SER A CA 1
ATOM 2757 C C . SER A 1 360 ? -29.955 4.808 19.295 1.00 87.12 360 SER A C 1
ATOM 2759 O O . SER A 1 360 ? -29.524 5.945 19.152 1.00 87.12 360 SER A O 1
ATOM 2761 N N . ALA A 1 361 ? -30.988 4.522 20.088 1.00 90.25 361 ALA A N 1
ATOM 2762 C CA . ALA A 1 361 ? -31.702 5.544 20.836 1.00 90.25 361 ALA A CA 1
ATOM 2763 C C . ALA A 1 361 ? -30.831 6.189 21.926 1.00 90.25 361 ALA A C 1
ATOM 2765 O O . ALA A 1 361 ? -31.035 7.352 22.250 1.00 90.25 361 ALA A O 1
ATOM 2766 N N . ALA A 1 362 ? -29.887 5.453 22.519 1.00 92.19 362 ALA A N 1
ATOM 2767 C CA . ALA A 1 362 ? -28.958 6.005 23.497 1.00 92.19 362 ALA A CA 1
ATOM 2768 C C . ALA A 1 362 ? -27.941 6.941 22.828 1.00 92.19 362 ALA A C 1
ATOM 2770 O O . ALA A 1 362 ? -27.799 8.073 23.283 1.00 92.19 362 ALA A O 1
ATOM 2771 N N . LEU A 1 363 ? -27.327 6.520 21.717 1.00 90.81 363 LEU A N 1
ATOM 2772 C CA . LEU A 1 363 ? -26.397 7.341 20.938 1.00 90.81 363 LEU A CA 1
ATOM 2773 C C . LEU A 1 363 ? -27.066 8.625 20.435 1.00 90.81 363 LEU A C 1
ATOM 2775 O O . LEU A 1 363 ? -26.531 9.703 20.672 1.00 90.81 363 LEU A O 1
ATOM 2779 N N . ASP A 1 364 ? -28.288 8.540 19.891 1.00 90.19 364 ASP A N 1
ATOM 2780 C CA . ASP A 1 364 ? -29.078 9.704 19.446 1.00 90.19 364 ASP A CA 1
ATOM 2781 C C . ASP A 1 364 ? -29.209 10.789 20.525 1.00 90.19 364 ASP A C 1
ATOM 2783 O O . ASP A 1 364 ? -29.341 11.978 20.230 1.00 90.19 364 ASP A O 1
ATOM 2787 N N . VAL A 1 365 ? -29.222 10.377 21.793 1.00 93.31 365 VAL A N 1
ATOM 2788 C CA . VAL A 1 365 ? -29.385 11.264 22.941 1.00 93.31 365 VAL A CA 1
ATOM 2789 C C . VAL A 1 365 ? -28.025 11.723 23.467 1.00 93.31 365 VAL A C 1
ATOM 2791 O O . VAL A 1 365 ? -27.834 12.917 23.708 1.00 93.31 365 VAL A O 1
ATOM 2794 N N . VAL A 1 366 ? -27.067 10.811 23.635 1.00 94.44 366 VAL A N 1
ATOM 2795 C CA . VAL A 1 366 ? -25.735 11.117 24.177 1.00 94.44 366 VAL A CA 1
ATOM 2796 C C . VAL A 1 366 ? -24.933 11.997 23.219 1.00 94.44 366 VAL A C 1
ATOM 2798 O O . VAL A 1 366 ? -24.295 12.946 23.674 1.00 94.44 366 VAL A O 1
ATOM 2801 N N . ASP A 1 367 ? -25.078 11.808 21.907 1.00 92.19 367 ASP A N 1
ATOM 2802 C CA . ASP A 1 367 ? -24.421 12.620 20.872 1.00 92.19 367 ASP A CA 1
ATOM 2803 C C . ASP A 1 367 ? -24.886 14.079 20.847 1.00 92.19 367 ASP A C 1
ATOM 2805 O O . ASP A 1 367 ? -24.205 14.948 20.306 1.00 92.19 367 ASP A O 1
ATOM 2809 N N . THR A 1 368 ? -25.987 14.404 21.531 1.00 91.56 368 THR A N 1
ATOM 2810 C CA . THR A 1 368 ? -26.374 15.804 21.783 1.00 91.56 368 THR A CA 1
ATOM 2811 C C . THR A 1 368 ? -25.573 16.468 22.913 1.00 91.56 368 THR A C 1
ATOM 2813 O O . THR A 1 368 ? -25.794 17.642 23.223 1.00 91.56 368 THR A O 1
ATOM 2816 N N . GLY A 1 369 ? -24.637 15.737 23.528 1.00 91.06 369 GLY A N 1
ATOM 2817 C CA . GLY A 1 369 ? -23.793 16.175 24.640 1.00 91.06 369 GLY A CA 1
ATOM 2818 C C . GLY A 1 369 ? -24.370 15.865 26.023 1.00 91.06 369 GLY A C 1
ATOM 2819 O O . GLY A 1 369 ? -24.003 16.525 26.999 1.00 91.06 369 GLY A O 1
ATOM 2820 N N . MET A 1 370 ? -25.303 14.911 26.132 1.00 95.19 370 MET A N 1
ATOM 2821 C CA . MET A 1 370 ? -25.871 14.528 27.427 1.00 95.19 370 MET A CA 1
ATOM 2822 C C . MET A 1 370 ? -24.870 13.717 28.249 1.00 95.19 370 MET A C 1
ATOM 2824 O O . MET A 1 370 ? -24.327 12.711 27.810 1.00 95.19 370 MET A O 1
ATOM 2828 N N . THR A 1 371 ? -24.666 14.140 29.494 1.00 95.81 371 THR A N 1
ATOM 2829 C CA . THR A 1 371 ? -23.873 13.390 30.476 1.00 95.81 371 THR A CA 1
ATOM 2830 C C . THR A 1 371 ? -24.618 12.135 30.935 1.00 95.81 371 THR A C 1
ATOM 2832 O O . THR A 1 371 ? -25.850 12.119 30.948 1.00 95.81 371 THR A O 1
ATOM 2835 N N . LEU A 1 372 ? -23.893 11.119 31.420 1.00 95.94 372 LEU A N 1
ATOM 2836 C CA . LEU A 1 372 ? -24.487 9.890 31.972 1.00 95.94 372 LEU A CA 1
ATOM 2837 C C . LEU A 1 372 ? -25.598 10.169 33.004 1.00 95.94 372 LEU A C 1
ATOM 2839 O O . LEU A 1 372 ? -26.659 9.551 32.969 1.00 95.94 372 LEU A O 1
ATOM 2843 N N . THR A 1 373 ? -25.402 11.157 33.882 1.00 96.44 373 THR A N 1
ATOM 2844 C CA . THR A 1 373 ? -26.419 11.583 34.857 1.00 96.44 373 THR A CA 1
ATOM 2845 C C . THR A 1 373 ? -27.702 12.061 34.180 1.00 96.44 373 THR A C 1
ATOM 2847 O O . THR A 1 373 ? -28.791 11.661 34.581 1.00 96.44 373 THR A O 1
ATOM 2850 N N . GLN A 1 374 ? -27.585 12.885 33.135 1.00 97.75 374 GLN A N 1
ATOM 2851 C CA . GLN A 1 374 ? -28.742 13.397 32.399 1.00 97.75 374 GLN A CA 1
ATOM 2852 C C . GLN A 1 374 ? -29.456 12.290 31.617 1.00 97.75 374 GLN A C 1
ATOM 2854 O O . GLN A 1 374 ? -30.676 12.337 31.475 1.00 97.75 374 GLN A O 1
ATOM 2859 N N . VAL A 1 375 ? -28.720 11.284 31.135 1.00 97.81 375 VAL A N 1
ATOM 2860 C CA . VAL A 1 375 ? -29.312 10.090 30.516 1.00 97.81 375 VAL A CA 1
ATOM 2861 C C . VAL A 1 375 ? -30.113 9.294 31.549 1.00 97.81 375 VAL A C 1
ATOM 2863 O O . VAL A 1 375 ? -31.247 8.907 31.274 1.00 97.81 375 VAL A O 1
ATOM 2866 N N . PHE A 1 376 ? -29.588 9.095 32.763 1.00 98.12 376 PHE A N 1
ATOM 2867 C CA . PHE A 1 376 ? -30.344 8.436 33.831 1.00 98.12 376 PHE A CA 1
ATOM 2868 C C . PHE A 1 376 ? -31.573 9.231 34.275 1.00 98.12 376 PHE A C 1
ATOM 2870 O O . PHE A 1 376 ? -32.631 8.631 34.471 1.00 98.12 376 PHE A O 1
ATOM 2877 N N . ASP A 1 377 ? -31.469 10.558 34.375 1.00 97.62 377 ASP A N 1
ATOM 2878 C CA . ASP A 1 377 ? -32.628 11.421 34.621 1.00 97.62 377 ASP A CA 1
ATOM 2879 C C . ASP A 1 377 ? -33.688 11.231 33.530 1.00 97.62 377 ASP A C 1
ATOM 2881 O O . ASP A 1 377 ? -34.852 10.996 33.846 1.00 97.62 377 ASP A O 1
ATOM 2885 N N . LEU A 1 378 ? -33.288 11.217 32.254 1.00 97.50 378 LEU A N 1
ATOM 2886 C CA . LEU A 1 378 ? -34.199 10.978 31.135 1.00 97.50 378 LEU A CA 1
ATOM 2887 C C . LEU A 1 378 ? -34.885 9.607 31.224 1.00 97.50 378 LEU A C 1
ATOM 2889 O O . LEU A 1 378 ? -36.097 9.515 31.029 1.00 97.50 378 LEU A O 1
ATOM 2893 N N . ILE A 1 379 ? -34.133 8.548 31.535 1.00 97.25 379 ILE A N 1
ATOM 2894 C CA . ILE A 1 379 ? -34.658 7.183 31.696 1.00 97.25 379 ILE A CA 1
ATOM 2895 C C . ILE A 1 379 ? -35.725 7.134 32.800 1.00 97.25 379 ILE A C 1
ATOM 2897 O O . ILE A 1 379 ? -36.790 6.531 32.621 1.00 97.25 379 ILE A O 1
ATOM 2901 N N . VAL A 1 380 ? -35.449 7.773 33.940 1.00 96.94 380 VAL A N 1
ATOM 2902 C CA . VAL A 1 380 ? -36.353 7.813 35.095 1.00 96.94 380 VAL A CA 1
ATOM 2903 C C . VAL A 1 380 ? -37.587 8.668 34.796 1.00 96.94 380 VAL A C 1
ATOM 2905 O O . VAL A 1 380 ? -38.708 8.201 35.009 1.00 96.94 380 VAL A O 1
ATOM 2908 N N . ASP A 1 381 ? -37.406 9.873 34.257 1.00 96.69 381 ASP A N 1
ATOM 2909 C CA . ASP A 1 381 ? -38.487 10.823 33.966 1.00 96.69 381 ASP A CA 1
ATOM 2910 C C . ASP A 1 381 ? -39.436 10.309 32.874 1.00 96.69 381 ASP A C 1
ATOM 2912 O O . ASP A 1 381 ? -40.651 10.528 32.931 1.00 96.69 381 ASP A O 1
ATOM 2916 N N . ALA A 1 382 ? -38.906 9.559 31.903 1.00 95.88 382 ALA A N 1
ATOM 2917 C CA . ALA A 1 382 ? -39.694 8.892 30.871 1.00 95.88 382 ALA A CA 1
ATOM 2918 C C . ALA A 1 382 ? -40.430 7.632 31.373 1.00 95.88 382 ALA A C 1
ATOM 2920 O O . ALA A 1 382 ? -41.200 7.036 30.619 1.00 95.88 382 ALA A O 1
ATOM 2921 N N . ASN A 1 383 ? -40.265 7.249 32.646 1.00 95.25 383 ASN A N 1
ATOM 2922 C CA . ASN A 1 383 ? -40.842 6.050 33.263 1.00 95.25 383 ASN A CA 1
ATOM 2923 C C . ASN A 1 383 ? -40.441 4.736 32.569 1.00 95.25 383 ASN A C 1
ATOM 2925 O O . ASN A 1 383 ? -41.233 3.792 32.521 1.00 95.25 383 ASN A O 1
ATOM 2929 N N . TYR A 1 384 ? -39.204 4.643 32.071 1.00 95.19 384 TYR A N 1
ATOM 2930 C CA . TYR A 1 384 ? -38.667 3.379 31.552 1.00 95.19 384 TYR A CA 1
ATOM 2931 C C . TYR A 1 384 ? -38.277 2.387 32.660 1.00 95.19 384 TYR A C 1
ATOM 2933 O O . TYR A 1 384 ? -37.994 1.227 32.375 1.00 95.19 384 TYR A O 1
ATOM 2941 N N . MET A 1 385 ? -38.297 2.821 33.924 1.00 95.19 385 MET A N 1
ATOM 2942 C CA . MET A 1 385 ? -37.940 2.016 35.094 1.00 95.19 385 MET A CA 1
ATOM 2943 C C . MET A 1 385 ? -39.128 1.835 36.053 1.00 95.19 385 MET A C 1
ATOM 2945 O O . MET A 1 385 ? -40.029 2.680 36.084 1.00 95.19 385 MET A O 1
ATOM 2949 N N . PRO A 1 386 ? -39.146 0.767 36.879 1.00 96.69 386 PRO A N 1
ATOM 2950 C CA . PRO A 1 386 ? -40.235 0.519 37.820 1.00 96.69 386 PRO A CA 1
ATOM 2951 C C . PRO A 1 386 ? -40.510 1.710 38.744 1.00 96.69 386 PRO A C 1
ATOM 2953 O O . PRO A 1 386 ? -39.591 2.335 39.272 1.00 96.69 386 PRO A O 1
ATOM 2956 N N . ALA A 1 387 ? -41.791 2.011 38.977 1.00 95.44 387 ALA A N 1
ATOM 2957 C CA . ALA A 1 387 ? -42.198 3.105 39.859 1.00 95.44 387 ALA A CA 1
ATOM 2958 C C . ALA A 1 387 ? -41.933 2.794 41.343 1.00 95.44 387 ALA A C 1
ATOM 2960 O O . ALA A 1 387 ? -41.545 3.688 42.093 1.00 95.44 387 ALA A O 1
ATOM 2961 N N . ASP A 1 388 ? -42.087 1.535 41.753 1.00 97.81 388 ASP A N 1
ATOM 2962 C CA . ASP A 1 388 ? -41.782 1.086 43.113 1.00 97.81 388 ASP A CA 1
ATOM 2963 C C . ASP A 1 388 ? -40.266 1.023 43.355 1.00 97.81 388 ASP A C 1
ATOM 2965 O O . ASP A 1 388 ? -39.520 0.554 42.497 1.00 97.81 388 ASP A O 1
ATOM 2969 N N . ASN A 1 389 ? -39.810 1.509 44.513 1.00 98.12 389 ASN A N 1
ATOM 2970 C CA . ASN A 1 389 ? -38.384 1.616 44.829 1.00 98.12 389 ASN A CA 1
ATOM 2971 C C . ASN A 1 389 ? -37.707 0.255 45.049 1.00 98.12 389 ASN A C 1
ATOM 2973 O O . ASN A 1 389 ? -36.555 0.104 44.648 1.00 98.12 389 ASN A O 1
ATOM 2977 N N . GLY A 1 390 ? -38.406 -0.721 45.637 1.00 97.81 390 GLY A N 1
ATOM 2978 C CA . GLY A 1 390 ? -37.859 -2.066 45.837 1.00 97.81 390 GLY A CA 1
ATOM 2979 C C . GLY A 1 390 ? -37.741 -2.812 44.512 1.00 97.81 390 GLY A C 1
ATOM 2980 O O . GLY A 1 390 ? -36.676 -3.309 44.166 1.00 97.81 390 GLY A O 1
ATOM 2981 N N . VAL A 1 391 ? -38.799 -2.767 43.692 1.00 98.25 391 VAL A N 1
ATOM 2982 C CA . VAL A 1 391 ? -38.785 -3.385 42.350 1.00 98.25 391 VAL A CA 1
ATOM 2983 C C . VAL A 1 391 ? -37.737 -2.736 41.437 1.00 98.25 391 VAL A C 1
ATOM 2985 O O . VAL A 1 391 ? -37.089 -3.418 40.647 1.00 98.25 391 VAL A O 1
ATOM 2988 N N . PHE A 1 392 ? -37.554 -1.418 41.540 1.00 98.44 392 PHE A N 1
ATOM 2989 C CA . PHE A 1 392 ? -36.495 -0.701 40.831 1.00 98.44 392 PHE A CA 1
ATOM 2990 C C . PHE A 1 392 ? -35.098 -1.187 41.242 1.00 98.44 392 PHE A C 1
ATOM 2992 O O . PHE A 1 392 ? -34.278 -1.471 40.371 1.00 98.44 392 PHE A O 1
ATOM 2999 N N . LEU A 1 393 ? -34.837 -1.309 42.547 1.00 98.31 393 LEU A N 1
ATOM 3000 C CA . LEU A 1 393 ? -33.557 -1.790 43.063 1.00 98.31 393 LEU A CA 1
ATOM 3001 C C . LEU A 1 393 ? -33.268 -3.226 42.610 1.00 98.31 393 LEU A C 1
ATOM 3003 O O . LEU A 1 393 ? -32.167 -3.501 42.138 1.00 98.31 393 LEU A O 1
ATOM 3007 N N . ASP A 1 394 ? -34.258 -4.112 42.716 1.00 98.12 394 ASP A N 1
ATOM 3008 C CA . ASP A 1 394 ? -34.154 -5.504 42.272 1.00 98.12 394 ASP A CA 1
ATOM 3009 C C . ASP A 1 394 ? -33.773 -5.599 40.789 1.00 98.12 394 ASP A C 1
ATOM 3011 O O . ASP A 1 394 ? -32.904 -6.392 40.423 1.00 98.12 394 ASP A O 1
ATOM 3015 N N . GLN A 1 395 ? -34.377 -4.758 39.940 1.00 98.06 395 GLN A N 1
ATOM 3016 C CA . GLN A 1 395 ? -34.052 -4.694 38.516 1.00 98.06 395 GLN A CA 1
ATOM 3017 C C . GLN A 1 395 ? -32.594 -4.274 38.288 1.00 98.06 395 GLN A C 1
ATOM 3019 O O . GLN A 1 395 ? -31.875 -4.968 37.574 1.00 98.06 395 GLN A O 1
ATOM 3024 N N . VAL A 1 396 ? -32.148 -3.167 38.895 1.00 97.75 396 VAL A N 1
ATOM 3025 C CA . VAL A 1 396 ? -30.774 -2.655 38.721 1.00 97.75 396 VAL A CA 1
ATOM 3026 C C . VAL A 1 396 ? -29.747 -3.681 39.199 1.00 97.75 396 VAL A C 1
ATOM 3028 O O . VAL A 1 396 ? -28.768 -3.952 38.509 1.00 97.75 396 VAL A O 1
ATOM 3031 N N . TYR A 1 397 ? -29.990 -4.310 40.349 1.00 97.12 397 TYR A N 1
ATOM 3032 C CA . TYR A 1 397 ? -29.085 -5.318 40.894 1.00 97.12 397 TYR A CA 1
ATOM 3033 C C . TYR A 1 397 ? -29.015 -6.561 39.995 1.00 97.12 397 TYR A C 1
ATOM 3035 O O . TYR A 1 397 ? -27.929 -7.069 39.719 1.00 97.12 397 TYR A O 1
ATOM 3043 N N . ASN A 1 398 ? -30.155 -7.016 39.466 1.00 96.25 398 ASN A N 1
ATOM 3044 C CA . ASN A 1 398 ? -30.187 -8.137 38.534 1.00 96.25 398 ASN A CA 1
ATOM 3045 C C . ASN A 1 398 ? -29.511 -7.811 37.196 1.00 96.25 398 ASN A C 1
ATOM 3047 O O . ASN A 1 398 ? -28.852 -8.676 36.627 1.00 96.25 398 ASN A O 1
ATOM 3051 N N . ASN A 1 399 ? -29.638 -6.581 36.699 1.00 95.38 399 ASN A N 1
ATOM 3052 C CA . ASN A 1 399 ? -28.964 -6.152 35.475 1.00 95.38 399 ASN A CA 1
ATOM 3053 C C . ASN A 1 399 ? -27.434 -6.232 35.592 1.00 95.38 399 ASN A C 1
ATOM 3055 O O . ASN A 1 399 ? -26.777 -6.642 34.637 1.00 95.38 399 ASN A O 1
ATOM 3059 N N . LEU A 1 400 ? -26.888 -5.850 36.751 1.00 94.25 400 LEU A N 1
ATOM 3060 C CA . LEU A 1 400 ? -25.445 -5.797 36.999 1.00 94.25 400 LEU A CA 1
ATOM 3061 C C . LEU A 1 400 ? -24.868 -7.151 37.424 1.00 94.25 400 LEU A C 1
ATOM 3063 O O . LEU A 1 400 ? -23.797 -7.544 36.975 1.00 94.25 400 LEU A O 1
ATOM 3067 N N . PHE A 1 401 ? -25.575 -7.884 38.284 1.00 93.44 401 PHE A N 1
ATOM 3068 C CA . PHE A 1 401 ? -25.028 -9.072 38.947 1.00 93.44 401 PHE A CA 1
ATOM 3069 C C . PHE A 1 401 ? -25.719 -10.380 38.545 1.00 93.44 401 PHE A C 1
ATOM 3071 O O . PHE A 1 401 ? -25.311 -11.454 38.988 1.00 93.44 401 PHE A O 1
ATOM 3078 N N . GLY A 1 402 ? -26.779 -10.320 37.731 1.00 93.56 402 GLY A N 1
ATOM 3079 C CA . GLY A 1 402 ? -27.542 -11.493 37.286 1.00 93.56 402 GLY A CA 1
ATOM 3080 C C . GLY A 1 402 ? -28.322 -12.208 38.396 1.00 93.56 402 GLY A C 1
ATOM 3081 O O . GLY A 1 402 ? -28.781 -13.335 38.198 1.00 93.56 402 GLY A O 1
ATOM 3082 N N . VAL A 1 403 ? -28.440 -11.594 39.575 1.00 95.25 403 VAL A N 1
ATOM 3083 C CA . VAL A 1 403 ? -29.128 -12.131 40.756 1.00 95.25 403 VAL A CA 1
ATOM 3084 C C . VAL A 1 403 ? -29.919 -11.026 41.454 1.00 95.25 403 VAL A C 1
ATOM 3086 O O . VAL A 1 403 ? -29.696 -9.851 41.196 1.00 95.25 403 VAL A O 1
ATOM 3089 N N . LEU A 1 404 ? -30.828 -11.388 42.360 1.00 96.69 404 LEU A N 1
ATOM 3090 C CA . LEU A 1 404 ? -31.478 -10.424 43.254 1.00 96.69 404 LEU A CA 1
ATOM 3091 C C . LEU A 1 404 ? -30.572 -10.095 44.454 1.00 96.69 404 LEU A C 1
ATOM 3093 O O . LEU A 1 404 ? -29.794 -10.962 44.872 1.00 96.69 404 LEU A O 1
ATOM 3097 N N . PRO A 1 405 ? -30.683 -8.889 45.038 1.00 97.19 405 PRO A N 1
ATOM 3098 C CA . PRO A 1 405 ? -29.954 -8.549 46.250 1.00 97.19 405 PRO A CA 1
ATOM 3099 C C . PRO A 1 405 ? -30.423 -9.426 47.416 1.00 97.19 405 PRO A C 1
ATOM 3101 O O . PRO A 1 405 ? -31.568 -9.881 47.470 1.00 97.19 405 PRO A O 1
ATOM 3104 N N . ASP A 1 406 ? -29.545 -9.650 48.395 1.00 97.94 406 ASP A N 1
ATOM 3105 C CA . ASP A 1 406 ? -29.996 -10.219 49.663 1.00 97.94 406 ASP A CA 1
ATOM 3106 C C . ASP A 1 406 ? -30.967 -9.260 50.381 1.00 97.94 406 ASP A C 1
ATOM 3108 O O . ASP A 1 406 ? -30.993 -8.054 50.124 1.00 97.94 406 ASP A O 1
ATOM 3112 N N . GLN A 1 407 ? -31.762 -9.790 51.316 1.00 97.50 407 GLN A N 1
ATOM 3113 C CA . GLN A 1 407 ? -32.802 -9.012 51.999 1.00 97.50 407 GLN A CA 1
ATOM 3114 C C . GLN A 1 407 ? -32.249 -7.776 52.728 1.00 97.50 407 GLN A C 1
ATOM 3116 O O . GLN A 1 407 ? -32.917 -6.747 52.778 1.00 97.50 407 GLN A O 1
ATOM 3121 N N . ALA A 1 408 ? -31.044 -7.861 53.301 1.00 98.00 408 ALA A N 1
ATOM 3122 C CA . ALA A 1 408 ? -30.470 -6.752 54.054 1.00 98.00 408 ALA A CA 1
ATOM 3123 C C . ALA A 1 408 ? -30.048 -5.612 53.116 1.00 98.00 408 ALA A C 1
ATOM 3125 O O . ALA A 1 408 ? -30.321 -4.447 53.404 1.00 98.00 408 ALA A O 1
ATOM 3126 N N . THR A 1 409 ? -29.434 -5.955 51.984 1.00 97.44 409 THR A N 1
ATOM 3127 C CA . THR A 1 409 ? -29.076 -5.026 50.909 1.00 97.44 409 THR A CA 1
ATOM 3128 C C . THR A 1 409 ? -30.328 -4.404 50.287 1.00 97.44 409 THR A C 1
ATOM 3130 O O . THR A 1 409 ? -30.395 -3.179 50.157 1.00 97.44 409 THR A O 1
ATOM 3133 N N . HIS A 1 410 ? -31.344 -5.219 49.978 1.00 98.19 410 HIS A N 1
ATOM 3134 C CA . HIS A 1 410 ? -32.629 -4.750 49.457 1.00 98.19 410 HIS A CA 1
ATOM 3135 C C . HIS A 1 410 ? -33.262 -3.702 50.383 1.00 98.19 410 HIS A C 1
ATOM 3137 O O . HIS A 1 410 ? -33.599 -2.595 49.954 1.00 98.19 410 HIS A O 1
ATOM 3143 N N . ASP A 1 411 ? -33.391 -4.027 51.673 1.00 98.12 411 ASP A N 1
ATOM 3144 C CA . ASP A 1 411 ? -34.026 -3.149 52.655 1.00 98.12 411 ASP A CA 1
ATOM 3145 C C . ASP A 1 411 ? -33.216 -1.865 52.877 1.00 98.12 411 ASP A C 1
ATOM 3147 O O . ASP A 1 411 ? -33.797 -0.788 53.024 1.00 98.12 411 ASP A O 1
ATOM 3151 N N . LEU A 1 412 ? -31.880 -1.949 52.879 1.00 98.12 412 LEU A N 1
ATOM 3152 C CA . LEU A 1 412 ? -31.001 -0.794 53.051 1.00 98.12 412 LEU A CA 1
ATOM 3153 C C . LEU A 1 412 ? -31.202 0.238 51.934 1.00 98.12 412 LEU A C 1
ATOM 3155 O O . LEU A 1 412 ? -31.566 1.381 52.218 1.00 98.12 412 LEU A O 1
ATOM 3159 N N . TYR A 1 413 ? -31.005 -0.157 50.676 1.00 97.88 413 TYR A N 1
ATOM 3160 C CA . TYR A 1 413 ? -31.077 0.778 49.550 1.00 97.88 413 TYR A CA 1
ATOM 3161 C C . TYR A 1 413 ? -32.511 1.228 49.253 1.00 97.88 413 TYR A C 1
ATOM 3163 O O . TYR A 1 413 ? -32.725 2.394 48.923 1.00 97.88 413 TYR A O 1
ATOM 3171 N N . THR A 1 414 ? -33.514 0.367 49.461 1.00 98.31 414 THR A N 1
ATOM 3172 C CA . THR A 1 414 ? -34.927 0.767 49.337 1.00 98.31 414 THR A CA 1
ATOM 3173 C C . THR A 1 414 ? -35.292 1.847 50.355 1.00 98.31 414 THR A C 1
ATOM 3175 O O . THR A 1 414 ? -35.982 2.808 50.014 1.00 98.31 414 THR A O 1
ATOM 3178 N N . ASN A 1 415 ? -34.802 1.748 51.597 1.00 98.19 415 ASN A N 1
ATOM 3179 C CA . ASN A 1 415 ? -35.013 2.795 52.598 1.00 98.19 415 ASN A CA 1
ATOM 3180 C C . ASN A 1 415 ? -34.311 4.106 52.221 1.00 98.19 415 ASN A C 1
ATOM 3182 O O . ASN A 1 415 ? -34.936 5.156 52.345 1.00 98.19 415 ASN A O 1
ATOM 3186 N N . MET A 1 416 ? -33.084 4.044 51.689 1.00 98.38 416 MET A N 1
ATOM 3187 C CA . MET A 1 416 ? -32.360 5.228 51.197 1.00 98.38 416 MET A CA 1
ATOM 3188 C C . MET A 1 416 ? -33.055 5.899 49.998 1.00 98.38 416 MET A C 1
ATOM 3190 O O . MET A 1 416 ? -32.958 7.110 49.824 1.00 98.38 416 MET A O 1
ATOM 3194 N N . LEU A 1 417 ? -33.771 5.138 49.165 1.00 98.06 417 LEU A N 1
ATOM 3195 C CA . LEU A 1 417 ? -34.628 5.696 48.112 1.00 98.06 417 LEU A CA 1
ATOM 3196 C C . LEU A 1 417 ? -35.915 6.313 48.689 1.00 98.06 417 LEU A C 1
ATOM 3198 O O . LEU A 1 417 ? -36.371 7.357 48.227 1.00 98.06 417 LEU A O 1
ATOM 3202 N N . ASN A 1 418 ? -36.517 5.680 49.701 1.00 97.81 418 ASN A N 1
ATOM 3203 C CA . ASN A 1 418 ? -37.762 6.143 50.325 1.00 97.81 418 ASN A CA 1
ATOM 3204 C C . ASN A 1 418 ? -37.583 7.422 51.156 1.00 97.81 418 ASN A C 1
ATOM 3206 O O . ASN A 1 418 ? -38.499 8.243 51.211 1.00 97.81 418 ASN A O 1
ATOM 3210 N N . ASP A 1 419 ? -36.439 7.581 51.825 1.00 96.69 419 ASP A N 1
ATOM 3211 C CA . ASP A 1 419 ? -36.126 8.761 52.637 1.00 96.69 419 ASP A CA 1
ATOM 3212 C C . ASP A 1 419 ? -35.470 9.906 51.841 1.00 96.69 419 ASP A C 1
ATOM 3214 O O . ASP A 1 419 ? -35.289 11.002 52.376 1.00 96.69 419 ASP A O 1
ATOM 3218 N N . GLY A 1 420 ? -35.185 9.675 50.553 1.00 95.75 420 GLY A N 1
ATOM 3219 C CA . GLY A 1 420 ? -34.615 10.654 49.630 1.00 95.75 420 GLY A CA 1
ATOM 3220 C C . GLY A 1 420 ? -33.097 10.811 49.726 1.00 95.75 420 GLY A C 1
ATOM 3221 O O . GLY A 1 420 ? -32.558 11.736 49.119 1.00 95.75 420 GLY A O 1
ATOM 3222 N N . THR A 1 421 ? -32.399 9.936 50.458 1.00 97.31 421 THR A N 1
ATOM 3223 C CA . THR A 1 421 ? -30.927 9.881 50.462 1.00 97.31 421 THR A CA 1
ATOM 3224 C C . THR A 1 421 ? -30.379 9.597 49.061 1.00 97.31 421 THR A C 1
ATOM 3226 O O . THR A 1 421 ? -29.414 10.230 48.636 1.00 97.31 421 THR A O 1
ATOM 3229 N N . PHE A 1 422 ? -31.022 8.685 48.329 1.00 97.56 422 PHE A N 1
ATOM 3230 C CA . PHE A 1 422 ? -30.824 8.492 46.896 1.00 97.56 422 PHE A CA 1
ATOM 3231 C C . PHE A 1 422 ? -32.088 8.884 46.127 1.00 97.56 422 PHE A C 1
ATOM 3233 O O . PHE A 1 422 ? -33.209 8.608 46.552 1.00 97.56 422 PHE A O 1
ATOM 3240 N N . THR A 1 423 ? -31.904 9.477 44.950 1.00 97.44 423 THR A N 1
ATOM 3241 C CA . THR A 1 423 ? -32.906 9.425 43.884 1.00 97.44 423 THR A CA 1
ATOM 3242 C C . THR A 1 423 ? -32.637 8.181 43.040 1.00 97.44 423 THR A C 1
ATOM 3244 O O . THR A 1 423 ? -31.564 7.580 43.124 1.00 97.44 423 THR A O 1
ATOM 3247 N N . LYS A 1 424 ? -33.586 7.783 42.189 1.00 97.88 424 LYS A N 1
ATOM 3248 C CA . LYS A 1 424 ? -33.348 6.679 41.247 1.00 97.88 424 LYS A CA 1
ATOM 3249 C C . LYS A 1 424 ? -32.169 6.974 40.323 1.00 97.88 424 LYS A C 1
ATOM 3251 O O . LYS A 1 424 ? -31.306 6.119 40.170 1.00 97.88 424 LYS A O 1
ATOM 3256 N N . SER A 1 425 ? -32.083 8.195 39.794 1.00 97.69 425 SER A N 1
ATOM 3257 C CA . SER A 1 425 ? -30.966 8.616 38.947 1.00 97.69 425 SER A CA 1
ATOM 3258 C C . SER A 1 425 ? -29.629 8.578 39.685 1.00 97.69 425 SER A C 1
ATOM 3260 O O . SER A 1 425 ? -28.650 8.078 39.142 1.00 97.69 425 SER A O 1
ATOM 3262 N N . SER A 1 426 ? -29.570 9.057 40.938 1.00 97.31 426 SER A N 1
ATOM 3263 C CA . SER A 1 426 ? -28.310 9.041 41.690 1.00 97.31 426 SER A CA 1
ATOM 3264 C C . SER A 1 426 ? -27.911 7.641 42.152 1.00 97.31 426 SER A C 1
ATOM 3266 O O . SER A 1 426 ? -26.717 7.376 42.278 1.00 97.31 426 SER A O 1
ATOM 3268 N N . LEU A 1 427 ? -28.871 6.726 42.342 1.00 97.94 427 LEU A N 1
ATOM 3269 C CA . LEU A 1 427 ? -28.561 5.316 42.568 1.00 97.94 427 LEU A CA 1
ATOM 3270 C C . LEU A 1 427 ? -28.056 4.629 41.293 1.00 97.94 427 LEU A C 1
ATOM 3272 O O . LEU A 1 427 ? -27.083 3.891 41.379 1.00 97.94 427 LEU A O 1
ATOM 3276 N N . LEU A 1 428 ? -28.660 4.888 40.125 1.00 98.19 428 LEU A N 1
ATOM 3277 C CA . LEU A 1 428 ? -28.149 4.388 38.838 1.00 98.19 428 LEU A CA 1
ATOM 3278 C C . LEU A 1 428 ? -26.718 4.868 38.595 1.00 98.19 428 LEU A C 1
ATOM 3280 O O . LEU A 1 428 ? -25.858 4.069 38.248 1.00 98.19 428 LEU A O 1
ATOM 3284 N N . LEU A 1 429 ? -26.442 6.147 38.861 1.00 97.50 429 LEU A N 1
ATOM 3285 C CA . LEU A 1 429 ? -25.098 6.701 38.726 1.00 97.50 429 LEU A CA 1
ATOM 3286 C C . LEU A 1 429 ? -24.083 6.005 39.642 1.00 97.50 429 LEU A C 1
ATOM 3288 O O . LEU A 1 429 ? -22.988 5.693 39.196 1.00 97.50 429 LEU A O 1
ATOM 3292 N N . ALA A 1 430 ? -24.444 5.724 40.896 1.00 96.50 430 ALA A N 1
ATOM 3293 C CA . ALA A 1 430 ? -23.576 4.967 41.801 1.00 96.50 430 ALA A CA 1
ATOM 3294 C C . ALA A 1 430 ? -23.408 3.499 41.365 1.00 96.50 430 ALA A C 1
ATOM 3296 O O . ALA A 1 430 ? -22.362 2.896 41.580 1.00 96.50 430 ALA A O 1
ATOM 3297 N N . ALA A 1 431 ? -24.443 2.911 40.765 1.00 96.31 431 ALA A N 1
ATOM 3298 C CA . ALA A 1 431 ? -24.431 1.531 40.297 1.00 96.31 431 ALA A CA 1
ATOM 3299 C C . ALA A 1 431 ? -23.636 1.351 38.988 1.00 96.31 431 ALA A C 1
ATOM 3301 O O . ALA A 1 431 ? -23.123 0.263 38.733 1.00 96.31 431 ALA A O 1
ATOM 3302 N N . ALA A 1 432 ? -23.480 2.414 38.195 1.00 95.75 432 ALA A N 1
ATOM 3303 C CA . ALA A 1 432 ? -22.689 2.417 36.966 1.00 95.75 432 ALA A CA 1
ATOM 3304 C C . ALA A 1 432 ? -21.203 2.077 37.195 1.00 95.75 432 ALA A C 1
ATOM 3306 O O . ALA A 1 432 ? -20.560 1.540 36.303 1.00 95.75 432 ALA A O 1
ATOM 3307 N N . GLU A 1 433 ? -20.658 2.292 38.398 1.00 93.38 433 GLU A N 1
ATOM 3308 C CA . GLU A 1 433 ? -19.274 1.905 38.732 1.00 93.38 433 GLU A CA 1
ATOM 3309 C C . GLU A 1 433 ? -19.022 0.386 38.627 1.00 93.38 433 GLU A C 1
ATOM 3311 O O . GLU A 1 433 ? -17.877 -0.052 38.596 1.00 93.38 433 GLU A O 1
ATOM 3316 N N . TYR A 1 434 ? -20.079 -0.431 38.556 1.00 93.00 434 TYR A N 1
ATOM 3317 C CA . TYR A 1 434 ? -19.991 -1.892 38.477 1.00 93.00 434 TYR A CA 1
ATOM 3318 C C . TYR A 1 434 ? -20.147 -2.444 37.051 1.00 93.00 434 TYR A C 1
ATOM 3320 O O . TYR A 1 434 ? -20.270 -3.657 36.884 1.00 93.00 434 TYR A O 1
ATOM 3328 N N . THR A 1 435 ? -20.169 -1.595 36.015 1.00 89.44 435 THR A N 1
ATOM 3329 C CA . THR A 1 435 ? -20.339 -2.055 34.624 1.00 89.44 435 THR A CA 1
ATOM 3330 C C . THR A 1 435 ? -19.032 -2.395 33.912 1.00 89.44 435 THR A C 1
ATOM 3332 O O . THR A 1 435 ? -19.088 -3.072 32.892 1.00 89.44 435 THR A O 1
ATOM 3335 N N . GLU A 1 436 ? -17.876 -1.962 34.421 1.00 84.31 436 GLU A N 1
ATOM 3336 C CA . GLU A 1 436 ? -16.572 -2.074 33.739 1.00 84.31 436 GLU A CA 1
ATOM 3337 C C . GLU A 1 436 ? -16.266 -3.510 33.278 1.00 84.31 436 GLU A C 1
ATOM 3339 O O . GLU A 1 436 ? -16.109 -3.754 32.083 1.00 84.31 436 GLU A O 1
ATOM 3344 N N . ASP A 1 437 ? -16.305 -4.487 34.191 1.00 80.56 437 ASP A N 1
ATOM 3345 C CA . ASP A 1 437 ? -16.049 -5.901 33.871 1.00 80.56 437 ASP A CA 1
ATOM 3346 C C . ASP A 1 437 ? -17.052 -6.475 32.849 1.00 80.56 437 ASP A C 1
ATOM 3348 O O . ASP A 1 437 ? -16.707 -7.330 32.029 1.00 80.56 437 ASP A O 1
ATOM 3352 N N . ILE A 1 438 ? -18.304 -6.005 32.881 1.00 83.38 438 ILE A N 1
ATOM 3353 C CA . ILE A 1 438 ? -19.366 -6.440 31.961 1.00 83.38 438 ILE A CA 1
ATOM 3354 C C . ILE A 1 438 ? -19.079 -5.917 30.549 1.00 83.38 438 ILE A C 1
ATOM 3356 O O . ILE A 1 438 ? -19.253 -6.645 29.570 1.00 83.38 438 ILE A O 1
ATOM 3360 N N . ILE A 1 439 ? -18.638 -4.662 30.450 1.00 79.25 439 ILE A N 1
ATOM 3361 C CA . ILE A 1 439 ? -18.341 -3.975 29.190 1.00 79.25 439 ILE A CA 1
ATOM 3362 C C . ILE A 1 439 ? -17.054 -4.525 28.573 1.00 79.25 439 ILE A C 1
ATOM 3364 O O . ILE A 1 439 ? -17.046 -4.853 27.387 1.00 79.25 439 ILE A O 1
ATOM 3368 N N . LEU A 1 440 ? -16.002 -4.728 29.371 1.00 76.12 440 LEU A N 1
ATOM 3369 C CA . LEU A 1 440 ? -14.756 -5.355 28.915 1.00 76.12 440 LEU A CA 1
ATOM 3370 C C . LEU A 1 440 ? -14.992 -6.762 28.354 1.00 76.12 440 LEU A C 1
ATOM 3372 O O . LEU A 1 440 ? -14.367 -7.144 27.370 1.00 76.12 440 LEU A O 1
ATOM 3376 N N . GLY A 1 441 ? -15.946 -7.513 28.915 1.00 74.12 441 GLY A N 1
ATOM 3377 C CA . GLY A 1 441 ? -16.358 -8.812 28.376 1.00 74.12 441 GLY A CA 1
ATOM 3378 C C . GLY A 1 441 ? -17.005 -8.758 26.983 1.00 74.12 441 GLY A C 1
ATOM 3379 O O . GLY A 1 441 ? -17.106 -9.797 26.331 1.00 74.12 441 GLY A O 1
ATOM 3380 N N . LYS A 1 442 ? -17.441 -7.577 26.523 1.00 71.94 442 LYS A N 1
ATOM 3381 C CA . LYS A 1 442 ? -17.995 -7.333 25.181 1.00 71.94 442 LYS A CA 1
ATOM 3382 C C . LYS A 1 442 ? -17.015 -6.662 24.215 1.00 71.94 442 LYS A C 1
ATOM 3384 O O . LYS A 1 442 ? -17.291 -6.648 23.018 1.00 71.94 442 LYS A O 1
ATOM 3389 N N . ALA A 1 443 ? -15.910 -6.103 24.703 1.00 75.44 443 ALA A N 1
ATOM 3390 C CA . ALA A 1 443 ? -14.934 -5.435 23.855 1.00 75.44 443 ALA A CA 1
ATOM 3391 C C . ALA A 1 443 ? -14.228 -6.442 22.932 1.00 75.44 443 ALA A C 1
ATOM 3393 O O . ALA A 1 443 ? -13.781 -7.509 23.357 1.00 75.44 443 ALA A O 1
ATOM 3394 N N . ILE A 1 444 ? -14.110 -6.090 21.655 1.00 77.50 444 ILE A N 1
ATOM 3395 C CA . ILE A 1 444 ? -13.430 -6.880 20.632 1.00 77.50 444 ILE A CA 1
ATOM 3396 C C . ILE A 1 444 ? -12.114 -6.185 20.298 1.00 77.50 444 ILE A C 1
ATOM 3398 O O . ILE A 1 444 ? -12.081 -4.990 20.012 1.00 77.50 444 ILE A O 1
ATOM 3402 N N . ASN A 1 445 ? -11.019 -6.942 20.301 1.00 78.81 445 ASN A N 1
ATOM 3403 C CA . ASN A 1 445 ? -9.750 -6.463 19.768 1.00 78.81 445 ASN A CA 1
ATOM 3404 C C . ASN A 1 445 ? -9.773 -6.596 18.241 1.00 78.81 445 ASN A C 1
ATOM 3406 O O . ASN A 1 445 ? -9.665 -7.706 17.714 1.00 78.81 445 ASN A O 1
ATOM 3410 N N . LEU A 1 446 ? -9.908 -5.469 17.540 1.00 74.94 446 LEU A N 1
ATOM 3411 C CA . LEU A 1 446 ? -10.048 -5.454 16.079 1.00 74.94 446 LEU A CA 1
ATOM 3412 C C . LEU A 1 446 ? -8.803 -6.001 15.366 1.00 74.94 446 LEU A C 1
ATOM 3414 O O . LEU A 1 446 ? -8.906 -6.665 14.340 1.00 74.94 446 LEU A O 1
ATOM 3418 N N . THR A 1 447 ? -7.622 -5.768 15.933 1.00 64.50 447 THR A N 1
ATOM 3419 C CA . THR A 1 447 ? -6.329 -6.167 15.351 1.00 64.50 447 THR A CA 1
ATOM 3420 C C . THR A 1 447 ? -5.903 -7.603 15.679 1.00 64.50 447 THR A C 1
ATOM 3422 O O . THR A 1 447 ? -4.937 -8.106 15.110 1.00 64.50 447 THR A O 1
ATOM 3425 N N . GLY A 1 448 ? -6.587 -8.275 16.611 1.00 52.38 448 GLY A N 1
ATOM 3426 C CA . GLY A 1 448 ? -6.279 -9.650 17.017 1.00 52.38 448 GLY A CA 1
ATOM 3427 C C . GLY A 1 448 ? -4.942 -9.839 17.752 1.00 52.38 448 GLY A C 1
ATOM 3428 O O . GLY A 1 448 ? -4.530 -10.978 17.972 1.00 52.38 448 GLY A O 1
ATOM 3429 N N . VAL A 1 449 ? -4.260 -8.758 18.143 1.00 45.00 449 VAL A N 1
ATOM 3430 C CA . VAL A 1 449 ? -2.996 -8.798 18.890 1.00 45.00 449 VAL A CA 1
ATOM 3431 C C . VAL A 1 449 ? -3.251 -8.263 20.299 1.00 45.00 449 VAL A C 1
ATOM 3433 O O . VAL A 1 449 ? -3.605 -7.104 20.464 1.00 45.00 449 VAL A O 1
ATOM 3436 N N . GLU A 1 450 ? -3.059 -9.086 21.337 1.00 45.44 450 GLU A N 1
ATOM 3437 C CA . GLU A 1 450 ? -3.408 -8.730 22.732 1.00 45.44 450 GLU A CA 1
ATOM 3438 C C . GLU A 1 450 ? -2.725 -7.446 23.255 1.00 45.44 450 GLU A C 1
ATOM 3440 O O . GLU A 1 450 ? -3.158 -6.877 24.254 1.00 45.44 450 GLU A O 1
ATOM 3445 N N . THR A 1 451 ? -1.667 -6.973 22.586 1.00 42.50 451 THR A N 1
ATOM 3446 C CA . THR A 1 451 ? -0.899 -5.775 22.959 1.00 42.50 451 THR A CA 1
ATOM 3447 C C . THR A 1 451 ? -1.190 -4.527 22.122 1.00 42.50 451 THR A C 1
ATOM 3449 O O . THR A 1 451 ? -0.640 -3.474 22.439 1.00 42.50 451 THR A O 1
ATOM 3452 N N . SER A 1 452 ? -1.990 -4.599 21.055 1.00 46.16 452 SER A N 1
ATOM 3453 C CA . SER A 1 452 ? -2.422 -3.409 20.305 1.00 46.16 452 SER A CA 1
ATOM 3454 C C . SER A 1 452 ? -3.709 -2.869 20.920 1.00 46.16 452 SER A C 1
ATOM 3456 O O . SER A 1 452 ? -4.745 -3.528 20.922 1.00 46.16 452 SER A O 1
ATOM 3458 N N . GLY A 1 453 ? -3.623 -1.667 21.486 1.00 51.59 453 GLY A N 1
ATOM 3459 C CA . GLY A 1 453 ? -4.699 -0.995 22.218 1.00 51.59 453 GLY A CA 1
ATOM 3460 C C . GLY A 1 453 ? -5.797 -0.402 21.334 1.00 51.59 453 GLY A C 1
ATOM 3461 O O . GLY A 1 453 ? -6.136 0.754 21.520 1.00 51.59 453 GLY A O 1
ATOM 3462 N N . TYR A 1 454 ? -6.315 -1.158 20.361 1.00 63.12 454 TYR A N 1
ATOM 3463 C CA . TYR A 1 454 ? -7.531 -0.790 19.624 1.00 63.12 454 TYR A CA 1
ATOM 3464 C C . TYR A 1 454 ? -8.637 -1.784 19.950 1.00 63.12 454 TYR A C 1
ATOM 3466 O O . TYR A 1 454 ? -8.855 -2.779 19.246 1.00 63.12 454 TYR A O 1
ATOM 3474 N N . TYR A 1 455 ? -9.312 -1.506 21.060 1.00 69.25 455 TYR A N 1
ATOM 3475 C CA . TYR A 1 455 ? -10.544 -2.177 21.436 1.00 69.25 455 TYR A CA 1
ATOM 3476 C C . TYR A 1 455 ? -11.732 -1.439 20.829 1.00 69.25 455 TYR A C 1
ATOM 3478 O O . TYR A 1 455 ? -11.738 -0.214 20.710 1.00 69.25 455 TYR A O 1
ATOM 3486 N N . ALA A 1 456 ? -12.740 -2.205 20.432 1.00 78.38 456 ALA A N 1
ATOM 3487 C CA . ALA A 1 456 ? -13.995 -1.663 19.960 1.00 78.38 456 ALA A CA 1
ATOM 3488 C C . ALA A 1 456 ? -15.168 -2.381 20.617 1.00 78.38 456 ALA A C 1
ATOM 3490 O O . ALA A 1 456 ? -15.141 -3.596 20.829 1.00 78.38 456 ALA A O 1
ATOM 3491 N N . LEU A 1 457 ? -16.211 -1.623 20.923 1.00 79.12 457 LEU A N 1
ATOM 3492 C CA . LEU A 1 457 ? -17.501 -2.156 21.320 1.00 79.12 457 LEU A CA 1
ATOM 3493 C C . LEU A 1 457 ? -18.325 -2.371 20.059 1.00 79.12 457 LEU A C 1
ATOM 3495 O O . LEU A 1 457 ? -18.494 -1.459 19.257 1.00 79.12 457 LEU A O 1
ATOM 3499 N N . GLU A 1 458 ? -18.836 -3.580 19.875 1.00 78.81 458 GLU A N 1
ATOM 3500 C CA . GLU A 1 458 ? -19.847 -3.823 18.853 1.00 78.81 458 GLU A CA 1
ATOM 3501 C C . GLU A 1 458 ? -21.170 -3.219 19.320 1.00 78.81 458 GLU A C 1
ATOM 3503 O O . GLU A 1 458 ? -21.657 -3.531 20.411 1.00 78.81 458 GLU A O 1
ATOM 3508 N N . VAL A 1 459 ? -21.707 -2.302 18.518 1.00 73.19 459 VAL A N 1
ATOM 3509 C CA . VAL A 1 459 ? -22.841 -1.458 18.910 1.00 73.19 459 VAL A CA 1
ATOM 3510 C C . VAL A 1 459 ? -24.154 -1.871 18.239 1.00 73.19 459 VAL A C 1
ATOM 3512 O O . VAL A 1 459 ? -25.203 -1.562 18.800 1.00 73.19 459 VAL A O 1
ATOM 3515 N N . PHE A 1 460 ? -24.107 -2.622 17.124 1.00 65.62 460 PHE A N 1
ATOM 3516 C CA . PHE A 1 460 ? -25.251 -3.297 16.475 1.00 65.62 460 PHE A CA 1
ATOM 3517 C C . PHE A 1 460 ? -24.804 -4.505 15.623 1.00 65.62 460 PHE A C 1
ATOM 3519 O O . PHE A 1 460 ? -23.691 -4.487 15.089 1.00 65.62 460 PHE A O 1
ATOM 3526 N N . GLU A 1 461 ? -25.708 -5.485 15.458 1.00 51.16 461 GLU A N 1
ATOM 3527 C CA . GLU A 1 461 ? -25.688 -6.567 14.443 1.00 51.16 461 GLU A CA 1
ATOM 3528 C C . GLU A 1 461 ? -26.584 -6.239 13.236 1.00 51.16 461 GLU A C 1
ATOM 3530 O O . GLU A 1 461 ? -27.675 -5.647 13.442 1.00 51.16 461 GLU A O 1
#

Radius of gyration: 32.21 Å; chains: 1; bounding box: 78×48×90 Å

Sequence (461 aa):
MATTNDLINPAKSLVGTTDAVITFPQSAFWNYQTTNDGTPLNTIYYSFTFETINDQGNPRHPVFSTDNHAFFNSNQITAARQALSYIGDLTGINFQETELDSQVTLSFYQANIANPTTAGLAWTGASYAYTGDEKTITKYLPYSQIYLDTVDHAESNLNPAPGGAGYQILLHEIGHALGLDHPFDGTDKLEDGTHDTNTTLMSYTWVGDNKTEFMEYDKAALAFLYGSDGLRGTAGINSREEGAPADPVIASPEPEIYTGTNAFDELIATTAYDIIDGGSGIDLVTFSNNYADYTFSVDGEGRLVVTGTGSNGHRYTLNEVERLVFQDRAFALETDINSEISVVAIVTAFGVGSVDTYMSAALDVVDTGMTLTQVFDLIVDANYMPADNGVFLDQVYNNLFGVLPDQATHDLYTNMLNDGTFTKSSLLLAAAEYTEDIILGKAINLTGVETSGYYALEVFE

Foldseek 3Di:
DDAVCCLQPPDDLPDLLLRLFFDPNQALLLLCADDPQQHGDQAAEEEQPADQADPVRHGPDPDDDFVDKDGADPQLVVLLVLLVVQVCQLQVGHYHYDPPNSRHQEYEIEGAHPDLVQQKAKDKDKDWAADDPRGHTRHIRIHIYIYGYCPSNVVQQNHPDQQTPNSLRSSLNVLRNLGTAQQPDDDRHDDPPPDECQAASSYPHHDDTRDRDGHLSSSVNSCQQRVSNTRQDCAHGNHPPPDRRPSPPPPVVVQAEQEADQEEEEAEDDLVGQEYANDHAAYEYEYEAALVQWAWDADPVLFIWIWGNDPPGRIYTYHPYQKYHHPAFIKGKPPPVQLVLLQLLCLQQPANVCQQVCLVVSSVVCSVVDDSLNSLVVCVVVVVADPQLLRRQQRRCCSLPVGGDDPVVSVVRSVCCVVVVDPSSRVSVVSSVRCPVVQVVQWDDRNPDPPSRITIHTRHD

Secondary structure (DSSP, 8-state):
--BHHHHHSPPP-S-HHHHTTB-TTTS--GGG-B-TTS-B--EEEEESS--SB-TTS-BSSPPP--S-EEE--HHHHHHHHHHHHHHHHHH--EEEE-S-GGG--EEEEEE--SSTT--EEEEEEEEEEEETTTTEEEEEEEEEEEEEE-SSSHHHHSS--TTSHHHHHHHHHHHHHTTB--TTSSSS-PPTTS--TTT-TT-SS--SSPPSS--HHHHHHHHHHHTTS-TT-SSSTT-SS-SS-------S----EEE--SS--EEE--TT-SEEE--SS--EEE-SS-GGGEEEEE-TT--EEEEE-STT--EEEEES--EEE-SS-EEEETT-HHHHHHHHHHHHHH-GGGHHHHHHHHHHHHTTT--HHHHHHHHHHTT-S-SSHHHHHHHHHHHHHSSPPPHHHHHHHHHHHHTTSS-HHHHHHHHGGG-HHHHHTTEEETTS-TTS--EEEEEE-

pLDDT: mean 85.96, std 13.57, range [32.56, 98.81]